Protein AF-A0A7X0H6Y0-F1 (afdb_monomer)

Foldseek 3Di:
DLLLVLLLLLLLLLLLLLLLPQLLLLLVLLCCLQCVVVDPPCSVPPCLCVSNVQPVPLQACVSNDPVNNVVSVVVRVLRLVQLQFLLSVVVVLVVSLQSSLVSSLVSSCSRNGSDDPPLVVQLVVCCVVPVRPNLVSLVPSDPDVSSVSSSSSSVSNNVLNVLVSLLVVLVCLLVVGCLLVPSVVSSVVSVCCNNVSSVCCSVPSPVSSVVSVVVSVVSNVVSVVVVVQQQVQWDQDPPPGDTAGLQAQAALAPRHGRPFHAAQDSSRGGDPPHTDDLVCSLLRLLLSCAHSHGSHHPDALAQFDADPRNRDRQLPDVVSVVVSLVVLVVCLVVLLQQQLVLQLVQPRSLSVSSSSLCSRQQSSLRSNHDPVVVVVVVVVLVVVLVVLVVVSPDRSSRSVSSSVSSVVNNVVSSVRSVCRSVVPPCVVPDDDDPDDDDDDD

Solvent-accessible surface area (backbone atoms only — not comparable to full-atom values): 23340 Å² total; per-residue (Å²): 111,71,64,61,52,34,43,43,53,50,20,59,48,44,18,57,38,22,37,68,34,41,35,52,43,43,34,52,50,33,47,45,71,62,47,34,81,75,46,89,84,44,51,72,75,68,50,47,46,58,63,66,54,37,56,90,91,44,73,28,63,68,56,54,27,72,67,44,47,51,51,29,46,50,49,22,51,49,52,57,57,28,52,76,35,59,71,49,29,53,57,44,54,66,50,42,65,44,47,15,18,52,36,36,20,51,41,44,34,50,53,69,36,67,74,61,73,68,58,58,51,48,36,55,52,36,43,68,73,55,80,56,58,74,72,51,33,62,66,70,73,45,94,46,85,65,42,53,40,16,49,51,14,17,53,47,9,36,54,50,29,55,53,47,50,51,49,49,48,51,49,34,69,62,39,70,73,39,64,82,40,62,57,55,52,50,44,51,53,41,51,49,42,28,61,51,42,55,57,43,36,72,77,36,47,69,61,41,45,51,50,43,49,53,54,51,50,51,53,51,50,51,49,52,51,52,53,51,51,56,60,66,42,40,43,62,38,94,83,80,56,51,78,30,48,35,43,10,50,20,35,38,83,80,58,51,69,48,94,66,40,21,26,70,36,96,76,52,42,64,28,85,88,45,76,39,56,83,86,53,43,42,50,51,29,43,48,50,46,18,36,44,48,34,46,50,73,55,86,65,44,42,53,67,46,65,34,91,69,58,57,56,45,73,37,73,45,65,65,56,44,50,52,45,53,51,61,48,53,70,48,46,67,62,48,34,52,51,15,20,62,29,7,40,45,55,78,74,20,41,57,61,28,51,32,49,38,39,64,67,54,36,43,45,44,51,64,30,51,45,67,75,67,49,51,61,52,52,52,53,51,48,53,54,47,50,57,51,54,65,62,42,79,45,82,52,44,25,30,52,45,41,25,50,52,44,50,53,48,34,53,55,44,48,53,53,42,50,43,54,50,70,70,48,80,66,61,85,74,59,81,87,77,95,76,84,77,83,80,87,130

Structure (mmCIF, N/CA/C/O backbone):
data_AF-A0A7X0H6Y0-F1
#
_entry.id   AF-A0A7X0H6Y0-F1
#
loop_
_atom_site.group_PDB
_atom_site.id
_atom_site.type_symbol
_atom_site.label_atom_id
_atom_site.label_alt_id
_atom_site.label_comp_id
_atom_site.label_asym_id
_atom_site.label_entity_id
_atom_site.label_seq_id
_atom_site.pdbx_PDB_ins_code
_atom_site.Cartn_x
_atom_site.Cartn_y
_atom_site.Cartn_z
_atom_site.occupancy
_atom_site.B_iso_or_equiv
_atom_site.auth_seq_id
_atom_site.auth_comp_id
_atom_site.auth_asym_id
_atom_site.auth_atom_id
_atom_site.pdbx_PDB_model_num
ATOM 1 N N . MET A 1 1 ? 38.854 14.008 -13.181 1.00 50.56 1 MET A N 1
ATOM 2 C CA . MET A 1 1 ? 37.871 14.712 -12.324 1.00 50.56 1 MET A CA 1
ATOM 3 C C . MET A 1 1 ? 36.499 14.836 -12.995 1.00 50.56 1 MET A C 1
ATOM 5 O O . MET A 1 1 ? 35.521 14.459 -12.370 1.00 50.56 1 MET A O 1
ATOM 9 N N . SER A 1 2 ? 36.406 15.253 -14.266 1.00 63.09 2 SER A N 1
ATOM 10 C CA . SER A 1 2 ? 35.135 15.352 -15.019 1.0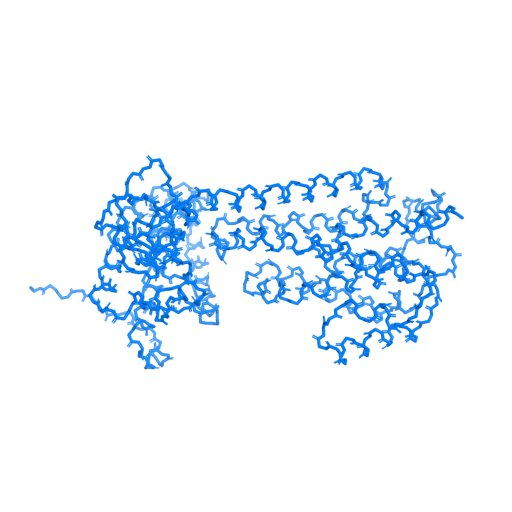0 63.09 2 SER A CA 1
ATOM 11 C C . SER A 1 2 ? 34.351 14.035 -15.143 1.00 63.09 2 SER A C 1
ATOM 13 O O . SER A 1 2 ? 33.137 14.033 -14.976 1.00 63.09 2 SER A O 1
ATOM 15 N N . LEU A 1 3 ? 35.036 12.907 -15.365 1.00 65.50 3 LEU A N 1
ATOM 16 C CA . LEU A 1 3 ? 34.397 11.593 -15.540 1.00 65.50 3 LEU A CA 1
ATOM 17 C C . LEU A 1 3 ? 33.760 11.065 -14.239 1.00 65.50 3 LEU A C 1
ATOM 19 O O . LEU A 1 3 ? 32.649 10.551 -14.254 1.00 65.50 3 LEU A O 1
ATOM 23 N N . LEU A 1 4 ? 34.418 11.284 -13.096 1.00 66.44 4 LEU A N 1
ATOM 24 C CA . LEU A 1 4 ? 33.894 10.921 -11.775 1.00 66.44 4 LEU A CA 1
ATOM 25 C C . LEU A 1 4 ? 32.669 11.766 -11.397 1.00 66.44 4 LEU A C 1
ATOM 27 O O . LEU A 1 4 ? 31.699 11.230 -10.873 1.00 66.44 4 LEU A O 1
ATOM 31 N N . VAL A 1 5 ? 32.675 13.063 -11.717 1.00 68.75 5 VAL A N 1
ATOM 32 C CA . VAL A 1 5 ? 31.504 13.932 -11.518 1.00 68.75 5 VAL A CA 1
ATOM 33 C C . VAL A 1 5 ? 30.328 13.465 -12.382 1.00 68.75 5 VAL A C 1
ATOM 35 O O . VAL A 1 5 ? 29.217 13.365 -11.870 1.00 68.75 5 VAL A O 1
ATOM 38 N N . GLY A 1 6 ? 30.568 13.104 -13.648 1.00 69.00 6 GLY A N 1
ATOM 39 C CA . GLY A 1 6 ? 29.538 12.544 -14.532 1.00 69.00 6 GLY A CA 1
ATOM 40 C C . GLY A 1 6 ? 28.923 11.250 -13.987 1.00 69.00 6 GLY A C 1
ATOM 41 O O . GLY A 1 6 ? 27.702 11.145 -13.894 1.00 69.00 6 GLY A O 1
ATOM 42 N N . LEU A 1 7 ? 29.757 10.312 -13.526 1.00 70.38 7 LEU A N 1
ATOM 43 C CA . LEU A 1 7 ? 29.299 9.056 -12.919 1.00 70.38 7 LEU A CA 1
ATOM 44 C C . LEU A 1 7 ? 28.523 9.270 -11.612 1.00 70.38 7 LEU A C 1
ATOM 46 O O . LEU A 1 7 ? 27.553 8.562 -11.356 1.00 70.38 7 LEU A O 1
ATOM 50 N N . ILE A 1 8 ? 28.907 10.252 -10.791 1.00 70.94 8 ILE A N 1
ATOM 51 C CA . ILE A 1 8 ? 28.172 10.595 -9.563 1.00 70.94 8 ILE A CA 1
ATOM 52 C C . ILE A 1 8 ? 26.817 11.224 -9.893 1.00 70.94 8 ILE A C 1
ATOM 54 O O . ILE A 1 8 ? 25.816 10.862 -9.278 1.00 70.94 8 ILE A O 1
ATOM 58 N N . VAL A 1 9 ? 26.758 12.133 -10.870 1.00 73.31 9 VAL A N 1
ATOM 59 C CA . VAL A 1 9 ? 25.496 12.731 -11.337 1.00 73.31 9 VAL A CA 1
ATOM 60 C C . VAL A 1 9 ? 24.570 11.649 -11.887 1.00 73.31 9 VAL A C 1
ATOM 62 O O . VAL A 1 9 ? 23.384 11.624 -11.555 1.00 73.31 9 VAL A O 1
ATOM 65 N N . GLN A 1 10 ? 25.117 10.711 -12.659 1.00 74.56 10 GLN A N 1
ATOM 66 C CA . GLN A 1 10 ? 24.383 9.557 -13.161 1.00 74.56 10 GLN A CA 1
ATOM 67 C C . GLN A 1 10 ? 23.879 8.649 -12.034 1.00 74.56 10 GLN A C 1
ATOM 69 O O . GLN A 1 10 ? 22.703 8.281 -12.020 1.00 74.56 10 GLN A O 1
ATOM 74 N N . ALA A 1 11 ? 24.740 8.324 -11.067 1.00 77.00 11 ALA A N 1
ATOM 75 C CA . ALA A 1 11 ? 24.366 7.545 -9.896 1.00 77.00 11 ALA A CA 1
ATOM 76 C C . ALA A 1 11 ? 23.216 8.228 -9.140 1.00 77.00 11 ALA A C 1
ATOM 78 O O . ALA A 1 11 ? 22.197 7.587 -8.895 1.00 77.00 11 ALA A O 1
ATOM 79 N N . LEU A 1 12 ? 23.320 9.532 -8.866 1.00 77.31 12 LEU A N 1
ATOM 80 C CA . LEU A 1 12 ? 22.286 10.327 -8.194 1.00 77.31 12 LEU A CA 1
ATOM 81 C C . LEU A 1 12 ? 20.946 10.326 -8.940 1.00 77.31 12 LEU A C 1
ATOM 83 O O . LEU A 1 12 ? 19.901 10.122 -8.325 1.00 77.31 12 LEU A O 1
ATOM 87 N N . GLY A 1 13 ? 20.964 10.513 -10.259 1.00 74.44 13 GLY A N 1
ATOM 88 C CA . GLY A 1 13 ? 19.744 10.485 -11.065 1.00 74.44 13 GLY A CA 1
ATOM 89 C C . GLY A 1 13 ? 19.083 9.116 -11.122 1.00 74.44 13 GLY A C 1
ATOM 90 O O . GLY A 1 13 ? 17.858 9.004 -11.062 1.00 74.44 13 GLY A O 1
ATOM 91 N N . SER A 1 14 ? 19.897 8.060 -11.177 1.00 78.81 14 SER A N 1
ATOM 92 C CA . SER A 1 14 ? 19.404 6.685 -11.218 1.00 78.81 14 SER A CA 1
ATOM 93 C C . SER A 1 14 ? 18.664 6.294 -9.931 1.00 78.81 14 SER A C 1
ATOM 95 O O . SER A 1 14 ? 17.654 5.596 -10.011 1.00 78.81 14 SER A O 1
ATOM 97 N N . MET A 1 15 ? 19.066 6.819 -8.764 1.00 83.88 15 MET A N 1
ATOM 98 C CA . MET A 1 15 ? 18.451 6.473 -7.472 1.00 83.88 15 MET A CA 1
ATOM 99 C C . MET A 1 15 ? 16.937 6.700 -7.451 1.00 83.88 15 MET A C 1
ATOM 101 O O . MET A 1 15 ? 16.185 5.853 -6.971 1.00 83.88 15 MET A O 1
ATOM 105 N N . GLY A 1 16 ? 16.476 7.836 -7.985 1.00 78.56 16 GLY A N 1
ATOM 106 C CA . GLY A 1 16 ? 15.053 8.182 -8.003 1.00 78.56 16 GLY A CA 1
ATOM 107 C C . GLY A 1 16 ? 14.232 7.337 -8.979 1.00 78.56 16 GLY A C 1
ATOM 108 O O . GLY A 1 16 ? 13.070 7.035 -8.707 1.00 78.56 16 GLY A O 1
ATOM 109 N N . LEU A 1 17 ? 14.827 6.920 -10.100 1.00 81.69 17 LEU A N 1
ATOM 110 C CA . LEU A 1 17 ? 14.174 6.043 -11.078 1.00 81.69 17 LEU A CA 1
ATOM 111 C C . LEU A 1 17 ? 14.050 4.624 -10.517 1.00 81.69 17 LEU A C 1
ATOM 113 O O . LEU A 1 17 ? 12.945 4.077 -10.459 1.00 81.69 17 LEU A O 1
ATOM 117 N N . PHE A 1 18 ? 15.156 4.079 -10.004 1.00 83.06 18 PHE A N 1
ATOM 118 C CA . PHE A 1 18 ? 15.207 2.724 -9.456 1.00 83.06 18 PHE A CA 1
ATOM 119 C C . PHE A 1 18 ? 14.421 2.561 -8.153 1.00 83.06 18 PHE A C 1
ATOM 121 O O . PHE A 1 18 ? 13.883 1.488 -7.882 1.00 83.06 18 PHE A O 1
ATOM 128 N N . ALA A 1 19 ? 14.262 3.627 -7.364 1.00 80.88 19 ALA A N 1
ATOM 129 C CA . ALA A 1 19 ? 13.412 3.584 -6.176 1.00 80.88 19 ALA A CA 1
ATOM 130 C C . ALA A 1 19 ? 11.924 3.358 -6.512 1.00 80.88 19 ALA A C 1
ATOM 132 O O . ALA A 1 19 ? 11.178 2.806 -5.693 1.00 80.88 19 ALA A O 1
ATOM 133 N N . SER A 1 20 ? 11.490 3.751 -7.716 1.00 83.31 20 SER A N 1
ATOM 134 C CA . SER A 1 20 ? 10.125 3.519 -8.198 1.00 83.31 20 SER A CA 1
ATOM 135 C C . SER A 1 20 ? 9.958 2.118 -8.797 1.00 83.31 20 SER A C 1
ATOM 137 O O . SER A 1 20 ? 9.067 1.379 -8.364 1.00 83.31 20 SER A O 1
ATOM 139 N N . ARG A 1 21 ? 10.857 1.721 -9.708 1.00 87.75 21 ARG A N 1
ATOM 140 C CA . ARG A 1 21 ? 10.827 0.464 -10.471 1.00 87.75 21 ARG A CA 1
ATOM 141 C C . ARG A 1 21 ? 12.233 -0.104 -10.629 1.00 87.75 21 ARG A C 1
ATOM 143 O O . ARG A 1 21 ? 13.146 0.642 -10.957 1.00 87.75 21 ARG A O 1
ATOM 150 N N . ALA A 1 22 ? 12.410 -1.402 -10.425 1.00 88.38 22 ALA A N 1
ATOM 151 C CA . ALA A 1 22 ? 13.707 -2.061 -10.536 1.00 88.38 22 ALA A CA 1
ATOM 152 C C . ALA A 1 22 ? 14.064 -2.399 -11.989 1.00 88.38 22 ALA A C 1
ATOM 154 O O . ALA A 1 22 ? 15.182 -2.140 -12.429 1.00 88.38 22 ALA A O 1
ATOM 155 N N . PHE A 1 23 ? 13.132 -2.988 -12.740 1.00 90.62 23 PHE A N 1
ATOM 156 C CA . PHE A 1 23 ? 13.444 -3.654 -14.006 1.00 90.62 23 PHE A CA 1
ATOM 157 C C . PHE A 1 23 ? 13.101 -2.797 -15.218 1.00 90.62 23 PHE A C 1
ATOM 159 O O . PHE A 1 23 ? 13.853 -2.805 -16.190 1.00 90.62 23 PHE A O 1
ATOM 166 N N . VAL A 1 24 ? 12.030 -2.000 -15.152 1.00 90.12 24 VAL A N 1
ATOM 167 C CA . VAL A 1 24 ? 11.654 -1.067 -16.233 1.00 90.12 24 VAL A CA 1
ATOM 168 C C . VAL A 1 24 ? 12.799 -0.108 -16.619 1.00 90.12 24 VAL A C 1
ATOM 170 O O . VAL A 1 24 ? 13.175 -0.094 -17.795 1.00 90.12 24 VAL A O 1
ATOM 173 N N . PRO A 1 25 ? 13.408 0.663 -15.693 1.00 87.88 25 PRO A N 1
ATOM 174 C CA . PRO A 1 25 ? 14.503 1.566 -16.050 1.00 87.88 25 PRO A CA 1
ATOM 175 C C . PRO A 1 25 ? 15.784 0.827 -16.465 1.00 87.88 25 PRO A C 1
ATOM 177 O O . PRO A 1 25 ? 16.485 1.313 -17.350 1.00 87.88 25 PRO A O 1
ATOM 180 N N . ALA A 1 26 ? 16.076 -0.355 -15.903 1.00 87.69 26 ALA A N 1
ATOM 181 C CA . ALA A 1 26 ? 17.213 -1.180 -16.333 1.00 87.69 26 ALA A CA 1
ATOM 182 C C . ALA A 1 26 ? 17.046 -1.676 -17.777 1.00 87.69 26 ALA A C 1
ATOM 184 O O . ALA A 1 26 ? 17.966 -1.558 -18.586 1.00 87.69 26 ALA A O 1
ATOM 185 N N . PHE A 1 27 ? 15.860 -2.186 -18.119 1.00 91.12 27 PHE A N 1
ATOM 186 C CA . PHE A 1 27 ? 15.530 -2.628 -19.471 1.00 91.12 27 PHE A CA 1
ATOM 187 C C . PHE A 1 27 ? 15.608 -1.473 -20.473 1.00 91.12 27 PHE A C 1
ATOM 189 O O . PHE A 1 27 ? 16.223 -1.607 -21.532 1.00 91.12 27 PHE A O 1
ATOM 196 N N . ALA A 1 28 ? 15.048 -0.313 -20.119 1.00 87.38 28 ALA A N 1
ATOM 197 C CA . ALA A 1 28 ? 15.117 0.880 -20.952 1.00 87.38 28 ALA A CA 1
ATOM 198 C C . ALA A 1 28 ? 16.569 1.352 -21.158 1.00 87.38 28 ALA A C 1
ATOM 200 O O . ALA A 1 28 ? 16.955 1.653 -22.287 1.00 87.38 28 ALA A O 1
ATOM 201 N N . ALA A 1 29 ? 17.401 1.346 -20.110 1.00 84.12 29 ALA A N 1
ATOM 202 C CA . ALA A 1 29 ? 18.822 1.671 -20.220 1.00 84.12 29 ALA A CA 1
ATOM 203 C C . ALA A 1 29 ? 19.566 0.695 -21.150 1.00 84.12 29 ALA A C 1
ATOM 205 O O . ALA A 1 29 ? 20.301 1.135 -22.034 1.00 84.12 29 ALA A O 1
ATOM 206 N N . ALA A 1 30 ? 19.332 -0.614 -21.016 1.00 86.88 30 ALA A N 1
ATOM 207 C CA . ALA A 1 30 ? 19.938 -1.631 -21.876 1.00 86.88 30 ALA A CA 1
ATOM 208 C C . ALA A 1 30 ? 19.517 -1.479 -23.353 1.00 86.88 30 ALA A C 1
ATOM 210 O O . ALA A 1 30 ? 20.355 -1.590 -24.255 1.00 86.88 30 ALA A O 1
ATOM 211 N N . LEU A 1 31 ? 18.242 -1.165 -23.616 1.00 87.44 31 LEU A N 1
ATOM 212 C CA . LEU A 1 31 ? 17.750 -0.876 -24.967 1.00 87.44 31 LEU A CA 1
ATOM 213 C C . LEU A 1 31 ? 18.380 0.386 -25.556 1.00 87.44 31 LEU A C 1
ATOM 215 O O . LEU A 1 31 ? 18.779 0.366 -26.719 1.00 87.44 31 LEU A O 1
ATOM 219 N N . ILE A 1 32 ? 18.501 1.462 -24.776 1.00 81.19 32 ILE A N 1
ATOM 220 C CA . ILE A 1 32 ? 19.138 2.707 -25.229 1.00 81.19 32 ILE A CA 1
ATOM 221 C C . ILE A 1 32 ? 20.616 2.470 -25.543 1.00 81.19 32 ILE A C 1
ATOM 223 O O . ILE A 1 32 ? 21.094 2.948 -26.565 1.00 81.19 32 ILE A O 1
ATOM 227 N N . LEU A 1 33 ? 21.337 1.692 -24.732 1.00 79.00 33 LEU A N 1
ATOM 228 C CA . LEU A 1 33 ? 22.738 1.362 -25.014 1.00 79.00 33 LEU A CA 1
ATOM 229 C C . LEU A 1 33 ? 22.900 0.553 -26.307 1.00 79.00 33 LEU A C 1
ATOM 231 O O . LEU A 1 33 ? 23.868 0.753 -27.038 1.00 79.00 33 LEU A O 1
ATOM 235 N N . ARG A 1 34 ? 21.956 -0.346 -26.604 1.00 84.62 34 ARG A N 1
ATOM 236 C CA . ARG A 1 34 ? 22.013 -1.203 -27.794 1.00 84.62 34 ARG A CA 1
ATOM 237 C C . ARG A 1 34 ? 21.524 -0.520 -29.070 1.00 84.62 34 ARG A C 1
ATOM 239 O O . ARG A 1 34 ? 22.140 -0.672 -30.119 1.00 84.62 34 ARG A O 1
ATOM 246 N N . LEU A 1 35 ? 20.383 0.160 -29.003 1.00 83.31 35 LEU A N 1
ATOM 247 C CA . LEU A 1 35 ? 19.689 0.736 -30.160 1.00 83.31 35 LEU A CA 1
ATOM 248 C C . LEU A 1 35 ? 19.964 2.232 -30.329 1.00 83.31 35 LEU A C 1
ATOM 250 O O . LEU A 1 35 ? 19.711 2.772 -31.402 1.00 83.31 35 LEU A O 1
ATOM 254 N N . GLY A 1 36 ? 20.506 2.894 -29.304 1.00 74.56 36 GLY A N 1
ATOM 255 C CA . GLY A 1 36 ? 20.859 4.316 -29.302 1.00 74.56 36 GLY A CA 1
ATOM 256 C C . GLY A 1 36 ? 21.633 4.783 -30.534 1.00 74.56 36 GLY A C 1
ATOM 257 O O . GLY A 1 36 ? 21.242 5.801 -31.104 1.00 74.56 36 GLY A O 1
ATOM 258 N N . PRO A 1 37 ? 22.651 4.038 -31.014 1.00 73.75 37 PRO A N 1
ATOM 259 C CA . PRO A 1 37 ? 23.388 4.410 -32.222 1.00 73.75 37 PRO A CA 1
ATOM 260 C C . PRO A 1 37 ? 22.540 4.448 -33.504 1.00 73.75 37 PRO A C 1
ATOM 262 O O . PRO A 1 37 ? 22.910 5.130 -34.457 1.00 73.75 37 PRO A O 1
ATOM 265 N N . HIS A 1 38 ? 21.417 3.725 -33.541 1.00 74.88 38 HIS A N 1
ATOM 266 C CA . HIS A 1 38 ? 20.530 3.609 -34.703 1.00 74.88 38 HIS A CA 1
ATOM 267 C C . HIS A 1 38 ? 19.306 4.535 -34.636 1.00 74.88 38 HIS A C 1
ATOM 269 O O . HIS A 1 38 ? 18.515 4.571 -35.578 1.00 74.88 38 HIS A O 1
ATOM 275 N N . LEU A 1 39 ? 19.112 5.268 -33.534 1.00 70.75 39 LEU A N 1
ATOM 276 C CA . LEU A 1 39 ? 17.954 6.144 -33.375 1.00 70.75 39 LEU A CA 1
ATOM 277 C C . LEU A 1 39 ? 18.161 7.476 -34.126 1.00 70.75 39 LEU A C 1
ATOM 279 O O . LEU A 1 39 ? 19.170 8.149 -33.910 1.00 70.75 39 LEU A O 1
ATOM 283 N N . PRO A 1 40 ? 17.188 7.913 -34.951 1.00 60.97 40 PRO A N 1
ATOM 284 C CA . PRO A 1 40 ? 17.324 9.079 -35.834 1.00 60.97 40 PRO A CA 1
ATOM 285 C C . PRO A 1 40 ? 17.319 10.435 -35.104 1.00 60.97 40 PRO A C 1
ATOM 287 O O . PRO A 1 40 ? 17.573 11.464 -35.716 1.00 60.97 40 PRO A O 1
ATOM 290 N N . PHE A 1 41 ? 17.049 10.463 -33.795 1.00 60.62 41 PHE A N 1
ATOM 291 C CA . PHE A 1 41 ? 16.859 11.688 -33.003 1.00 60.62 41 PHE A CA 1
ATOM 292 C C . PHE A 1 41 ? 18.163 12.340 -32.497 1.00 60.62 41 PHE A C 1
ATOM 294 O O . PHE A 1 41 ? 18.162 12.992 -31.457 1.00 60.62 41 PHE A O 1
ATOM 301 N N . GLY A 1 42 ? 19.294 12.157 -33.186 1.00 51.81 42 GLY A N 1
ATOM 302 C CA . GLY A 1 42 ? 20.537 12.874 -32.857 1.00 51.81 42 GLY A CA 1
ATOM 303 C C . GLY A 1 42 ? 21.239 12.439 -31.561 1.00 51.81 42 GLY A C 1
ATOM 304 O O . GLY A 1 42 ? 22.150 13.129 -31.111 1.00 51.81 42 GLY A O 1
ATOM 305 N N . LEU A 1 43 ? 20.890 11.282 -30.977 1.00 55.75 43 LEU A N 1
ATOM 306 C CA . LEU A 1 43 ? 21.575 10.729 -29.789 1.00 55.75 43 LEU A CA 1
ATOM 307 C C . LEU A 1 43 ? 23.082 10.502 -30.027 1.00 55.75 43 LEU A C 1
ATOM 309 O O . LEU A 1 43 ? 23.877 10.580 -29.090 1.00 55.75 43 LEU A O 1
ATOM 313 N N . ASN A 1 44 ? 23.456 10.244 -31.284 1.00 52.66 44 ASN A N 1
ATOM 314 C CA . ASN A 1 44 ? 24.833 10.031 -31.727 1.00 52.66 44 ASN A CA 1
ATOM 315 C C . ASN A 1 44 ? 25.603 11.348 -31.970 1.00 52.66 44 ASN A C 1
ATOM 317 O O . ASN A 1 44 ? 26.800 11.405 -31.709 1.00 52.66 44 ASN A O 1
ATOM 321 N N . GLU A 1 45 ? 24.935 12.417 -32.426 1.00 49.53 45 GLU A N 1
ATOM 322 C CA . GLU A 1 45 ? 25.582 13.698 -32.775 1.00 49.53 45 GLU A CA 1
ATOM 323 C C . GLU A 1 45 ? 25.590 14.716 -31.624 1.00 49.53 45 GLU A C 1
ATOM 325 O O . GLU A 1 45 ? 26.525 15.505 -31.502 1.00 49.53 45 GLU A O 1
ATOM 330 N N . ALA A 1 46 ? 24.608 14.675 -30.718 1.00 50.62 46 ALA A N 1
ATOM 331 C CA . ALA A 1 46 ? 24.436 15.671 -29.655 1.00 50.62 46 ALA A CA 1
ATOM 332 C C . ALA A 1 46 ? 25.470 15.588 -28.507 1.00 50.62 46 ALA A C 1
ATOM 334 O O . ALA A 1 46 ? 25.287 16.211 -27.463 1.00 50.62 46 ALA A O 1
ATOM 335 N N . GLY A 1 47 ? 26.535 14.783 -28.626 1.00 54.12 47 GLY A N 1
ATOM 336 C CA . GLY A 1 47 ? 27.510 14.580 -27.544 1.00 54.12 47 GLY A CA 1
ATOM 337 C C . GLY A 1 47 ? 26.909 13.964 -26.271 1.00 54.12 47 GLY A C 1
ATOM 338 O O . GLY A 1 47 ? 27.569 13.912 -25.238 1.00 54.12 47 GLY A O 1
ATOM 339 N N . MET A 1 48 ? 25.669 13.478 -26.336 1.00 54.88 48 MET A N 1
ATOM 340 C CA . MET A 1 48 ? 24.852 13.135 -25.174 1.00 54.88 48 MET A CA 1
ATOM 341 C C . MET A 1 48 ? 25.203 11.759 -24.589 1.00 54.88 48 MET A C 1
ATOM 343 O O . MET A 1 48 ? 25.284 11.611 -23.373 1.00 54.88 48 MET A O 1
ATOM 347 N N . LEU A 1 49 ? 25.539 10.780 -25.439 1.00 56.34 49 LEU A N 1
ATOM 348 C CA . LEU A 1 49 ? 26.173 9.524 -25.008 1.00 56.34 49 LEU A CA 1
ATOM 349 C C . LEU A 1 49 ? 27.512 9.802 -24.297 1.00 56.34 49 LEU A C 1
ATOM 351 O O . LEU A 1 49 ? 27.796 9.239 -23.244 1.00 56.34 49 LEU A O 1
ATOM 355 N N . LYS A 1 50 ? 28.287 10.768 -24.806 1.00 55.66 50 LYS A N 1
ATOM 356 C CA . LYS A 1 50 ? 29.556 11.207 -24.207 1.00 55.66 50 LYS A CA 1
ATOM 357 C C . LYS A 1 50 ? 29.346 11.954 -22.877 1.00 55.66 50 LYS A C 1
ATOM 359 O O . LYS A 1 50 ? 30.146 11.791 -21.960 1.00 55.66 50 LYS A O 1
ATOM 364 N N . ALA A 1 51 ? 28.268 12.735 -22.755 1.00 49.41 51 ALA A N 1
ATOM 365 C CA . ALA A 1 51 ? 27.878 13.461 -21.541 1.00 49.41 51 ALA A CA 1
ATOM 366 C C . ALA A 1 51 ? 27.397 12.532 -20.412 1.00 49.41 51 ALA A C 1
ATOM 368 O O . ALA A 1 51 ? 27.626 12.824 -19.241 1.00 49.41 51 ALA A O 1
ATOM 369 N N . LEU A 1 52 ? 26.808 11.384 -20.759 1.00 51.03 52 LEU A N 1
ATOM 370 C CA . LEU A 1 52 ? 26.472 10.305 -19.822 1.00 51.03 52 LEU A CA 1
ATOM 371 C C . LEU A 1 52 ? 27.694 9.477 -19.388 1.00 51.03 52 LEU A C 1
ATOM 373 O O . LEU A 1 52 ? 27.538 8.493 -18.676 1.00 51.03 52 LEU A O 1
ATOM 377 N N . GLY A 1 53 ? 28.907 9.830 -19.830 1.00 51.38 53 GLY A N 1
ATOM 378 C CA . GLY A 1 53 ? 30.112 9.048 -19.550 1.00 51.38 53 GLY A CA 1
ATOM 379 C C . GLY A 1 53 ? 30.151 7.695 -20.268 1.00 51.38 53 GLY A C 1
ATOM 380 O O . GLY A 1 53 ? 31.074 6.920 -20.025 1.00 51.38 53 GLY A O 1
ATOM 381 N N . ILE A 1 54 ? 29.199 7.425 -21.174 1.00 55.50 54 ILE A N 1
ATOM 382 C CA . ILE A 1 54 ? 29.186 6.233 -22.023 1.00 55.50 54 ILE A CA 1
ATOM 383 C C . ILE A 1 54 ? 30.286 6.433 -23.060 1.00 55.50 54 ILE A C 1
ATOM 385 O O . ILE A 1 54 ? 30.125 7.140 -24.059 1.00 55.50 54 ILE A O 1
ATOM 389 N N . VAL A 1 55 ? 31.452 5.855 -22.787 1.00 51.50 55 VAL A N 1
ATOM 390 C CA . VAL A 1 55 ? 32.571 5.868 -23.726 1.00 51.50 55 VAL A CA 1
ATOM 391 C C . VAL A 1 55 ? 32.139 5.065 -24.952 1.00 51.50 55 VAL A C 1
ATOM 393 O O . VAL A 1 55 ? 31.905 3.860 -24.868 1.00 51.50 55 VAL A O 1
ATOM 396 N N . ALA A 1 56 ? 31.993 5.742 -26.092 1.00 42.47 56 ALA A N 1
ATOM 397 C CA . ALA A 1 56 ? 31.719 5.099 -27.371 1.00 42.47 56 ALA A CA 1
ATOM 398 C C . ALA A 1 56 ? 32.762 3.986 -27.610 1.00 42.47 56 ALA A C 1
ATOM 400 O O . ALA A 1 56 ? 33.953 4.273 -27.706 1.00 42.47 56 ALA A O 1
ATOM 401 N N . GLY A 1 57 ? 32.311 2.725 -27.640 1.00 50.03 57 GLY A N 1
ATOM 402 C CA . GLY A 1 57 ? 33.158 1.530 -27.790 1.00 50.03 57 GLY A CA 1
ATOM 403 C C . GLY A 1 57 ? 33.298 0.643 -26.543 1.00 50.03 57 GLY A C 1
ATOM 404 O O . GLY A 1 57 ? 33.875 -0.434 -26.644 1.00 50.03 57 GLY A O 1
ATOM 405 N N . ALA A 1 58 ? 32.754 1.051 -25.394 1.00 56.44 58 ALA A N 1
ATOM 406 C CA . ALA A 1 58 ? 32.878 0.351 -24.113 1.00 56.44 58 ALA A CA 1
ATOM 407 C C . ALA A 1 58 ? 31.514 -0.124 -23.568 1.00 56.44 58 ALA A C 1
ATOM 409 O O . ALA A 1 58 ? 31.264 -0.061 -22.367 1.00 56.44 58 ALA A O 1
ATOM 410 N N . THR A 1 59 ? 30.590 -0.545 -24.440 1.00 62.53 59 THR A N 1
ATOM 411 C CA . THR A 1 59 ? 29.305 -1.098 -23.995 1.00 62.53 59 THR A CA 1
ATOM 412 C C . THR A 1 59 ? 29.513 -2.524 -23.476 1.00 62.53 59 THR A C 1
ATOM 414 O O . THR A 1 59 ? 30.003 -3.377 -24.220 1.00 62.53 59 THR A O 1
ATOM 417 N N . PRO A 1 60 ? 29.151 -2.835 -22.219 1.00 69.06 60 PRO A N 1
ATOM 418 C CA . PRO A 1 60 ? 29.283 -4.192 -21.717 1.00 69.06 60 PRO A CA 1
ATOM 419 C C . PRO A 1 60 ? 28.402 -5.141 -22.531 1.00 69.06 60 PRO A C 1
ATOM 421 O O . PRO A 1 60 ? 27.174 -5.001 -22.620 1.00 69.06 60 PRO A O 1
ATOM 424 N N . THR A 1 61 ? 29.053 -6.133 -23.131 1.00 74.88 61 THR A N 1
ATOM 425 C CA . THR A 1 61 ? 28.418 -7.132 -23.998 1.00 74.88 61 THR A CA 1
ATOM 426 C C . THR A 1 61 ? 27.414 -7.988 -23.234 1.00 74.88 61 THR A C 1
ATOM 428 O O . THR A 1 61 ? 26.411 -8.408 -23.806 1.00 74.88 61 THR A O 1
ATOM 431 N N . TRP A 1 62 ? 27.624 -8.193 -21.930 1.00 80.31 62 TRP A N 1
ATOM 432 C CA . TRP A 1 62 ? 26.702 -8.941 -21.077 1.00 80.31 62 TRP A CA 1
ATOM 433 C C . TRP A 1 62 ? 25.359 -8.211 -20.901 1.00 80.31 62 TRP A C 1
ATOM 435 O O . TRP A 1 62 ? 24.311 -8.823 -21.113 1.00 80.31 62 TRP A O 1
ATOM 445 N N . PHE A 1 63 ? 25.376 -6.904 -20.605 1.00 82.88 63 PHE A N 1
ATOM 446 C CA . PHE A 1 63 ? 24.176 -6.104 -20.310 1.00 82.88 63 PHE A CA 1
ATOM 447 C C . PHE A 1 63 ? 23.334 -5.812 -21.562 1.00 82.88 63 PHE A C 1
ATOM 449 O O . PHE A 1 63 ? 22.116 -5.686 -21.496 1.00 82.88 63 PHE A O 1
ATOM 456 N N . THR A 1 64 ? 23.979 -5.754 -22.729 1.00 85.88 64 THR A N 1
ATOM 457 C CA . THR A 1 64 ? 23.322 -5.511 -24.028 1.00 85.88 64 THR A CA 1
ATOM 458 C C . THR A 1 64 ? 23.026 -6.795 -24.820 1.00 85.88 64 THR A C 1
ATOM 460 O O . THR A 1 64 ? 22.449 -6.742 -25.916 1.00 85.88 64 THR A O 1
ATOM 463 N N . SER A 1 65 ? 23.378 -7.964 -24.268 1.00 88.44 65 SER A N 1
ATOM 464 C CA . SER A 1 65 ? 23.151 -9.270 -24.896 1.00 88.44 65 SER A CA 1
ATOM 465 C C . SER A 1 65 ? 21.662 -9.559 -25.137 1.00 88.44 65 SER A C 1
ATOM 467 O O . SER A 1 65 ? 20.786 -9.090 -24.410 1.00 88.44 65 SER A O 1
ATOM 469 N N . ASN A 1 66 ? 21.360 -10.384 -26.151 1.00 92.69 66 ASN A N 1
ATOM 470 C CA . ASN A 1 66 ? 19.988 -10.843 -26.424 1.00 92.69 66 ASN A CA 1
ATOM 471 C C . ASN A 1 66 ? 19.352 -11.500 -25.193 1.00 92.69 66 ASN A C 1
ATOM 473 O O . ASN A 1 66 ? 18.206 -11.209 -24.870 1.00 92.69 66 ASN A O 1
ATOM 477 N N . GLY A 1 67 ? 20.111 -12.356 -24.500 1.00 91.31 67 GLY A N 1
ATOM 478 C CA . GLY A 1 67 ? 19.638 -13.047 -23.303 1.00 91.31 67 GLY A CA 1
ATOM 479 C C . GLY A 1 67 ? 19.277 -12.071 -22.187 1.00 91.31 67 GLY A C 1
ATOM 480 O O . GLY A 1 67 ? 18.165 -12.132 -21.669 1.00 91.31 67 GLY A O 1
ATOM 481 N N . CYS A 1 68 ? 20.168 -11.124 -21.871 1.00 88.19 68 CYS A N 1
ATOM 482 C CA . CYS A 1 68 ? 19.910 -10.125 -20.834 1.00 88.19 68 CYS A CA 1
ATOM 483 C C . CYS A 1 68 ? 18.685 -9.260 -21.165 1.00 88.19 68 CYS A C 1
ATOM 485 O O . CYS A 1 68 ? 17.829 -9.074 -20.305 1.00 88.19 68 CYS A O 1
ATOM 487 N N . LEU A 1 69 ? 18.535 -8.808 -22.415 1.00 91.62 69 LEU A N 1
ATOM 488 C CA . LEU A 1 69 ? 17.368 -8.021 -22.831 1.00 91.62 69 LEU A CA 1
ATOM 489 C C . LEU A 1 69 ? 16.055 -8.799 -22.750 1.00 91.62 69 LEU A C 1
ATOM 491 O O . LEU A 1 69 ? 15.054 -8.233 -22.321 1.00 91.62 69 LEU A O 1
ATOM 495 N N . ILE A 1 70 ? 16.040 -10.078 -23.136 1.00 93.19 70 ILE A N 1
ATOM 496 C CA . ILE A 1 70 ? 14.841 -10.918 -23.008 1.00 93.19 70 ILE A CA 1
ATOM 497 C C . ILE A 1 70 ? 14.474 -11.071 -21.530 1.00 93.19 70 ILE A C 1
ATOM 499 O O . ILE A 1 70 ? 13.319 -10.861 -21.164 1.00 93.19 70 ILE A O 1
ATOM 503 N N . VAL A 1 71 ? 15.454 -11.374 -20.672 1.00 91.38 71 VAL A N 1
ATOM 504 C CA . VAL A 1 71 ? 15.234 -11.527 -19.227 1.00 91.38 71 VAL A CA 1
ATOM 505 C C . VAL A 1 71 ? 14.737 -10.221 -18.607 1.00 91.38 71 VAL A C 1
ATOM 507 O O . VAL A 1 71 ? 13.701 -10.223 -17.947 1.00 91.38 71 VAL A O 1
ATOM 510 N N . LEU A 1 72 ? 15.410 -9.095 -18.858 1.00 90.81 72 LEU A N 1
ATOM 511 C CA . LEU A 1 72 ? 14.991 -7.781 -18.362 1.00 90.81 72 LEU A CA 1
ATOM 512 C C . LEU A 1 72 ? 13.620 -7.370 -18.908 1.00 90.81 72 LEU A C 1
ATOM 514 O O . LEU A 1 72 ? 12.831 -6.798 -18.165 1.00 90.81 72 LEU A O 1
ATOM 518 N N . GLY A 1 73 ? 13.308 -7.688 -20.166 1.00 94.06 73 GLY A N 1
ATOM 519 C CA . GLY A 1 73 ? 12.005 -7.413 -20.771 1.00 94.06 73 GLY A CA 1
ATOM 520 C C . GLY A 1 73 ? 10.877 -8.211 -20.115 1.00 94.06 73 GLY A C 1
ATOM 521 O O . GLY A 1 73 ? 9.834 -7.644 -19.785 1.00 94.06 73 GLY A O 1
ATOM 522 N N . ILE A 1 74 ? 11.098 -9.505 -19.856 1.00 92.25 74 ILE A N 1
ATOM 523 C CA . ILE A 1 74 ? 10.149 -10.349 -19.115 1.00 92.25 74 ILE A CA 1
ATOM 524 C C . ILE A 1 74 ? 9.976 -9.816 -17.690 1.00 92.25 74 ILE A C 1
ATOM 526 O O . ILE A 1 74 ? 8.844 -9.623 -17.251 1.00 92.25 74 ILE A O 1
ATOM 530 N N . LEU A 1 75 ? 11.072 -9.530 -16.981 1.00 91.69 75 LEU A N 1
ATOM 531 C CA . LEU A 1 75 ? 11.027 -9.014 -15.610 1.00 91.69 75 LEU A CA 1
ATOM 532 C C . LEU A 1 75 ? 10.346 -7.642 -15.529 1.00 91.69 75 LEU A C 1
ATOM 534 O O . LEU A 1 75 ? 9.544 -7.426 -14.627 1.00 91.69 75 LEU A O 1
ATOM 538 N N . ALA A 1 76 ? 10.585 -6.744 -16.487 1.00 92.25 76 ALA A N 1
ATOM 539 C CA . ALA A 1 76 ? 9.894 -5.459 -16.581 1.00 92.25 76 ALA A CA 1
ATOM 540 C C . ALA A 1 76 ? 8.388 -5.640 -16.844 1.00 92.25 76 ALA A C 1
ATOM 542 O O . ALA A 1 76 ? 7.566 -4.984 -16.205 1.00 92.25 76 ALA A O 1
ATOM 543 N N . GLY A 1 77 ? 8.005 -6.562 -17.734 1.00 90.50 77 GLY A N 1
ATOM 544 C CA . GLY A 1 77 ? 6.601 -6.897 -17.984 1.00 90.50 77 GLY A CA 1
ATOM 545 C C . GLY A 1 77 ? 5.905 -7.484 -16.751 1.00 90.50 77 GLY A C 1
ATOM 546 O O . GLY A 1 77 ? 4.796 -7.067 -16.408 1.00 90.50 77 GLY A O 1
ATOM 547 N N . LEU A 1 78 ? 6.575 -8.401 -16.047 1.00 88.56 78 LEU A N 1
ATOM 548 C CA . LEU A 1 78 ? 6.092 -8.977 -14.791 1.00 88.56 78 LEU A CA 1
ATOM 549 C C . LEU A 1 78 ? 5.997 -7.926 -13.682 1.00 88.56 78 LEU A C 1
ATOM 551 O O . LEU A 1 78 ? 5.006 -7.913 -12.961 1.00 88.56 78 LEU A O 1
ATOM 555 N N . GLU A 1 79 ? 6.966 -7.017 -13.573 1.00 90.56 79 GLU A N 1
ATOM 556 C CA . GLU A 1 79 ? 6.941 -5.901 -12.623 1.00 90.56 79 GLU A CA 1
ATOM 557 C C . GLU A 1 79 ? 5.735 -4.981 -12.875 1.00 90.56 79 GLU A C 1
ATOM 559 O O . GLU A 1 79 ? 5.019 -4.620 -11.936 1.00 90.56 79 GLU A O 1
ATOM 564 N N . ILE A 1 80 ? 5.462 -4.627 -14.136 1.00 89.12 80 ILE A N 1
ATOM 565 C CA . ILE A 1 80 ? 4.288 -3.822 -14.508 1.00 89.12 80 ILE A CA 1
ATOM 566 C C . ILE A 1 80 ? 2.997 -4.578 -14.181 1.00 89.12 80 ILE A C 1
ATOM 568 O O . ILE A 1 80 ? 2.097 -4.010 -13.565 1.00 89.12 80 ILE A O 1
ATOM 572 N N . ALA A 1 81 ? 2.893 -5.856 -14.548 1.00 85.94 81 ALA A N 1
ATOM 573 C CA . ALA A 1 81 ? 1.701 -6.658 -14.278 1.00 85.94 81 ALA A CA 1
ATOM 574 C C . ALA A 1 81 ? 1.455 -6.838 -12.768 1.00 85.94 81 ALA A C 1
ATOM 576 O O . ALA A 1 81 ? 0.321 -6.697 -12.298 1.00 85.94 81 ALA A O 1
ATOM 577 N N . ALA A 1 82 ? 2.516 -7.097 -12.000 1.00 85.81 82 ALA A N 1
ATOM 578 C CA . ALA A 1 82 ? 2.454 -7.312 -10.562 1.00 85.81 82 ALA A CA 1
ATOM 579 C C . ALA A 1 82 ? 1.988 -6.059 -9.815 1.00 85.81 82 ALA A C 1
ATOM 581 O O . ALA A 1 82 ? 1.168 -6.175 -8.909 1.00 85.81 82 ALA A O 1
ATOM 582 N N . THR A 1 83 ? 2.407 -4.851 -10.206 1.00 84.38 83 THR A N 1
ATOM 583 C CA . THR A 1 83 ? 1.951 -3.636 -9.504 1.00 84.38 83 THR A CA 1
ATOM 584 C C . THR A 1 83 ? 0.500 -3.258 -9.774 1.00 84.38 83 THR A C 1
ATOM 586 O O . THR A 1 83 ? -0.075 -2.500 -8.988 1.00 84.38 83 THR A O 1
ATOM 589 N N . LYS A 1 84 ? -0.123 -3.791 -10.835 1.00 82.31 84 LYS A N 1
ATOM 590 C CA . LYS A 1 84 ? -1.566 -3.623 -11.088 1.00 82.31 84 LYS A CA 1
ATOM 591 C C . LYS A 1 84 ? -2.434 -4.550 -10.237 1.00 82.31 84 LYS A C 1
ATOM 593 O O . LYS A 1 84 ? -3.645 -4.338 -10.162 1.00 82.31 84 LYS A O 1
ATOM 598 N N . ASN A 1 85 ? -1.847 -5.559 -9.596 1.00 78.12 85 ASN A N 1
ATOM 599 C CA . ASN A 1 85 ? -2.545 -6.442 -8.672 1.00 78.12 85 ASN A CA 1
ATOM 600 C C . ASN A 1 85 ? -2.047 -6.192 -7.234 1.00 78.12 85 ASN A C 1
ATOM 602 O O . ASN A 1 85 ? -0.881 -6.451 -6.961 1.00 78.12 85 ASN A O 1
ATOM 606 N N . PRO A 1 86 ? -2.892 -5.735 -6.290 1.00 74.25 86 PRO A N 1
ATOM 607 C CA . PRO A 1 86 ? -2.445 -5.398 -4.934 1.00 74.25 86 PRO A CA 1
ATOM 608 C C . PRO A 1 86 ? -1.817 -6.585 -4.184 1.00 74.25 86 PRO A C 1
ATOM 610 O O . PRO A 1 86 ? -0.878 -6.385 -3.416 1.00 74.25 86 PRO A O 1
ATOM 613 N N . ASP A 1 87 ? -2.264 -7.818 -4.448 1.00 72.31 87 ASP A N 1
ATOM 614 C CA . ASP A 1 87 ? -1.697 -9.015 -3.816 1.00 72.31 87 ASP A CA 1
ATOM 615 C C . ASP A 1 87 ? -0.279 -9.297 -4.334 1.00 72.31 87 ASP A C 1
ATOM 617 O O . ASP A 1 87 ? 0.651 -9.484 -3.550 1.00 72.31 87 ASP A O 1
ATOM 621 N N . ALA A 1 88 ? -0.093 -9.251 -5.657 1.00 78.50 88 ALA A N 1
ATOM 622 C CA . ALA A 1 88 ? 1.221 -9.413 -6.277 1.00 78.50 88 ALA A CA 1
ATOM 623 C C . ALA A 1 88 ? 2.158 -8.253 -5.913 1.00 78.50 88 ALA A C 1
ATOM 625 O O . ALA A 1 88 ? 3.336 -8.473 -5.655 1.00 78.50 88 ALA A O 1
ATOM 626 N N . ARG A 1 89 ? 1.628 -7.029 -5.809 1.00 80.56 89 ARG A N 1
ATOM 627 C CA . ARG A 1 89 ? 2.366 -5.845 -5.359 1.00 80.56 89 ARG A CA 1
ATOM 628 C C . ARG A 1 89 ? 2.871 -5.987 -3.927 1.00 80.56 89 ARG A C 1
ATOM 630 O O . ARG A 1 89 ? 3.962 -5.514 -3.639 1.00 80.56 89 ARG A O 1
ATOM 637 N N . ALA A 1 90 ? 2.109 -6.607 -3.027 1.00 73.44 90 ALA A N 1
ATOM 638 C CA . ALA A 1 90 ? 2.552 -6.825 -1.652 1.00 73.44 90 ALA A CA 1
ATOM 639 C C . ALA A 1 90 ? 3.760 -7.773 -1.590 1.00 73.44 90 ALA A C 1
ATOM 641 O O . ALA A 1 90 ? 4.746 -7.438 -0.940 1.00 73.44 90 ALA A O 1
ATOM 642 N N . ILE A 1 91 ? 3.709 -8.890 -2.325 1.00 77.06 91 ILE A N 1
ATOM 643 C CA . ILE A 1 91 ? 4.837 -9.830 -2.468 1.00 77.06 91 ILE A CA 1
ATOM 644 C C . ILE A 1 91 ? 6.029 -9.117 -3.116 1.00 77.06 91 ILE A C 1
ATOM 646 O O . ILE A 1 91 ? 7.156 -9.189 -2.631 1.00 77.06 91 ILE A O 1
ATOM 650 N N . LEU A 1 92 ? 5.769 -8.369 -4.190 1.00 82.19 92 LE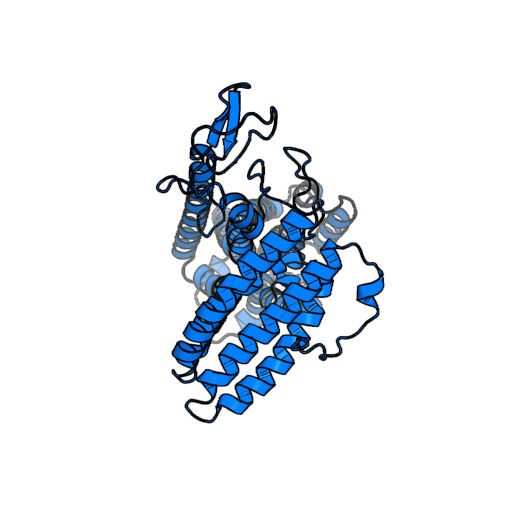U A N 1
ATOM 651 C CA . LEU A 1 92 ? 6.797 -7.613 -4.887 1.00 82.19 92 LEU A CA 1
ATOM 652 C C . LEU A 1 92 ? 7.438 -6.566 -3.971 1.00 82.19 92 LEU A C 1
ATOM 654 O O . LEU A 1 92 ? 8.645 -6.424 -4.017 1.00 82.19 92 LEU A O 1
ATOM 658 N N . ASN A 1 93 ? 6.691 -5.883 -3.098 1.00 79.00 93 ASN A N 1
ATOM 659 C CA . ASN A 1 93 ? 7.244 -4.893 -2.165 1.00 79.00 93 ASN A CA 1
ATOM 660 C C . ASN A 1 93 ? 8.260 -5.496 -1.173 1.00 79.00 93 ASN A C 1
ATOM 662 O O . ASN A 1 93 ? 9.190 -4.794 -0.770 1.00 79.00 93 ASN A O 1
ATOM 666 N N . GLU A 1 94 ? 8.094 -6.762 -0.772 1.00 76.31 94 GLU A N 1
ATOM 667 C CA . GLU A 1 94 ? 9.060 -7.466 0.086 1.00 76.31 94 GLU A CA 1
ATOM 668 C C . GLU A 1 94 ? 10.370 -7.733 -0.668 1.00 76.31 94 GLU A C 1
ATOM 670 O O . GLU A 1 94 ? 11.456 -7.473 -0.145 1.00 76.31 94 GLU A O 1
ATOM 675 N N . ILE A 1 95 ? 10.264 -8.163 -1.928 1.00 79.75 95 ILE A N 1
ATOM 676 C CA . ILE A 1 95 ? 11.405 -8.450 -2.810 1.00 79.75 95 ILE A CA 1
ATOM 677 C C . ILE A 1 95 ? 12.093 -7.152 -3.275 1.00 79.75 95 ILE A C 1
ATOM 679 O O . ILE A 1 95 ? 13.321 -7.041 -3.268 1.00 79.75 95 ILE A O 1
ATOM 683 N N . ASP A 1 96 ? 11.308 -6.133 -3.624 1.00 81.31 96 ASP A N 1
ATOM 684 C CA . ASP A 1 96 ? 11.726 -4.837 -4.170 1.00 81.31 96 ASP A CA 1
ATOM 685 C C . ASP A 1 96 ? 12.678 -4.092 -3.244 1.00 81.31 96 ASP A C 1
ATOM 687 O O . ASP A 1 96 ? 13.539 -3.348 -3.721 1.00 81.31 96 ASP A O 1
ATOM 691 N N . LYS A 1 97 ? 12.545 -4.293 -1.927 1.00 76.81 97 LYS A N 1
ATOM 692 C CA . LYS A 1 97 ? 13.444 -3.701 -0.929 1.00 76.81 97 LYS A CA 1
ATOM 693 C C . LYS A 1 97 ? 14.911 -4.038 -1.218 1.00 76.81 97 LYS A C 1
ATOM 695 O O . LYS A 1 97 ? 15.786 -3.219 -0.941 1.00 76.81 97 LYS A O 1
ATOM 700 N N . TYR A 1 98 ? 15.158 -5.210 -1.798 1.00 80.88 98 TYR A N 1
ATOM 701 C CA . TYR A 1 98 ? 16.488 -5.714 -2.130 1.00 80.88 98 TYR A CA 1
ATOM 702 C C . TYR A 1 98 ? 16.763 -5.666 -3.634 1.00 80.88 98 TYR A C 1
ATOM 704 O O . TYR A 1 98 ? 17.854 -5.268 -4.042 1.00 80.88 98 TYR A O 1
ATOM 712 N N . ALA A 1 99 ? 15.769 -5.993 -4.463 1.00 83.81 99 ALA A N 1
ATOM 713 C CA . ALA A 1 99 ? 15.928 -6.002 -5.913 1.00 83.81 99 ALA A CA 1
ATOM 714 C C . ALA A 1 99 ? 16.255 -4.608 -6.475 1.00 83.81 99 ALA A C 1
ATOM 716 O O . ALA A 1 99 ? 17.130 -4.487 -7.329 1.00 83.81 99 ALA A O 1
ATOM 717 N N . LYS A 1 100 ? 15.626 -3.536 -5.969 1.00 88.75 100 LYS A N 1
ATOM 718 C CA . LYS A 1 100 ? 15.834 -2.167 -6.481 1.00 88.75 100 LYS A CA 1
ATOM 719 C C . LYS A 1 100 ? 17.268 -1.656 -6.295 1.00 88.75 100 LYS A C 1
ATOM 721 O O . LYS A 1 100 ? 17.859 -1.240 -7.290 1.00 88.75 100 LYS A O 1
ATOM 726 N N . PRO A 1 101 ? 17.867 -1.700 -5.086 1.00 86.75 101 PRO A N 1
ATOM 727 C CA . PRO A 1 101 ? 19.269 -1.326 -4.895 1.00 86.75 101 PRO A CA 1
ATOM 728 C C . PRO A 1 101 ? 20.240 -2.129 -5.762 1.00 86.75 101 PRO A C 1
ATOM 730 O O . PRO A 1 101 ? 21.157 -1.550 -6.343 1.00 86.75 101 PRO A O 1
ATOM 733 N N . VAL A 1 102 ? 20.023 -3.446 -5.874 1.00 82.75 102 VAL A N 1
ATOM 734 C CA . VAL A 1 102 ? 20.868 -4.328 -6.692 1.00 82.75 102 VAL A CA 1
ATOM 735 C C . VAL A 1 102 ? 20.770 -3.938 -8.164 1.00 82.75 102 VAL A C 1
ATOM 737 O O . VAL A 1 102 ? 21.795 -3.740 -8.811 1.00 82.75 102 VAL A O 1
ATOM 740 N N . MET A 1 103 ? 19.557 -3.736 -8.681 1.00 86.69 103 MET A N 1
ATOM 741 C CA . MET A 1 103 ? 19.348 -3.314 -10.068 1.00 86.69 103 MET A CA 1
ATOM 742 C C . MET A 1 103 ? 19.911 -1.921 -10.358 1.00 86.69 103 MET A C 1
ATOM 744 O O . MET A 1 103 ? 20.456 -1.703 -11.442 1.00 86.69 103 MET A O 1
ATOM 748 N N . ALA A 1 104 ? 19.848 -0.999 -9.397 1.00 86.75 104 ALA A N 1
ATOM 749 C CA . ALA A 1 104 ? 20.464 0.318 -9.519 1.00 86.75 104 ALA A CA 1
ATOM 750 C C . ALA A 1 104 ? 21.993 0.214 -9.636 1.00 86.75 104 ALA A C 1
ATOM 752 O O . ALA A 1 104 ? 22.576 0.780 -10.562 1.00 86.75 104 ALA A O 1
ATOM 753 N N . ALA A 1 105 ? 22.638 -0.566 -8.760 1.00 83.25 105 ALA A N 1
ATOM 754 C CA . ALA A 1 105 ? 24.078 -0.820 -8.836 1.00 83.25 105 ALA A CA 1
ATOM 755 C C . ALA A 1 105 ? 24.469 -1.506 -10.149 1.00 83.25 105 ALA A C 1
ATOM 757 O O . ALA A 1 105 ? 25.376 -1.031 -10.831 1.00 83.25 105 ALA A O 1
ATOM 758 N N . LEU A 1 106 ? 23.770 -2.582 -10.528 1.00 80.62 106 LEU A N 1
ATOM 759 C CA . LEU A 1 106 ? 24.026 -3.311 -11.772 1.00 80.62 106 LEU A CA 1
ATOM 760 C C . LEU A 1 106 ? 23.870 -2.415 -12.999 1.00 80.62 106 LEU A C 1
ATOM 762 O O . LEU A 1 106 ? 24.672 -2.519 -13.918 1.00 80.62 106 LEU A O 1
ATOM 766 N N . THR A 1 107 ? 22.889 -1.511 -13.007 1.00 82.12 107 THR A N 1
ATOM 767 C CA . THR A 1 107 ? 22.702 -0.580 -14.126 1.00 82.12 107 THR A CA 1
ATOM 768 C C . THR A 1 107 ? 23.792 0.483 -14.154 1.00 82.12 107 THR A C 1
ATOM 770 O O . THR A 1 107 ? 24.341 0.751 -15.216 1.00 82.12 107 THR A O 1
ATOM 773 N N . VAL A 1 108 ? 24.159 1.073 -13.010 1.00 79.25 108 VAL A N 1
ATOM 774 C CA . VAL A 1 108 ? 25.270 2.039 -12.961 1.00 79.25 108 VAL A CA 1
ATOM 775 C C . VAL A 1 108 ? 26.569 1.381 -13.417 1.00 79.25 108 VAL A C 1
ATOM 777 O O . VAL A 1 108 ? 27.296 1.991 -14.187 1.00 79.25 108 VAL A O 1
ATOM 780 N N . MET A 1 109 ? 26.833 0.128 -13.042 1.00 73.19 109 MET A N 1
ATOM 781 C CA . MET A 1 109 ? 27.999 -0.614 -13.535 1.00 73.19 109 MET A CA 1
ATOM 782 C C . MET A 1 109 ? 27.881 -0.980 -15.012 1.00 73.19 109 MET A C 1
ATOM 784 O O . MET A 1 109 ? 28.816 -0.744 -15.761 1.00 73.19 109 MET A O 1
ATOM 788 N N . GLY A 1 110 ? 26.723 -1.464 -15.461 1.00 72.19 110 GLY A N 1
ATOM 789 C CA . GLY A 1 110 ? 26.457 -1.743 -16.873 1.00 72.19 110 GLY A CA 1
ATOM 790 C C . GLY A 1 110 ? 26.566 -0.503 -17.767 1.00 72.19 110 GLY A C 1
ATOM 791 O O . GLY A 1 110 ? 26.735 -0.625 -18.975 1.00 72.19 110 GLY A O 1
ATOM 792 N N . VAL A 1 111 ? 26.496 0.699 -17.195 1.00 70.19 111 VAL A N 1
ATOM 793 C CA . VAL A 1 111 ? 26.771 1.941 -17.920 1.00 70.19 111 VAL A CA 1
ATOM 794 C C . VAL A 1 111 ? 28.214 2.431 -17.715 1.00 70.19 111 VAL A C 1
ATOM 796 O O . VAL A 1 111 ? 28.790 3.005 -18.634 1.00 70.19 111 VAL A O 1
ATOM 799 N N . ALA A 1 112 ? 28.809 2.206 -16.539 1.00 62.47 112 ALA A N 1
ATOM 800 C CA . ALA A 1 112 ? 30.111 2.752 -16.150 1.00 62.47 112 ALA A CA 1
ATOM 801 C C . ALA A 1 112 ? 31.320 1.850 -16.457 1.00 62.47 112 ALA A C 1
ATOM 803 O O . ALA A 1 112 ? 32.433 2.370 -16.557 1.00 62.47 112 ALA A O 1
ATOM 804 N N . SER A 1 113 ? 31.156 0.527 -16.563 1.00 56.41 113 SER A N 1
ATOM 805 C CA . SER A 1 113 ? 32.262 -0.419 -16.742 1.00 56.41 113 SER A CA 1
ATOM 806 C C . SER A 1 113 ? 32.109 -1.276 -18.002 1.00 56.41 113 SER A C 1
ATOM 808 O O . SER A 1 113 ? 31.117 -1.964 -18.219 1.00 56.41 113 SER A O 1
ATOM 810 N N . ALA A 1 114 ? 33.173 -1.306 -18.808 1.00 50.50 114 ALA A N 1
ATOM 811 C CA . ALA A 1 114 ? 33.425 -2.368 -19.783 1.00 50.50 114 ALA A CA 1
ATOM 812 C C . ALA A 1 114 ? 34.146 -3.586 -19.163 1.00 50.50 114 ALA A C 1
ATOM 814 O O . ALA A 1 114 ? 34.626 -4.445 -19.893 1.00 50.50 114 ALA A O 1
ATOM 815 N N . GLY A 1 115 ? 34.246 -3.662 -17.830 1.00 48.50 115 GLY A N 1
ATOM 816 C CA . GLY A 1 115 ? 35.029 -4.671 -17.110 1.00 48.50 115 GLY A CA 1
ATOM 817 C C . GLY A 1 115 ? 34.173 -5.709 -16.381 1.00 48.50 115 GLY A C 1
ATOM 818 O O . GLY A 1 115 ? 33.448 -5.359 -15.452 1.00 48.50 115 GLY A O 1
ATOM 819 N N . ASP A 1 116 ? 34.337 -6.951 -16.843 1.00 52.91 116 ASP A N 1
ATOM 820 C CA . ASP A 1 116 ? 34.240 -8.269 -16.199 1.00 52.91 116 ASP A CA 1
ATOM 821 C C . ASP A 1 116 ? 32.895 -8.836 -15.705 1.00 52.91 116 ASP A C 1
ATOM 823 O O . ASP A 1 116 ? 32.347 -8.498 -14.656 1.00 52.91 116 ASP A O 1
ATOM 827 N N . ALA A 1 117 ? 32.447 -9.869 -16.434 1.00 55.38 117 ALA A N 1
ATOM 828 C CA . ALA A 1 117 ? 31.406 -10.818 -16.036 1.00 55.38 117 ALA A CA 1
ATOM 829 C C . ALA A 1 117 ? 31.710 -11.533 -14.698 1.00 55.38 117 ALA A C 1
ATOM 831 O O . ALA A 1 117 ? 30.792 -12.003 -14.029 1.00 55.38 117 ALA A O 1
ATOM 832 N N . GLU A 1 118 ? 32.978 -11.578 -14.280 1.00 55.00 118 GLU A N 1
ATOM 833 C CA . GLU A 1 118 ? 33.425 -12.144 -13.000 1.00 55.00 118 GLU A CA 1
ATOM 834 C C . GLU A 1 118 ? 32.831 -11.421 -11.782 1.00 55.00 118 GLU A C 1
ATOM 836 O O . GLU A 1 118 ? 32.438 -12.069 -10.814 1.00 55.00 118 GLU A O 1
ATOM 841 N N . PHE A 1 119 ? 32.679 -10.096 -11.839 1.00 56.00 119 PHE A N 1
ATOM 842 C CA . PHE A 1 119 ? 32.098 -9.323 -10.737 1.00 56.00 119 PHE A CA 1
ATOM 843 C C . PHE A 1 119 ? 30.565 -9.442 -10.685 1.00 56.00 119 PHE A C 1
ATOM 845 O O . PHE A 1 119 ? 29.965 -9.481 -9.612 1.00 56.00 119 PHE A O 1
ATOM 852 N N . ALA A 1 120 ? 29.901 -9.556 -11.842 1.00 58.41 120 ALA A N 1
ATOM 853 C CA . ALA A 1 120 ? 28.470 -9.871 -11.876 1.00 58.41 120 ALA A CA 1
ATOM 854 C C . ALA A 1 120 ? 28.202 -11.236 -11.216 1.00 58.41 120 ALA A C 1
ATOM 856 O O . ALA A 1 120 ? 27.292 -11.361 -10.395 1.00 58.41 120 ALA A O 1
ATOM 857 N N . ASN A 1 121 ? 29.054 -12.224 -11.502 1.00 61.84 121 ASN A N 1
ATOM 858 C CA . ASN A 1 121 ? 28.996 -13.540 -10.871 1.00 61.84 121 ASN A CA 1
ATOM 859 C C . ASN A 1 121 ? 29.320 -13.489 -9.365 1.00 61.84 121 ASN A C 1
ATOM 861 O O . ASN A 1 121 ? 28.694 -14.216 -8.595 1.00 61.84 121 ASN A O 1
ATOM 865 N N . SER A 1 122 ? 30.226 -12.611 -8.915 1.00 59.34 122 SER A N 1
ATOM 866 C CA . SER A 1 122 ? 30.546 -12.466 -7.486 1.00 59.34 122 SER A CA 1
ATOM 867 C C . SER A 1 122 ? 29.421 -11.808 -6.678 1.00 59.34 122 SER A C 1
ATOM 869 O O . SER A 1 122 ? 29.166 -12.225 -5.549 1.00 59.34 122 SER A O 1
ATOM 871 N N . ILE A 1 123 ? 28.683 -10.849 -7.253 1.00 58.25 123 ILE A N 1
ATOM 872 C CA . ILE A 1 123 ? 27.482 -10.289 -6.614 1.00 58.25 123 ILE A CA 1
ATOM 873 C C . ILE A 1 123 ? 26.369 -11.330 -6.530 1.00 58.25 123 ILE A C 1
ATOM 875 O O . ILE A 1 123 ? 25.746 -11.447 -5.476 1.00 58.25 123 ILE A O 1
ATOM 879 N N . ILE A 1 124 ? 26.118 -12.083 -7.607 1.00 61.53 124 ILE A N 1
ATOM 880 C CA . ILE A 1 124 ? 25.096 -13.141 -7.610 1.00 61.53 124 ILE A CA 1
ATOM 881 C C . ILE A 1 124 ? 25.428 -14.185 -6.534 1.00 61.53 124 ILE A C 1
ATOM 883 O O . ILE A 1 124 ? 24.580 -14.471 -5.689 1.00 61.53 124 ILE A O 1
ATOM 887 N N . GLY A 1 125 ? 26.682 -14.648 -6.476 1.00 58.78 125 GLY A N 1
ATOM 888 C CA . GLY A 1 125 ? 27.138 -15.576 -5.438 1.00 58.78 125 GLY A CA 1
ATOM 889 C C . GLY A 1 125 ? 27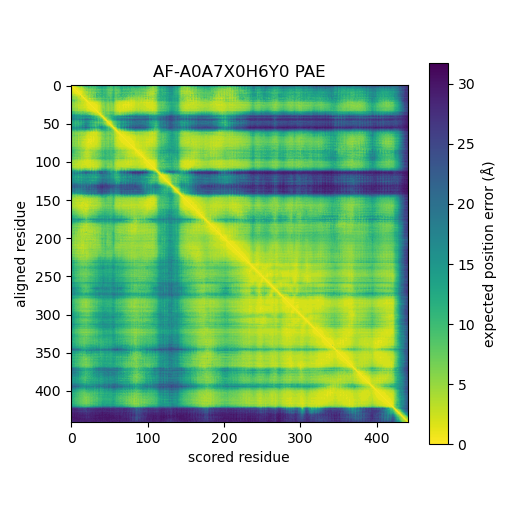.053 -15.002 -4.016 1.00 58.78 125 GLY A C 1
ATOM 890 O O . GLY A 1 125 ? 26.668 -15.706 -3.086 1.00 58.78 125 GLY A O 1
ATOM 891 N N . ALA A 1 126 ? 27.337 -13.709 -3.828 1.00 57.28 126 ALA A N 1
ATOM 892 C CA . ALA A 1 126 ? 27.225 -13.056 -2.521 1.00 57.28 126 ALA A CA 1
ATOM 893 C C . ALA A 1 126 ? 25.764 -12.854 -2.071 1.00 57.28 126 ALA A C 1
ATOM 895 O O . ALA A 1 126 ? 25.459 -12.908 -0.876 1.00 57.28 126 ALA A O 1
ATOM 896 N N . VAL A 1 127 ? 24.831 -12.630 -3.000 1.00 57.12 127 VAL A N 1
ATOM 897 C CA . VAL A 1 127 ? 23.394 -12.566 -2.681 1.00 57.12 127 VAL A CA 1
ATOM 898 C C . VAL A 1 127 ? 22.894 -13.927 -2.191 1.00 57.12 127 VAL A C 1
ATOM 900 O O . VAL A 1 127 ? 22.159 -13.969 -1.201 1.00 57.12 127 VAL A O 1
ATOM 903 N N . GLU A 1 128 ? 23.348 -15.016 -2.817 1.00 58.91 128 GLU A N 1
ATOM 904 C CA . GLU A 1 128 ? 23.044 -16.389 -2.395 1.00 58.91 128 GLU A CA 1
ATOM 905 C C . GLU A 1 128 ? 23.641 -16.720 -1.019 1.00 58.91 128 GLU A C 1
ATOM 907 O O . GLU A 1 128 ? 22.956 -17.297 -0.173 1.00 58.91 128 GLU A O 1
ATOM 912 N N . SER A 1 129 ? 24.883 -16.308 -0.744 1.00 53.53 129 SER A N 1
ATOM 913 C CA . SER A 1 129 ? 25.580 -16.674 0.497 1.00 53.53 129 SER A CA 1
ATOM 914 C C . SER A 1 129 ? 25.168 -15.863 1.731 1.00 53.53 129 SER A C 1
ATOM 916 O O . SER A 1 129 ? 25.335 -16.341 2.851 1.00 53.53 129 SER A O 1
ATOM 918 N N . THR A 1 130 ? 24.661 -14.634 1.565 1.00 52.03 130 THR A N 1
ATOM 919 C CA . THR A 1 130 ? 24.399 -13.707 2.694 1.00 52.03 130 THR A CA 1
ATOM 920 C C . THR A 1 130 ? 22.914 -13.479 2.993 1.00 52.03 130 THR A C 1
ATOM 922 O O . THR A 1 130 ? 22.565 -12.556 3.733 1.00 52.03 130 THR A O 1
ATOM 925 N N . GLY A 1 131 ? 22.020 -14.289 2.415 1.00 48.34 131 GLY A N 1
ATOM 926 C CA . GLY A 1 131 ? 20.579 -14.217 2.684 1.00 48.34 131 GLY A CA 1
ATOM 927 C C . GLY A 1 131 ? 19.941 -12.867 2.325 1.00 48.34 131 GLY A C 1
ATOM 928 O O . GLY A 1 131 ? 18.995 -12.439 2.981 1.00 48.34 131 GLY A O 1
ATOM 929 N N . GLY A 1 132 ? 20.469 -12.165 1.313 1.00 49.28 132 GLY A N 1
ATOM 930 C CA . GLY A 1 132 ? 19.878 -10.921 0.801 1.00 49.28 132 GLY A CA 1
ATOM 931 C C . GLY A 1 132 ? 20.311 -9.608 1.476 1.00 49.28 132 GLY A C 1
ATOM 932 O O . GLY A 1 132 ? 19.733 -8.561 1.177 1.00 49.28 132 GLY A O 1
ATOM 933 N N . LEU A 1 133 ? 21.331 -9.584 2.344 1.00 44.88 133 LEU A N 1
ATOM 934 C CA . LEU A 1 133 ? 21.884 -8.319 2.867 1.00 44.88 133 LEU A CA 1
ATOM 935 C C . LEU A 1 133 ? 22.687 -7.555 1.789 1.00 44.88 133 LEU A C 1
ATOM 937 O O . LEU A 1 133 ? 23.904 -7.672 1.682 1.00 44.88 133 LEU A O 1
ATOM 941 N N . ALA A 1 134 ? 21.984 -6.727 1.008 1.00 47.59 134 ALA A N 1
ATOM 942 C CA . ALA A 1 134 ? 22.461 -6.031 -0.199 1.00 47.59 134 ALA A CA 1
ATOM 943 C C . ALA A 1 134 ? 23.664 -5.071 -0.032 1.00 47.59 134 ALA A C 1
ATOM 945 O O . ALA A 1 134 ? 24.251 -4.661 -1.031 1.00 47.59 134 ALA A O 1
ATOM 946 N N . LEU A 1 135 ? 24.055 -4.709 1.195 1.00 46.12 135 LEU A N 1
ATOM 947 C CA . LEU A 1 135 ? 25.228 -3.855 1.446 1.00 46.12 135 LEU A CA 1
ATOM 948 C C . LEU A 1 135 ? 26.557 -4.627 1.414 1.00 46.12 135 LEU A C 1
ATOM 950 O O . LEU A 1 135 ? 27.597 -4.037 1.132 1.00 46.12 135 LEU A O 1
ATOM 954 N N . VAL A 1 136 ? 26.533 -5.936 1.676 1.00 48.31 136 VAL A N 1
ATOM 955 C CA . VAL A 1 136 ? 27.742 -6.768 1.786 1.00 48.31 136 VAL A CA 1
ATOM 956 C C . VAL A 1 136 ? 28.343 -7.153 0.419 1.00 48.31 136 VAL A C 1
ATOM 958 O O . VAL A 1 136 ? 29.561 -7.043 0.286 1.00 48.31 136 VAL A O 1
ATOM 961 N N . PRO A 1 137 ? 27.565 -7.502 -0.630 1.00 49.75 137 PRO A N 1
ATOM 962 C CA . PRO A 1 137 ? 28.110 -7.891 -1.938 1.00 49.75 137 PRO A CA 1
ATOM 963 C C . PRO A 1 137 ? 28.979 -6.815 -2.600 1.00 49.75 137 PRO A C 1
ATOM 965 O O . PRO A 1 137 ? 30.021 -7.120 -3.171 1.00 49.75 137 PRO A O 1
ATOM 968 N N . VAL A 1 138 ? 28.580 -5.544 -2.489 1.00 48.41 138 VAL A N 1
ATOM 969 C CA . VAL A 1 138 ? 29.289 -4.417 -3.120 1.00 48.41 138 VAL A CA 1
ATOM 970 C C . VAL A 1 138 ? 30.587 -4.075 -2.381 1.00 48.41 138 VAL A C 1
ATOM 972 O O . VAL A 1 138 ? 31.558 -3.662 -3.007 1.00 48.41 138 VAL A O 1
ATOM 975 N N . LEU A 1 139 ? 30.628 -4.282 -1.060 1.00 48.41 139 LEU A N 1
ATOM 976 C CA . LEU A 1 139 ? 31.850 -4.136 -0.263 1.00 48.41 139 LEU A CA 1
ATOM 977 C C . LEU A 1 139 ? 32.809 -5.321 -0.463 1.00 48.41 139 LEU A C 1
ATOM 979 O O . LEU A 1 139 ? 34.023 -5.127 -0.455 1.00 48.41 139 LEU A O 1
ATOM 983 N N . ALA A 1 140 ? 32.277 -6.532 -0.660 1.00 46.78 140 ALA A N 1
ATOM 984 C CA . ALA A 1 140 ? 33.061 -7.759 -0.798 1.00 46.78 140 ALA A CA 1
ATOM 985 C C . ALA A 1 140 ? 33.734 -7.912 -2.171 1.00 46.78 140 ALA A C 1
ATOM 987 O O . ALA A 1 140 ? 34.808 -8.499 -2.265 1.00 46.78 140 ALA A O 1
ATOM 988 N N . ALA A 1 141 ? 33.136 -7.374 -3.233 1.00 50.31 141 ALA A N 1
ATOM 989 C CA . ALA A 1 141 ? 33.600 -7.600 -4.599 1.00 50.31 141 ALA A CA 1
ATOM 990 C C . ALA A 1 141 ? 34.794 -6.703 -5.031 1.00 50.31 141 ALA A C 1
ATOM 992 O O . ALA A 1 141 ? 35.273 -6.793 -6.160 1.00 50.31 141 ALA A O 1
ATOM 993 N N . GLY A 1 142 ? 35.338 -5.897 -4.110 1.00 51.00 142 GLY A N 1
ATOM 994 C CA . GLY A 1 142 ? 36.576 -5.130 -4.281 1.00 51.00 142 GLY A CA 1
ATOM 995 C C . GLY A 1 142 ? 36.362 -3.635 -4.548 1.00 51.00 142 GLY A C 1
ATOM 996 O O . GLY A 1 142 ? 35.430 -3.222 -5.236 1.00 51.00 142 GLY A O 1
ATOM 997 N N . LEU A 1 143 ? 37.263 -2.804 -4.007 1.00 53.94 143 LEU A N 1
ATOM 998 C CA . LEU A 1 143 ? 37.311 -1.342 -4.170 1.00 53.94 143 LEU A CA 1
ATOM 999 C C . LEU A 1 143 ? 37.809 -0.944 -5.573 1.00 53.94 143 LEU A C 1
ATOM 1001 O O . LEU A 1 143 ? 38.856 -0.315 -5.729 1.00 53.94 143 LEU A O 1
ATOM 1005 N N . THR A 1 144 ? 37.076 -1.313 -6.621 1.00 62.88 144 THR A N 1
ATOM 1006 C CA . THR A 1 144 ? 37.307 -0.725 -7.948 1.00 62.88 144 THR A CA 1
ATOM 1007 C C . THR A 1 144 ? 36.730 0.692 -7.990 1.00 62.88 144 THR A C 1
ATOM 1009 O O . THR A 1 144 ? 35.728 0.996 -7.340 1.00 62.88 144 THR A O 1
ATOM 1012 N N . TRP A 1 145 ? 37.331 1.597 -8.768 1.00 67.06 145 TRP A N 1
ATOM 1013 C CA . TRP A 1 145 ? 36.836 2.979 -8.879 1.00 67.06 145 TRP A CA 1
ATOM 1014 C C . TRP A 1 145 ? 35.388 3.072 -9.406 1.00 67.06 145 TRP A C 1
ATOM 1016 O O . TRP A 1 145 ? 34.681 4.024 -9.078 1.00 67.06 145 TRP A O 1
ATOM 1026 N N . SER A 1 146 ? 34.920 2.071 -10.161 1.00 66.50 146 SER A N 1
ATOM 1027 C CA . SER A 1 146 ? 33.532 1.924 -10.625 1.00 66.50 146 SER A CA 1
ATOM 1028 C C . SER A 1 146 ? 32.568 1.401 -9.551 1.00 66.50 146 SER A C 1
ATOM 1030 O O . SER A 1 146 ? 31.362 1.627 -9.661 1.00 66.50 146 SER A O 1
ATOM 1032 N N . ALA A 1 147 ? 33.066 0.748 -8.494 1.00 70.50 147 ALA A N 1
ATOM 1033 C CA . ALA A 1 147 ? 32.231 0.256 -7.399 1.00 70.50 147 ALA A CA 1
ATOM 1034 C C . ALA A 1 147 ? 31.689 1.395 -6.521 1.00 70.50 147 ALA A C 1
ATOM 1036 O O . ALA A 1 147 ? 30.603 1.269 -5.963 1.00 70.50 147 ALA A O 1
ATOM 1037 N N . ILE A 1 148 ? 32.390 2.534 -6.433 1.00 75.38 148 ILE A N 1
ATOM 1038 C CA . ILE A 1 148 ? 31.977 3.663 -5.582 1.00 75.38 148 ILE A CA 1
ATOM 1039 C C . ILE A 1 148 ? 30.655 4.300 -6.066 1.00 75.38 148 ILE A C 1
ATOM 1041 O O . ILE A 1 148 ? 29.724 4.384 -5.260 1.00 75.38 148 ILE A O 1
ATOM 1045 N N . PRO A 1 149 ? 30.490 4.706 -7.346 1.00 77.31 149 PRO A N 1
ATOM 1046 C CA . PRO A 1 149 ? 29.206 5.216 -7.837 1.00 77.31 149 PRO A CA 1
ATOM 1047 C C . PRO A 1 149 ? 28.072 4.185 -7.762 1.00 77.31 149 PRO A C 1
ATOM 1049 O O . PRO A 1 149 ? 26.930 4.550 -7.478 1.00 77.31 149 PRO A O 1
ATOM 1052 N N . ALA A 1 150 ? 28.375 2.900 -7.976 1.00 78.88 150 ALA A N 1
ATOM 1053 C CA . ALA A 1 150 ? 27.396 1.818 -7.887 1.00 78.88 150 ALA A CA 1
ATOM 1054 C C . ALA A 1 150 ? 26.910 1.599 -6.445 1.00 78.88 150 ALA A C 1
ATOM 1056 O O . ALA A 1 150 ? 25.703 1.535 -6.208 1.00 78.88 150 ALA A O 1
ATOM 1057 N N . ALA A 1 151 ? 27.829 1.572 -5.473 1.00 80.44 151 ALA A N 1
ATOM 1058 C CA . ALA A 1 151 ? 27.514 1.504 -4.047 1.00 80.44 151 ALA A CA 1
ATOM 1059 C C . ALA A 1 151 ? 26.666 2.699 -3.609 1.00 80.44 151 ALA A C 1
ATOM 1061 O O . ALA A 1 151 ? 25.669 2.540 -2.904 1.00 80.44 151 ALA A O 1
ATOM 1062 N N . PHE A 1 152 ? 27.036 3.896 -4.070 1.00 83.62 152 PHE A N 1
ATOM 1063 C CA . PHE A 1 152 ? 26.300 5.114 -3.770 1.00 83.62 152 PHE A CA 1
ATOM 1064 C C . PHE A 1 152 ? 24.878 5.065 -4.346 1.00 83.62 152 PHE A C 1
ATOM 1066 O O . PHE A 1 152 ? 23.919 5.341 -3.625 1.00 83.62 152 PHE A O 1
ATOM 1073 N N . SER A 1 153 ? 24.719 4.634 -5.604 1.00 85.88 153 SER A N 1
ATOM 1074 C CA . SER A 1 153 ? 23.404 4.443 -6.228 1.00 85.88 153 SER A CA 1
ATOM 1075 C C . SER A 1 153 ? 22.552 3.399 -5.502 1.00 85.88 153 SER A C 1
ATOM 1077 O O . SER A 1 153 ? 21.383 3.663 -5.213 1.00 85.88 153 SER A O 1
ATOM 1079 N N . ALA A 1 154 ? 23.123 2.254 -5.117 1.00 85.50 154 ALA A N 1
ATOM 1080 C CA . ALA A 1 154 ? 22.411 1.241 -4.339 1.00 85.50 154 ALA A CA 1
ATOM 1081 C C . ALA A 1 154 ? 21.953 1.777 -2.976 1.00 85.50 154 ALA A C 1
ATOM 1083 O O . ALA A 1 154 ? 20.779 1.644 -2.626 1.00 85.50 154 ALA A O 1
ATOM 1084 N N . ALA A 1 155 ? 22.849 2.425 -2.225 1.00 85.81 155 ALA A N 1
ATOM 1085 C CA . ALA A 1 155 ? 22.533 2.985 -0.914 1.00 85.81 155 ALA A CA 1
ATOM 1086 C C . ALA A 1 155 ? 21.449 4.071 -1.007 1.00 85.81 155 ALA A C 1
ATOM 1088 O O . ALA A 1 155 ? 20.470 4.038 -0.258 1.00 85.81 155 ALA A O 1
ATOM 1089 N N . GLY A 1 156 ? 21.574 4.992 -1.966 1.00 86.75 156 GLY A N 1
ATOM 1090 C CA . GLY A 1 156 ? 20.568 6.024 -2.209 1.00 86.75 156 GLY A CA 1
ATOM 1091 C C . GLY A 1 156 ? 19.217 5.433 -2.611 1.00 86.75 156 GLY A C 1
ATOM 1092 O O . GLY A 1 156 ? 18.190 5.777 -2.023 1.00 86.75 156 GLY A O 1
ATOM 1093 N N . THR A 1 157 ? 19.215 4.466 -3.533 1.00 88.50 157 THR A N 1
ATOM 1094 C CA . THR A 1 157 ? 18.002 3.741 -3.944 1.00 88.50 157 THR A CA 1
ATOM 1095 C C . THR A 1 157 ? 17.343 3.049 -2.755 1.00 88.50 157 THR A C 1
ATOM 1097 O O . THR A 1 157 ? 16.129 3.142 -2.598 1.00 88.50 157 THR A O 1
ATOM 1100 N N . PHE A 1 158 ? 18.121 2.407 -1.877 1.00 87.56 158 PHE A N 1
ATOM 1101 C CA . PHE A 1 158 ? 17.604 1.744 -0.679 1.00 87.56 158 PHE A CA 1
ATOM 1102 C C . PHE A 1 158 ? 16.921 2.727 0.277 1.00 87.56 158 PHE A C 1
ATOM 1104 O O . PHE A 1 158 ? 15.823 2.447 0.767 1.00 87.56 158 PHE A O 1
ATOM 1111 N N . VAL A 1 159 ? 17.532 3.889 0.526 1.00 86.88 159 VAL A N 1
ATOM 1112 C CA . VAL A 1 159 ? 16.967 4.922 1.410 1.00 86.88 159 VAL A CA 1
ATOM 1113 C C . VAL A 1 159 ? 15.667 5.489 0.834 1.00 86.88 159 VAL A C 1
ATOM 1115 O O . VAL A 1 159 ? 14.664 5.581 1.554 1.00 86.88 159 VAL A O 1
ATOM 1118 N N . ILE A 1 160 ? 15.648 5.823 -0.461 1.00 87.25 160 ILE A N 1
ATOM 1119 C CA . ILE A 1 160 ? 14.451 6.364 -1.123 1.00 87.25 160 ILE A CA 1
ATOM 1120 C C . ILE A 1 160 ? 13.351 5.295 -1.177 1.00 87.25 160 ILE A C 1
ATOM 1122 O O . ILE A 1 160 ? 12.214 5.569 -0.789 1.00 87.25 160 ILE A O 1
ATOM 1126 N N . ALA A 1 161 ? 13.682 4.061 -1.570 1.00 87.06 161 ALA A N 1
ATOM 1127 C CA . ALA A 1 161 ? 12.733 2.950 -1.628 1.00 87.06 161 ALA A CA 1
ATOM 1128 C C . ALA A 1 161 ? 12.148 2.622 -0.246 1.00 87.06 161 ALA A C 1
ATOM 1130 O O . ALA A 1 161 ? 10.940 2.418 -0.139 1.00 87.06 161 ALA A O 1
ATOM 1131 N N . SER A 1 162 ? 12.962 2.646 0.815 1.00 84.62 162 SER A N 1
ATOM 1132 C CA . SER A 1 162 ? 12.515 2.419 2.200 1.00 84.62 162 SER A CA 1
ATOM 1133 C C . SER A 1 162 ? 11.633 3.552 2.732 1.00 84.62 162 SER A C 1
ATOM 1135 O O . SER A 1 162 ? 10.673 3.325 3.468 1.00 84.62 162 SER A O 1
ATOM 1137 N N . THR A 1 163 ? 11.933 4.797 2.361 1.00 83.19 163 THR A N 1
ATOM 1138 C CA . THR A 1 163 ? 11.103 5.949 2.744 1.00 83.19 163 THR A CA 1
ATOM 1139 C C . THR A 1 163 ? 9.759 5.906 2.023 1.00 83.19 163 THR A C 1
ATOM 1141 O O . THR A 1 163 ? 8.711 6.086 2.648 1.00 83.19 163 THR A O 1
ATOM 1144 N N . ARG A 1 164 ? 9.777 5.585 0.725 1.00 85.25 164 ARG A N 1
ATOM 1145 C CA . ARG A 1 164 ? 8.573 5.387 -0.085 1.00 85.25 164 ARG A CA 1
ATOM 1146 C C . ARG A 1 164 ? 7.733 4.221 0.427 1.00 85.25 164 ARG A C 1
ATOM 1148 O O . ARG A 1 164 ? 6.526 4.388 0.563 1.00 85.25 164 ARG A O 1
ATOM 1155 N N . SER A 1 165 ? 8.331 3.063 0.710 1.00 83.62 165 SER A N 1
ATOM 1156 C CA . SER A 1 165 ? 7.590 1.871 1.146 1.00 83.62 165 SER A CA 1
ATOM 1157 C C . SER A 1 165 ? 6.832 2.110 2.450 1.00 83.62 165 SER A C 1
ATOM 1159 O O . SER A 1 165 ? 5.728 1.601 2.599 1.00 83.62 165 SER A O 1
ATOM 1161 N N . PHE A 1 166 ? 7.352 2.956 3.343 1.00 81.69 166 PHE A N 1
ATOM 1162 C CA . PHE A 1 166 ? 6.626 3.395 4.534 1.00 81.69 166 PHE A CA 1
ATOM 1163 C C . PHE A 1 166 ? 5.363 4.197 4.185 1.00 81.69 166 PHE A C 1
ATOM 1165 O O . PHE A 1 166 ? 4.276 3.868 4.652 1.00 81.69 166 PHE A O 1
ATOM 1172 N N . VAL A 1 167 ? 5.484 5.235 3.348 1.00 81.38 167 VAL A N 1
ATOM 1173 C CA . VAL A 1 167 ? 4.338 6.087 2.973 1.00 81.38 167 VAL A CA 1
ATOM 1174 C C . VAL A 1 167 ? 3.310 5.301 2.167 1.00 81.38 167 VAL A C 1
ATOM 1176 O O . VAL A 1 167 ? 2.115 5.370 2.446 1.00 81.38 167 VAL A O 1
ATOM 1179 N N . VAL A 1 168 ? 3.770 4.488 1.217 1.00 81.00 168 VAL A N 1
ATOM 1180 C CA . VAL A 1 168 ? 2.909 3.564 0.476 1.00 81.00 168 VAL A CA 1
ATOM 1181 C C . VAL A 1 168 ? 2.281 2.546 1.427 1.00 81.00 168 VAL A C 1
ATOM 1183 O O . VAL A 1 168 ? 1.107 2.252 1.278 1.00 81.00 168 VAL A O 1
ATOM 1186 N N . GLY A 1 169 ? 2.992 2.065 2.447 1.00 78.06 169 GLY A N 1
ATOM 1187 C CA . GLY A 1 169 ? 2.454 1.178 3.480 1.00 78.06 169 GLY A CA 1
ATOM 1188 C C . GLY A 1 169 ? 1.338 1.815 4.312 1.00 78.06 169 GLY A C 1
ATOM 1189 O O . GLY A 1 169 ? 0.378 1.131 4.658 1.00 78.06 169 GLY A O 1
ATOM 1190 N N . LEU A 1 170 ? 1.406 3.121 4.584 1.00 75.38 170 LEU A N 1
ATOM 1191 C CA . LEU A 1 170 ? 0.305 3.862 5.212 1.00 75.38 170 LEU A CA 1
ATOM 1192 C C . LEU A 1 170 ? -0.910 3.963 4.285 1.00 75.38 170 LEU A C 1
ATOM 1194 O O . LEU A 1 170 ? -2.033 3.738 4.731 1.00 75.38 170 LEU A O 1
ATOM 1198 N N . LEU A 1 171 ? -0.686 4.250 2.999 1.00 76.50 171 LEU A N 1
ATOM 1199 C CA . LEU A 1 171 ? -1.753 4.310 1.995 1.00 76.50 171 LEU A CA 1
ATOM 1200 C C . LEU A 1 171 ? -2.381 2.938 1.739 1.00 76.50 171 LEU A C 1
ATOM 1202 O O . LEU A 1 171 ? -3.596 2.843 1.651 1.00 76.50 171 LEU A O 1
ATOM 1206 N N . ILE A 1 172 ? -1.579 1.873 1.696 1.00 73.69 172 ILE A N 1
ATOM 1207 C CA . ILE A 1 172 ? -2.060 0.490 1.676 1.00 73.69 172 ILE A CA 1
ATOM 1208 C C . ILE A 1 172 ? -2.796 0.200 2.991 1.00 73.69 172 ILE A C 1
ATOM 1210 O O . ILE A 1 172 ? -3.851 -0.399 2.977 1.00 73.69 172 ILE A O 1
ATOM 1214 N N . GLY A 1 173 ? -2.328 0.651 4.153 1.00 69.44 173 GLY A N 1
ATOM 1215 C CA . GLY A 1 173 ? -3.084 0.471 5.398 1.00 69.44 173 GLY A CA 1
ATOM 1216 C C . GLY A 1 173 ? -4.475 1.121 5.357 1.00 69.44 173 GLY A C 1
ATOM 1217 O O . GLY A 1 173 ? -5.432 0.565 5.895 1.00 69.44 173 GLY A O 1
ATOM 1218 N N . ALA A 1 174 ? -4.583 2.279 4.707 1.00 70.25 174 ALA A N 1
ATOM 1219 C CA . ALA A 1 174 ? -5.830 3.015 4.538 1.00 70.25 174 ALA A CA 1
ATOM 1220 C C . ALA A 1 174 ? -6.758 2.396 3.478 1.00 70.25 174 ALA A C 1
ATOM 1222 O O . ALA A 1 174 ? -7.958 2.257 3.716 1.00 70.25 174 ALA A O 1
ATOM 1223 N N . ASP A 1 175 ? -6.187 2.002 2.340 1.00 73.44 175 ASP A N 1
ATOM 1224 C CA . ASP A 1 175 ? -6.864 1.478 1.154 1.00 73.44 175 ASP A CA 1
ATOM 1225 C C . ASP A 1 175 ? -6.195 0.171 0.698 1.00 73.44 175 ASP A C 1
ATOM 1227 O O . ASP A 1 175 ? -5.549 0.114 -0.343 1.00 73.44 175 ASP A O 1
ATOM 1231 N N . GLU A 1 176 ? -6.298 -0.884 1.512 1.00 68.56 176 GLU A N 1
ATOM 1232 C CA . GLU A 1 176 ? -5.492 -2.123 1.434 1.00 68.56 176 GLU A CA 1
ATOM 1233 C C . GLU A 1 176 ? -5.581 -2.883 0.118 1.00 68.56 176 GLU A C 1
ATOM 1235 O O . GLU A 1 176 ? -4.684 -3.652 -0.230 1.00 68.56 176 GLU A O 1
ATOM 1240 N N . ASP A 1 177 ? -6.618 -2.615 -0.653 1.00 63.66 177 ASP A N 1
ATOM 1241 C CA . ASP A 1 177 ? -6.944 -3.358 -1.852 1.00 63.66 177 ASP A CA 1
ATOM 1242 C C . ASP A 1 177 ? -7.345 -2.469 -3.036 1.00 63.66 177 ASP A C 1
ATOM 1244 O O . ASP A 1 177 ? -7.872 -2.975 -4.036 1.00 63.66 177 ASP A O 1
ATOM 1248 N N . ASP A 1 178 ? -7.024 -1.177 -2.933 1.00 72.94 178 ASP A N 1
ATOM 1249 C CA . ASP A 1 178 ? -7.224 -0.172 -3.974 1.00 72.94 178 ASP A CA 1
ATOM 1250 C C . ASP A 1 178 ? -8.702 0.053 -4.335 1.00 72.94 178 ASP A C 1
ATOM 1252 O O . ASP A 1 178 ? -9.077 0.158 -5.505 1.00 72.94 178 ASP A O 1
ATOM 1256 N N . ASP A 1 179 ? -9.567 0.093 -3.323 1.00 71.62 179 ASP A N 1
ATOM 1257 C CA . ASP A 1 179 ? -10.999 0.323 -3.496 1.00 71.62 179 ASP A CA 1
ATOM 1258 C C . ASP A 1 179 ? -11.291 1.777 -3.893 1.00 71.62 179 ASP A C 1
ATOM 1260 O O . ASP A 1 179 ? -12.254 2.015 -4.623 1.00 71.62 179 ASP A O 1
ATOM 1264 N N . VAL A 1 180 ? -10.437 2.726 -3.487 1.00 74.94 180 VAL A N 1
ATOM 1265 C CA . VAL A 1 180 ? -10.505 4.140 -3.907 1.00 74.94 180 VAL A CA 1
ATOM 1266 C C . VAL A 1 180 ? -9.749 4.372 -5.226 1.00 74.94 180 VAL A C 1
ATOM 1268 O O . VAL A 1 180 ? -9.970 5.372 -5.907 1.00 74.94 180 VAL A O 1
ATOM 1271 N N . GLY A 1 181 ? -8.872 3.445 -5.627 1.00 78.62 181 GLY A N 1
ATOM 1272 C CA . GLY A 1 181 ? -8.048 3.560 -6.836 1.00 78.62 181 GLY A CA 1
ATOM 1273 C C . GLY A 1 181 ? -6.747 4.352 -6.639 1.00 78.62 181 GLY A C 1
ATOM 1274 O O . GLY A 1 181 ? -6.036 4.626 -7.613 1.00 78.62 181 GLY A O 1
ATOM 1275 N N . ILE A 1 182 ? -6.419 4.731 -5.398 1.00 79.56 182 ILE A N 1
ATOM 1276 C CA . ILE A 1 182 ? -5.225 5.520 -5.062 1.00 79.56 182 ILE A CA 1
ATOM 1277 C C . ILE A 1 182 ? -3.946 4.752 -5.415 1.00 79.56 182 ILE A C 1
ATOM 1279 O O . ILE A 1 182 ? -3.026 5.312 -6.018 1.00 79.56 182 ILE A O 1
ATOM 1283 N N . GLN A 1 183 ? -3.872 3.462 -5.089 1.00 82.50 183 GLN A N 1
ATOM 1284 C CA . GLN A 1 183 ? -2.714 2.633 -5.407 1.00 82.50 183 GLN A CA 1
ATOM 1285 C C . GLN A 1 183 ? -2.527 2.467 -6.916 1.00 82.50 183 GLN A C 1
ATOM 1287 O O . GLN A 1 183 ? -1.376 2.474 -7.376 1.00 82.50 183 GLN A O 1
ATOM 1292 N N . LYS A 1 184 ? -3.612 2.321 -7.691 1.00 83.50 184 LYS A N 1
ATOM 1293 C CA . LYS A 1 184 ? -3.536 2.234 -9.157 1.00 83.50 184 LYS A CA 1
ATOM 1294 C C . LYS A 1 184 ? -3.092 3.554 -9.768 1.00 83.50 184 LYS A C 1
ATOM 1296 O O . LYS A 1 184 ? -2.222 3.514 -10.638 1.00 83.50 184 LYS A O 1
ATOM 1301 N N . LEU A 1 185 ? -3.590 4.696 -9.293 1.00 84.19 185 LEU A N 1
ATOM 1302 C CA . LEU A 1 185 ? -3.107 6.015 -9.724 1.00 84.19 185 LEU A CA 1
ATOM 1303 C C . LEU A 1 185 ? -1.608 6.179 -9.456 1.00 84.19 185 LEU A C 1
ATOM 1305 O O . LEU A 1 185 ? -0.858 6.521 -10.370 1.00 84.19 185 LEU A O 1
ATOM 1309 N N . ILE A 1 186 ? -1.153 5.831 -8.249 1.00 85.62 186 ILE A N 1
ATOM 1310 C CA . ILE A 1 186 ? 0.275 5.840 -7.906 1.00 85.62 186 ILE A CA 1
ATOM 1311 C C . ILE A 1 186 ? 1.058 4.897 -8.827 1.00 85.62 186 ILE A C 1
ATOM 1313 O O . ILE A 1 186 ? 2.108 5.279 -9.331 1.00 85.62 186 ILE A O 1
ATOM 1317 N N . SER A 1 187 ? 0.543 3.692 -9.108 1.00 85.19 187 SER A N 1
ATOM 1318 C CA . SER A 1 187 ? 1.225 2.733 -9.992 1.00 85.19 187 SER A CA 1
ATOM 1319 C C . SER A 1 187 ? 1.429 3.285 -11.406 1.00 85.19 187 SER A C 1
ATOM 1321 O O . SER A 1 187 ? 2.485 3.067 -11.989 1.00 85.19 187 SER A O 1
ATOM 1323 N N . TRP A 1 188 ? 0.437 4.006 -11.942 1.00 86.56 188 TRP A N 1
ATOM 1324 C CA . TRP A 1 188 ? 0.509 4.647 -13.255 1.00 86.56 188 TRP A CA 1
ATOM 1325 C C . TRP A 1 188 ? 1.470 5.832 -13.252 1.00 86.56 188 TRP A C 1
ATOM 1327 O O . TRP A 1 188 ? 2.257 5.968 -14.184 1.00 86.56 188 TRP A O 1
ATOM 1337 N N . GLY A 1 189 ? 1.450 6.649 -12.195 1.00 86.75 189 GLY A N 1
ATOM 1338 C CA . GLY A 1 189 ? 2.439 7.709 -12.006 1.00 86.75 189 GLY A CA 1
ATOM 1339 C C . GLY A 1 189 ? 3.865 7.158 -11.949 1.00 86.75 189 GLY A C 1
ATOM 1340 O O . GLY A 1 189 ? 4.765 7.727 -12.554 1.0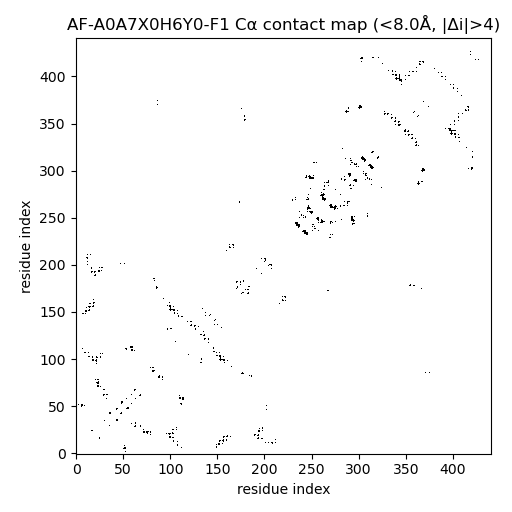0 86.75 189 GLY A O 1
ATOM 1341 N N . GLU A 1 190 ? 4.066 6.013 -11.295 1.00 87.06 190 GLU A N 1
ATOM 1342 C CA . GLU A 1 190 ? 5.359 5.324 -11.230 1.00 87.06 190 GLU A CA 1
ATOM 1343 C C . GLU A 1 190 ? 5.785 4.724 -12.569 1.00 87.06 190 GLU A C 1
ATOM 1345 O O . GLU A 1 190 ? 6.964 4.790 -12.899 1.00 87.06 190 GLU A O 1
ATOM 1350 N N . ASP A 1 191 ? 4.854 4.165 -13.347 1.00 85.25 191 ASP A N 1
ATOM 1351 C CA . ASP A 1 191 ? 5.144 3.692 -14.708 1.00 85.25 191 ASP A CA 1
ATOM 1352 C C . ASP A 1 191 ? 5.593 4.858 -15.598 1.00 85.25 191 ASP A C 1
ATOM 1354 O O . ASP A 1 191 ? 6.608 4.768 -16.290 1.00 85.25 191 ASP A O 1
ATOM 1358 N N . LEU A 1 192 ? 4.865 5.979 -15.531 1.00 85.75 192 LEU A N 1
ATOM 1359 C CA . LEU A 1 192 ? 5.184 7.194 -16.273 1.00 85.75 192 LEU A CA 1
ATOM 1360 C C . LEU A 1 192 ? 6.548 7.754 -15.849 1.00 85.75 192 LEU A C 1
ATOM 1362 O O . LEU A 1 192 ? 7.375 8.076 -16.698 1.00 85.75 192 LEU A O 1
ATOM 1366 N N . TRP A 1 193 ? 6.802 7.824 -14.541 1.00 87.50 193 TRP A N 1
ATOM 1367 C CA . TRP A 1 193 ? 8.066 8.295 -13.982 1.00 87.50 193 TRP A CA 1
ATOM 1368 C C . TRP A 1 193 ? 9.244 7.401 -14.377 1.00 87.50 193 TRP A C 1
ATOM 1370 O O . TRP A 1 193 ? 10.283 7.912 -14.780 1.00 87.50 193 TRP A O 1
ATOM 1380 N N . ALA A 1 194 ? 9.094 6.078 -14.314 1.00 84.75 194 ALA A N 1
ATOM 1381 C CA . ALA A 1 194 ? 10.157 5.147 -14.682 1.00 84.75 194 ALA A CA 1
ATOM 1382 C C . ALA A 1 194 ? 10.482 5.195 -16.183 1.00 84.75 194 ALA A C 1
ATOM 1384 O O . ALA A 1 194 ? 11.653 5.149 -16.558 1.00 84.75 194 ALA A O 1
ATOM 1385 N N . LEU A 1 195 ? 9.457 5.316 -17.034 1.00 80.56 195 LEU A N 1
ATOM 1386 C CA . LEU A 1 195 ? 9.623 5.356 -18.486 1.00 80.56 195 LEU A CA 1
ATOM 1387 C C . LEU A 1 195 ? 10.176 6.705 -18.966 1.00 80.56 195 LEU A C 1
ATOM 1389 O O . LEU A 1 195 ? 11.213 6.759 -19.627 1.00 80.56 195 LEU A O 1
ATOM 1393 N N . PHE A 1 196 ? 9.496 7.803 -18.634 1.00 83.38 196 PHE A N 1
ATOM 1394 C CA . PHE A 1 196 ? 9.866 9.136 -19.115 1.00 83.38 196 PHE A CA 1
ATOM 1395 C C . PHE A 1 196 ? 10.992 9.759 -18.305 1.00 83.38 196 PHE A C 1
ATOM 1397 O O . PHE A 1 196 ? 11.765 10.547 -18.847 1.00 83.38 196 PHE A O 1
ATOM 1404 N N . GLY A 1 197 ? 11.129 9.395 -17.031 1.00 83.69 197 GLY A N 1
ATOM 1405 C CA . GLY A 1 197 ? 12.181 9.924 -16.177 1.00 83.69 197 GLY A CA 1
ATOM 1406 C C . GLY A 1 197 ? 13.574 9.562 -16.681 1.00 83.69 197 GLY A C 1
ATOM 1407 O O . GLY A 1 197 ? 14.473 10.387 -16.583 1.00 83.69 197 GLY A O 1
ATOM 1408 N N . LEU A 1 198 ? 13.764 8.400 -17.313 1.00 78.75 198 LEU A N 1
ATOM 1409 C CA . LEU A 1 198 ? 15.049 8.079 -17.939 1.00 78.75 198 LEU A CA 1
ATOM 1410 C C . LEU A 1 198 ? 15.377 9.051 -19.081 1.00 78.75 198 LEU A C 1
ATOM 1412 O O . LEU A 1 198 ? 16.475 9.598 -19.134 1.00 78.75 198 LEU A O 1
ATOM 1416 N N . PHE A 1 199 ? 14.412 9.318 -19.960 1.00 78.25 199 PHE A N 1
ATOM 1417 C CA . PHE A 1 199 ? 14.586 10.256 -21.070 1.00 78.25 199 PHE A CA 1
ATOM 1418 C C . PHE A 1 199 ? 14.815 11.692 -20.577 1.00 78.25 199 PHE A C 1
ATOM 1420 O O . PHE A 1 199 ? 15.747 12.365 -21.016 1.00 78.25 199 PHE A O 1
ATOM 1427 N N . PHE A 1 200 ? 14.022 12.142 -19.602 1.00 81.44 200 PHE A N 1
ATOM 1428 C CA . PHE A 1 200 ? 14.202 13.445 -18.965 1.00 81.44 200 PHE A CA 1
ATOM 1429 C C . PHE A 1 200 ? 15.537 13.558 -18.234 1.00 81.44 200 PHE A C 1
ATOM 1431 O O . PHE A 1 200 ? 16.129 14.632 -18.233 1.00 81.44 200 PHE A O 1
ATOM 1438 N N . PHE A 1 201 ? 16.026 12.481 -17.619 1.00 80.56 201 PHE A N 1
ATOM 1439 C CA . PHE A 1 201 ? 17.307 12.492 -16.916 1.00 80.56 201 PHE A CA 1
ATOM 1440 C C . PHE A 1 201 ? 18.468 12.672 -17.888 1.00 80.56 201 PHE A C 1
ATOM 1442 O O . PHE A 1 201 ? 19.402 13.420 -17.610 1.00 80.56 201 PHE A O 1
ATOM 1449 N N . ILE A 1 202 ? 18.363 12.036 -19.050 1.00 73.50 202 ILE A N 1
ATOM 1450 C CA . ILE A 1 202 ? 19.327 12.165 -20.134 1.00 73.50 202 ILE A CA 1
ATOM 1451 C C . ILE A 1 202 ? 19.330 13.595 -20.707 1.00 73.50 202 ILE A C 1
ATOM 1453 O O . ILE A 1 202 ? 20.401 14.167 -20.897 1.00 73.50 202 ILE A O 1
ATOM 1457 N N . LEU A 1 203 ? 18.155 14.185 -20.953 1.00 78.69 203 LEU A N 1
ATOM 1458 C CA . LEU A 1 203 ? 18.048 15.526 -21.546 1.00 78.69 203 LEU A CA 1
ATOM 1459 C C . LEU A 1 203 ? 18.309 16.668 -20.551 1.00 78.69 203 LEU A C 1
ATOM 1461 O O . LEU A 1 203 ? 18.910 17.681 -20.900 1.00 78.69 203 LEU A O 1
ATOM 1465 N N . PHE A 1 204 ? 17.833 16.523 -19.316 1.00 83.31 204 PHE A N 1
ATOM 1466 C CA . PHE A 1 204 ? 17.784 17.579 -18.306 1.00 83.31 204 PHE A CA 1
ATOM 1467 C C . PHE A 1 204 ? 18.208 17.041 -16.923 1.00 83.31 204 PHE A C 1
ATOM 1469 O O . PHE A 1 204 ? 17.406 17.036 -15.981 1.00 83.31 204 PHE A O 1
ATOM 1476 N N . PRO A 1 205 ? 19.473 16.611 -16.746 1.00 78.31 205 PRO A N 1
ATOM 1477 C CA . PRO A 1 205 ? 19.923 15.917 -15.535 1.00 78.31 205 PRO A CA 1
ATOM 1478 C C . PRO A 1 205 ? 19.760 16.761 -14.267 1.00 78.31 205 PRO A C 1
ATOM 1480 O O . PRO A 1 205 ? 19.281 16.262 -13.254 1.00 78.31 205 PRO A O 1
ATOM 1483 N N . ILE A 1 206 ? 20.083 18.059 -14.322 1.00 82.69 206 ILE A N 1
ATOM 1484 C CA . ILE A 1 206 ? 19.939 18.971 -13.172 1.00 82.69 206 ILE A CA 1
ATOM 1485 C C . ILE A 1 206 ? 18.465 19.119 -12.778 1.00 82.69 206 ILE A C 1
ATOM 1487 O O . ILE A 1 206 ? 18.133 19.035 -11.597 1.00 82.69 206 ILE A O 1
ATOM 1491 N N . VAL A 1 207 ? 17.574 19.292 -13.760 1.00 86.06 207 VAL A N 1
ATOM 1492 C CA . VAL A 1 207 ? 16.128 19.402 -13.514 1.00 86.06 207 VAL A CA 1
ATOM 1493 C C . VAL A 1 207 ? 15.611 18.123 -12.862 1.00 86.06 207 VAL A C 1
ATOM 1495 O O . VAL A 1 207 ? 14.890 18.191 -11.871 1.00 86.06 207 VAL A O 1
ATOM 1498 N N . MET A 1 208 ? 16.031 16.956 -13.351 1.00 85.50 208 MET A N 1
ATOM 1499 C CA . MET A 1 208 ? 15.633 15.679 -12.761 1.00 85.50 208 MET A CA 1
ATOM 1500 C C . MET A 1 208 ? 16.169 15.474 -11.347 1.00 85.50 208 MET A C 1
ATOM 1502 O O . MET A 1 208 ? 15.423 14.993 -10.498 1.00 85.50 208 MET A O 1
ATOM 1506 N N . LEU A 1 209 ? 17.406 15.882 -11.049 1.00 84.69 209 LEU A N 1
ATOM 1507 C CA . LEU A 1 209 ? 17.926 15.846 -9.678 1.00 84.69 209 LEU A CA 1
ATOM 1508 C C . LEU A 1 209 ? 17.094 16.722 -8.731 1.00 84.69 209 LEU A C 1
ATOM 1510 O O . LEU A 1 209 ? 16.778 16.292 -7.621 1.00 84.69 209 LEU A O 1
ATOM 1514 N N . ILE A 1 210 ? 16.681 17.911 -9.183 1.00 88.50 210 ILE A N 1
ATOM 1515 C CA . ILE A 1 210 ? 15.783 18.789 -8.420 1.00 88.50 210 ILE A CA 1
ATOM 1516 C C . ILE A 1 210 ? 14.425 18.106 -8.208 1.00 88.50 210 ILE A C 1
ATOM 1518 O O . ILE A 1 210 ? 13.940 18.064 -7.078 1.00 88.50 210 ILE A O 1
ATOM 1522 N N . LEU A 1 211 ? 13.827 17.522 -9.252 1.00 88.62 211 LEU A N 1
ATOM 1523 C CA . LEU A 1 211 ? 12.537 16.830 -9.150 1.00 88.62 211 LEU A CA 1
ATOM 1524 C C . LEU A 1 211 ? 12.596 15.620 -8.206 1.00 88.62 211 LEU A C 1
ATOM 1526 O O . LEU A 1 211 ? 11.703 15.459 -7.373 1.00 88.62 211 LEU A O 1
ATOM 1530 N N . ILE A 1 212 ? 13.655 14.806 -8.277 1.00 86.56 212 ILE A N 1
ATOM 1531 C CA . ILE A 1 212 ? 13.884 13.677 -7.358 1.00 86.56 212 ILE A CA 1
ATOM 1532 C C . ILE A 1 212 ? 14.012 14.181 -5.917 1.00 86.56 212 ILE A C 1
ATOM 1534 O O . ILE A 1 212 ? 13.395 13.612 -5.011 1.00 86.56 212 ILE A O 1
ATOM 1538 N N . GLY A 1 213 ? 14.781 15.253 -5.702 1.00 88.31 213 GLY A N 1
ATOM 1539 C CA . GLY A 1 213 ? 14.954 15.875 -4.390 1.00 88.31 213 GLY A CA 1
ATOM 1540 C C . GLY A 1 213 ? 13.635 16.388 -3.809 1.00 88.31 213 GLY A C 1
ATOM 1541 O O . GLY A 1 213 ? 13.313 16.080 -2.661 1.00 88.31 213 GLY A O 1
ATOM 1542 N N . LEU A 1 214 ? 12.833 17.094 -4.613 1.00 91.56 214 LEU A N 1
ATOM 1543 C CA . LEU A 1 214 ? 11.517 17.600 -4.211 1.00 91.56 214 LEU A CA 1
ATOM 1544 C C . LEU A 1 214 ? 10.534 16.466 -3.905 1.00 91.56 214 LEU A C 1
ATOM 1546 O O . LEU A 1 214 ? 9.893 16.487 -2.855 1.00 91.56 214 LEU A O 1
ATOM 1550 N N . ALA A 1 215 ? 10.443 15.455 -4.772 1.00 87.44 215 ALA A N 1
ATOM 1551 C CA . ALA A 1 215 ? 9.549 14.316 -4.571 1.00 87.44 215 ALA A CA 1
ATOM 1552 C C . ALA A 1 215 ? 9.923 13.521 -3.309 1.00 87.44 215 ALA A C 1
ATOM 1554 O O . ALA A 1 215 ? 9.063 13.213 -2.482 1.00 87.44 215 ALA A O 1
ATOM 1555 N N . THR A 1 216 ? 11.214 13.239 -3.116 1.00 86.31 216 THR A N 1
ATOM 1556 C CA . THR A 1 216 ? 11.706 12.517 -1.933 1.00 86.31 216 THR A CA 1
ATOM 1557 C C . THR A 1 216 ? 11.509 13.339 -0.661 1.00 86.31 216 THR A C 1
ATOM 1559 O O . THR A 1 216 ? 11.028 12.810 0.342 1.00 86.31 216 THR A O 1
ATOM 1562 N N . GLY A 1 217 ? 11.818 14.639 -0.708 1.00 90.56 217 GLY A N 1
ATOM 1563 C CA . GLY A 1 217 ? 11.585 15.569 0.396 1.00 90.56 217 GLY A CA 1
ATOM 1564 C C . GLY A 1 217 ? 10.109 15.635 0.784 1.00 90.56 217 GLY A C 1
ATOM 1565 O O . GLY A 1 217 ? 9.783 15.553 1.966 1.00 90.56 217 GLY A O 1
ATOM 1566 N N . PHE A 1 218 ? 9.204 15.681 -0.194 1.00 90.56 218 PHE A N 1
ATOM 1567 C CA . PHE A 1 218 ? 7.761 15.674 0.039 1.00 90.56 218 PHE A CA 1
ATOM 1568 C C . PHE A 1 218 ? 7.277 14.376 0.705 1.00 90.56 218 PHE A C 1
ATOM 1570 O O . PHE A 1 218 ? 6.568 14.425 1.711 1.00 90.56 218 PHE A O 1
ATOM 1577 N N . ILE A 1 219 ? 7.712 13.209 0.215 1.00 87.12 219 ILE A N 1
ATOM 1578 C CA . ILE A 1 219 ? 7.385 11.907 0.826 1.00 87.12 219 ILE A CA 1
ATOM 1579 C C . ILE A 1 219 ? 7.923 11.837 2.265 1.00 87.12 219 ILE A C 1
ATOM 1581 O O . ILE A 1 219 ? 7.217 11.392 3.174 1.00 87.12 219 ILE A O 1
ATOM 1585 N N . TYR A 1 220 ? 9.152 12.305 2.493 1.00 89.06 220 TYR A N 1
ATOM 1586 C CA . TYR A 1 220 ? 9.750 12.362 3.826 1.00 89.06 220 TYR A CA 1
ATOM 1587 C C . TYR A 1 220 ? 8.962 13.280 4.771 1.00 89.06 220 TYR A C 1
ATOM 1589 O O . TYR A 1 220 ? 8.694 12.898 5.912 1.00 89.06 220 TYR A O 1
ATOM 1597 N N . LEU A 1 221 ? 8.527 14.451 4.294 1.00 91.31 221 LEU A N 1
ATOM 1598 C CA . LEU A 1 221 ? 7.686 15.374 5.058 1.00 91.31 221 LEU A CA 1
ATOM 1599 C C . LEU A 1 221 ? 6.341 14.745 5.433 1.00 91.31 221 LEU A C 1
ATOM 1601 O O . LEU A 1 221 ? 5.930 14.880 6.583 1.00 91.31 221 LEU A O 1
ATOM 1605 N N . ILE A 1 222 ? 5.688 14.013 4.522 1.00 88.00 222 ILE A N 1
ATOM 1606 C CA . ILE A 1 222 ? 4.448 13.278 4.827 1.00 88.00 222 ILE A CA 1
ATOM 1607 C C . ILE A 1 222 ? 4.701 12.230 5.911 1.00 88.00 222 ILE A C 1
ATOM 1609 O O . ILE A 1 222 ? 3.977 12.195 6.907 1.00 88.00 222 ILE A O 1
ATOM 1613 N N . LYS A 1 223 ? 5.739 11.398 5.751 1.00 87.56 223 LYS A N 1
ATOM 1614 C CA . LYS A 1 223 ? 6.119 10.384 6.748 1.00 87.56 223 LYS A CA 1
ATOM 1615 C C . LYS A 1 223 ? 6.324 11.017 8.122 1.00 87.56 223 LYS A C 1
ATOM 1617 O O . LYS A 1 223 ? 5.773 10.542 9.115 1.00 87.56 223 LYS A O 1
ATOM 1622 N N . TRP A 1 224 ? 7.108 12.089 8.166 1.00 89.44 224 TRP A N 1
ATOM 1623 C CA . TRP A 1 224 ? 7.401 12.812 9.393 1.00 89.44 224 TRP A CA 1
ATOM 1624 C C . TRP A 1 224 ? 6.143 13.435 10.005 1.00 89.44 224 TRP A C 1
ATOM 1626 O O . TRP A 1 224 ? 5.928 13.318 11.210 1.00 89.44 224 TRP A O 1
ATOM 1636 N N . TRP A 1 225 ? 5.283 14.043 9.188 1.00 89.38 225 TRP A N 1
ATOM 1637 C CA . TRP A 1 225 ? 4.038 14.659 9.639 1.00 89.38 225 TRP A CA 1
ATO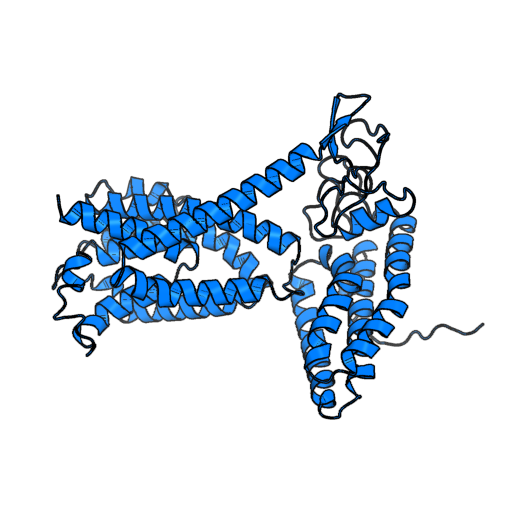M 1638 C C . TRP A 1 225 ? 3.063 13.631 10.222 1.00 89.38 225 TRP A C 1
ATOM 1640 O O . TRP A 1 225 ? 2.562 13.845 11.327 1.00 89.38 225 TRP A O 1
ATOM 1650 N N . VAL A 1 226 ? 2.850 12.495 9.547 1.00 85.12 226 VAL A N 1
ATOM 1651 C CA . VAL A 1 226 ? 1.964 11.422 10.033 1.00 85.12 226 VAL A CA 1
ATOM 1652 C C . VAL A 1 226 ? 2.486 10.835 11.342 1.00 85.12 226 VAL A C 1
ATOM 1654 O O . VAL A 1 226 ? 1.737 10.767 12.313 1.00 85.12 226 VAL A O 1
ATOM 1657 N N . HIS A 1 227 ? 3.774 10.482 11.406 1.00 85.06 227 HIS A N 1
ATOM 1658 C CA . HIS A 1 227 ? 4.368 9.923 12.623 1.00 85.06 227 HIS A CA 1
ATOM 1659 C C . HIS A 1 227 ? 4.300 10.919 13.784 1.00 85.06 227 HIS A C 1
ATOM 1661 O O . HIS A 1 227 ? 3.983 10.560 14.916 1.00 85.06 227 HIS A O 1
ATOM 1667 N N . ARG A 1 228 ? 4.562 12.203 13.516 1.00 88.50 228 ARG A N 1
ATOM 1668 C CA . ARG A 1 228 ? 4.473 13.245 14.538 1.00 88.50 228 ARG A CA 1
ATOM 1669 C C . ARG A 1 228 ? 3.035 13.462 15.002 1.00 88.50 228 ARG A C 1
ATOM 1671 O O . ARG A 1 228 ? 2.835 13.735 16.183 1.00 88.50 228 ARG A O 1
ATOM 1678 N N . LYS A 1 229 ? 2.046 13.358 14.110 1.00 86.56 229 LYS A N 1
ATOM 1679 C CA . LYS A 1 229 ? 0.623 13.447 14.462 1.00 86.56 229 LYS A CA 1
ATOM 1680 C C . LYS A 1 229 ? 0.195 12.258 15.327 1.00 86.56 229 LYS A C 1
ATOM 1682 O O . LYS A 1 229 ? -0.456 12.470 16.345 1.00 86.56 229 LYS A O 1
ATOM 1687 N N . GLU A 1 230 ? 0.612 11.043 14.975 1.00 84.88 230 GLU A N 1
ATOM 1688 C CA . GLU A 1 230 ? 0.295 9.836 15.746 1.00 84.88 230 GLU A CA 1
ATOM 1689 C C . GLU A 1 230 ? 0.930 9.866 17.145 1.00 84.88 230 GLU A C 1
ATOM 1691 O O . GLU A 1 230 ? 0.221 9.664 18.130 1.00 84.88 230 GLU A O 1
ATOM 1696 N N . GLU A 1 231 ? 2.209 10.239 17.270 1.00 87.44 231 GLU A N 1
ATOM 1697 C CA . GLU A 1 231 ? 2.868 10.382 18.580 1.00 87.44 231 GLU A CA 1
ATOM 1698 C C . GLU A 1 231 ? 2.241 11.487 19.441 1.00 87.44 231 GLU A C 1
ATOM 1700 O O . GLU A 1 231 ? 2.007 11.290 20.631 1.00 87.44 231 GLU A O 1
ATOM 1705 N N . LYS A 1 232 ? 1.886 12.634 18.845 1.00 88.50 232 LYS A N 1
ATOM 1706 C CA . LYS A 1 232 ? 1.179 13.715 19.559 1.00 88.50 232 LYS A CA 1
ATOM 1707 C C . LYS A 1 232 ? -0.218 13.314 20.035 1.00 88.50 232 LYS A C 1
ATOM 1709 O O . LYS A 1 232 ? -0.744 13.937 20.956 1.00 88.50 232 LYS A O 1
ATOM 1714 N N . SER A 1 233 ? -0.829 12.314 19.401 1.00 86.88 233 SER A N 1
ATOM 1715 C CA . SER A 1 233 ? -2.150 11.816 19.786 1.00 86.88 233 SER A CA 1
ATOM 1716 C C . SER A 1 233 ? -2.116 10.902 21.013 1.00 86.88 233 SER A C 1
ATOM 1718 O O . SER A 1 233 ? -3.178 10.549 21.522 1.00 86.88 233 SER A O 1
ATOM 1720 N N . LYS A 1 234 ? -0.932 10.517 21.505 1.00 91.19 234 LYS A N 1
ATOM 1721 C CA . LYS A 1 234 ? -0.800 9.706 22.717 1.00 91.19 234 LYS A CA 1
ATOM 1722 C C . LYS A 1 234 ? -0.903 10.575 23.971 1.00 91.19 234 LYS A C 1
ATOM 1724 O O . LYS A 1 234 ? -0.523 11.746 23.978 1.00 91.19 234 LYS A O 1
ATOM 1729 N N . VAL A 1 235 ? -1.445 9.999 25.035 1.00 92.56 235 VAL A N 1
ATOM 1730 C CA . VAL A 1 235 ? -1.561 10.605 26.367 1.00 92.56 235 VAL A CA 1
ATOM 1731 C C . VAL A 1 235 ? -0.986 9.651 27.409 1.00 92.56 235 VAL A C 1
ATOM 1733 O O . VAL A 1 235 ? -1.102 8.438 27.236 1.00 92.56 235 VAL A O 1
ATOM 1736 N N . PRO A 1 236 ? -0.352 10.159 28.477 1.00 95.00 236 PRO A N 1
ATOM 1737 C CA . PRO A 1 236 ? 0.117 9.307 29.559 1.00 95.00 236 PRO A CA 1
ATOM 1738 C C . PRO A 1 236 ? -1.076 8.740 30.334 1.00 95.00 236 PRO A C 1
ATOM 1740 O O . PRO A 1 236 ? -2.042 9.450 30.627 1.00 95.00 236 PRO A O 1
ATOM 1743 N N . CYS A 1 237 ? -1.007 7.460 30.683 1.00 94.38 237 CYS A N 1
ATOM 1744 C CA . CYS A 1 237 ? -1.990 6.830 31.552 1.00 94.38 237 CYS A CA 1
ATOM 1745 C C . CYS A 1 237 ? -1.969 7.473 32.948 1.00 94.38 237 CYS A C 1
ATOM 1747 O O . CYS A 1 237 ? -0.904 7.668 33.532 1.00 94.38 237 CYS A O 1
ATOM 1749 N N . THR A 1 238 ? -3.148 7.729 33.519 1.00 94.19 238 THR A N 1
ATOM 1750 C CA . THR A 1 238 ? -3.307 8.328 34.856 1.00 94.19 238 THR A CA 1
ATOM 1751 C C . THR A 1 238 ? -2.776 7.460 35.997 1.00 94.19 238 THR A C 1
ATOM 1753 O O . THR A 1 238 ? -2.515 7.988 37.072 1.00 94.19 238 THR A O 1
ATOM 1756 N N . ASN A 1 239 ? -2.619 6.150 35.779 1.00 95.88 239 ASN A N 1
ATOM 1757 C CA . ASN A 1 239 ? -2.157 5.204 36.795 1.00 95.88 239 ASN A CA 1
ATOM 1758 C C . ASN A 1 239 ? -0.680 4.814 36.613 1.00 95.88 239 ASN A C 1
ATOM 1760 O O . ASN A 1 239 ? 0.119 4.987 37.524 1.00 95.88 239 ASN A O 1
ATOM 1764 N N . CYS A 1 240 ? -0.294 4.308 35.433 1.00 94.25 240 CYS A N 1
ATOM 1765 C CA . CYS A 1 240 ? 1.060 3.778 35.206 1.00 94.25 240 CYS A CA 1
ATOM 1766 C C . CYS A 1 240 ? 1.994 4.706 34.411 1.00 94.25 240 CYS A C 1
ATOM 1768 O O . CYS A 1 240 ? 3.144 4.343 34.189 1.00 94.25 240 CYS A O 1
ATOM 1770 N N . GLY A 1 241 ? 1.518 5.857 33.922 1.00 93.06 241 GLY A N 1
ATOM 1771 C CA . GLY A 1 241 ? 2.321 6.810 33.140 1.00 93.06 241 GLY A CA 1
ATOM 1772 C C . GLY A 1 241 ? 2.649 6.397 31.697 1.00 93.06 241 GLY A C 1
ATOM 1773 O O . GLY A 1 241 ? 3.134 7.226 30.933 1.00 93.06 241 GLY A O 1
ATOM 1774 N N . GLU A 1 242 ? 2.346 5.159 31.298 1.00 93.25 242 GLU A N 1
ATOM 1775 C CA . GLU A 1 242 ? 2.599 4.644 29.943 1.00 93.25 242 GLU A CA 1
ATOM 1776 C C . GLU A 1 242 ? 1.822 5.433 28.878 1.00 93.25 242 GLU A C 1
ATOM 1778 O O . GLU A 1 242 ? 0.663 5.805 29.096 1.00 93.25 242 GLU A O 1
ATOM 1783 N N . LEU A 1 243 ? 2.434 5.662 27.711 1.00 93.19 243 LEU A N 1
ATOM 1784 C CA . LEU A 1 243 ? 1.792 6.387 26.614 1.00 93.19 243 LEU A CA 1
ATOM 1785 C C . LEU A 1 243 ? 0.737 5.509 25.929 1.00 93.19 243 LEU A C 1
ATOM 1787 O O . LEU A 1 243 ? 1.048 4.498 25.304 1.00 93.19 243 LEU A O 1
ATOM 1791 N N . MET A 1 244 ? -0.522 5.935 25.990 1.00 93.12 244 MET A N 1
ATOM 1792 C CA . MET A 1 244 ? -1.659 5.269 25.352 1.00 93.12 244 MET A CA 1
ATOM 1793 C C . MET A 1 244 ? -2.311 6.163 24.296 1.00 93.12 244 MET A C 1
ATOM 1795 O O . MET A 1 244 ? -2.282 7.388 24.396 1.00 93.12 244 MET A O 1
ATOM 1799 N N . TYR A 1 245 ? -2.917 5.564 23.270 1.00 92.56 245 TYR A N 1
ATOM 1800 C CA . TYR A 1 245 ? -3.680 6.315 22.269 1.00 92.56 245 TYR A CA 1
ATOM 1801 C C . TYR A 1 245 ? -4.902 6.983 22.911 1.00 92.56 245 TYR A C 1
ATOM 1803 O O . TYR A 1 245 ? -5.596 6.360 23.713 1.00 92.56 245 TYR A O 1
ATOM 1811 N N . ARG A 1 246 ? -5.219 8.225 22.525 1.00 92.38 246 ARG A N 1
ATOM 1812 C CA . ARG A 1 246 ? -6.420 8.929 23.020 1.00 92.38 246 ARG A CA 1
ATOM 1813 C C . ARG A 1 246 ? -7.735 8.229 22.678 1.00 92.38 246 ARG A C 1
ATOM 1815 O O . ARG A 1 246 ? -8.685 8.352 23.439 1.00 92.38 246 ARG A O 1
ATOM 1822 N N . CYS A 1 247 ? -7.792 7.485 21.576 1.00 93.31 247 CYS A N 1
ATOM 1823 C CA . CYS A 1 247 ? -8.969 6.698 21.207 1.00 93.31 247 CYS A CA 1
ATOM 1824 C C . CYS A 1 247 ? -9.066 5.341 21.930 1.00 93.31 247 CYS A C 1
ATOM 1826 O O . CYS A 1 247 ? -10.048 4.624 21.743 1.00 93.31 247 CYS A O 1
ATOM 1828 N N . ALA A 1 248 ? -8.075 4.973 22.756 1.00 93.81 248 ALA A N 1
ATOM 1829 C CA . ALA A 1 248 ? -8.106 3.741 23.538 1.00 93.81 248 ALA A CA 1
ATOM 1830 C C . ALA A 1 248 ? -9.130 3.829 24.672 1.00 93.81 248 ALA A C 1
ATOM 1832 O O . ALA A 1 248 ? -9.188 4.832 25.385 1.00 93.81 248 ALA A O 1
ATOM 1833 N N . MET A 1 249 ? -9.874 2.745 24.889 1.00 94.62 249 MET A N 1
ATOM 1834 C CA . MET A 1 249 ? -10.830 2.629 25.994 1.00 94.62 249 MET A CA 1
ATOM 1835 C C . MET A 1 249 ? -10.116 2.386 27.328 1.00 94.62 249 MET A C 1
ATOM 1837 O O . MET A 1 249 ? -10.529 2.896 28.371 1.00 94.62 249 MET A O 1
ATOM 1841 N N . LYS A 1 250 ? -9.025 1.611 27.305 1.00 94.94 250 LYS A N 1
ATOM 1842 C CA . LYS A 1 250 ? -8.202 1.278 28.474 1.00 94.94 250 LYS A CA 1
ATOM 1843 C C . LYS A 1 250 ? -6.719 1.305 28.116 1.00 94.94 250 LYS A C 1
ATOM 1845 O O . LYS A 1 250 ? -6.336 1.111 26.963 1.00 94.94 250 LYS A O 1
ATOM 1850 N N . CYS A 1 251 ? -5.869 1.517 29.114 1.00 94.50 251 CYS A N 1
ATOM 1851 C CA . CYS A 1 251 ? -4.424 1.402 28.948 1.00 94.50 251 CYS A CA 1
ATOM 1852 C C . CYS A 1 251 ? -4.034 -0.034 28.556 1.00 94.50 251 CYS A C 1
ATOM 1854 O O . CYS A 1 251 ? -4.527 -0.992 29.148 1.00 94.50 251 CYS A O 1
ATOM 1856 N N . GLY A 1 252 ? -3.116 -0.187 27.597 1.00 91.88 252 GLY A N 1
ATOM 1857 C CA . GLY A 1 252 ? -2.629 -1.505 27.182 1.00 91.88 252 GLY A CA 1
ATOM 1858 C C . GLY A 1 252 ? -1.834 -2.243 28.265 1.00 91.88 252 GLY A C 1
ATOM 1859 O O . GLY A 1 252 ? -1.889 -3.463 28.309 1.00 91.88 252 GLY A O 1
ATOM 1860 N N . ASN A 1 253 ? -1.160 -1.509 29.159 1.00 93.94 253 ASN A N 1
ATOM 1861 C CA . ASN A 1 253 ? -0.306 -2.077 30.205 1.00 93.94 253 ASN A CA 1
ATOM 1862 C C . ASN A 1 253 ? -1.089 -2.378 31.500 1.00 93.94 253 ASN A C 1
ATOM 1864 O O . ASN A 1 253 ? -1.208 -3.523 31.920 1.00 93.94 253 ASN A O 1
ATOM 1868 N N . CYS A 1 254 ? -1.689 -1.356 32.123 1.00 93.19 254 CYS A N 1
ATOM 1869 C CA . CYS A 1 254 ? -2.353 -1.496 33.428 1.00 93.19 254 CYS A CA 1
ATOM 1870 C C . CYS A 1 254 ? -3.883 -1.642 33.360 1.00 93.19 254 CYS A C 1
ATOM 1872 O O . CYS A 1 254 ? -4.535 -1.732 34.400 1.00 93.19 254 CYS A O 1
ATOM 1874 N N . ARG A 1 255 ? -4.479 -1.614 32.157 1.00 93.19 255 ARG A N 1
ATOM 1875 C CA . ARG A 1 255 ? -5.936 -1.694 31.914 1.00 93.19 255 ARG A CA 1
ATOM 1876 C C . ARG A 1 255 ? -6.789 -0.613 32.597 1.00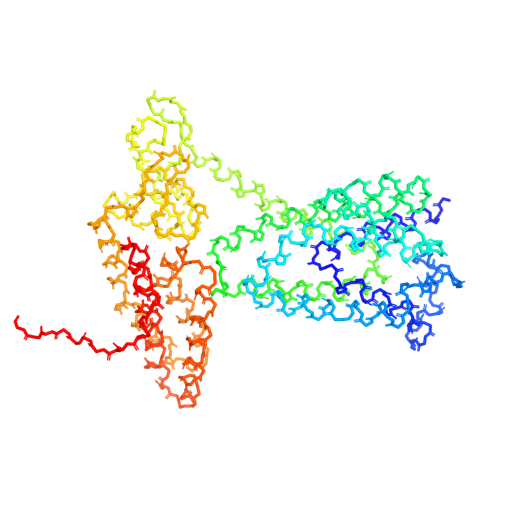 93.19 255 ARG A C 1
ATOM 1878 O O . ARG A 1 255 ? -8.017 -0.699 32.561 1.00 93.19 255 ARG A O 1
ATOM 1885 N N . THR A 1 256 ? -6.180 0.435 33.155 1.00 94.81 256 THR A N 1
ATOM 1886 C CA . THR A 1 256 ? -6.902 1.596 33.694 1.00 94.81 256 THR A CA 1
ATOM 1887 C C . THR A 1 256 ? -7.730 2.266 32.587 1.00 94.81 256 THR A C 1
ATOM 1889 O O . THR A 1 256 ? -7.207 2.452 31.482 1.00 94.81 256 THR A O 1
ATOM 1892 N N . PRO A 1 257 ? -9.007 2.612 32.845 1.00 93.69 257 PRO A N 1
ATOM 1893 C CA . PRO A 1 257 ? -9.868 3.247 31.854 1.00 93.69 257 PRO A CA 1
ATOM 1894 C C . PRO A 1 257 ? -9.344 4.630 31.464 1.00 93.69 257 PRO A C 1
ATOM 1896 O O . PRO A 1 257 ? -8.834 5.379 32.299 1.00 93.69 257 PRO A O 1
ATOM 1899 N N . ASN A 1 258 ? -9.485 4.968 30.185 1.00 93.06 258 ASN A N 1
ATOM 1900 C CA . ASN A 1 258 ? -9.139 6.290 29.685 1.00 93.06 258 ASN A CA 1
ATOM 1901 C C . ASN A 1 258 ? -10.202 7.314 30.127 1.00 93.06 258 ASN A C 1
ATOM 1903 O O . ASN A 1 258 ? -11.378 7.126 29.813 1.00 93.06 258 ASN A O 1
ATOM 1907 N N . PRO A 1 259 ? -9.827 8.408 30.814 1.00 87.75 259 PRO A N 1
ATOM 1908 C CA . PRO A 1 259 ? -10.791 9.409 31.267 1.00 87.75 259 PRO A CA 1
ATOM 1909 C C . PRO A 1 259 ? -11.423 10.224 30.129 1.00 87.75 259 PRO A C 1
ATOM 1911 O O . PRO A 1 259 ? -12.503 10.779 30.317 1.00 87.75 259 PRO A O 1
ATOM 1914 N N . LYS A 1 260 ? -10.754 10.350 28.974 1.00 89.81 260 LYS A N 1
ATOM 1915 C CA . LYS A 1 260 ? -11.236 11.135 27.826 1.00 89.81 260 LYS A CA 1
ATOM 1916 C C . LYS A 1 260 ? -10.945 10.385 26.530 1.00 89.81 260 LYS A C 1
ATOM 1918 O O . LYS A 1 260 ? -9.883 10.559 25.934 1.00 89.81 260 LYS A O 1
ATOM 1923 N N . VAL A 1 261 ? -11.889 9.539 26.127 1.00 92.38 261 VAL A N 1
ATOM 1924 C CA . VAL A 1 261 ? -11.812 8.794 24.867 1.00 92.38 261 VAL A CA 1
ATOM 1925 C C . VAL A 1 261 ? -12.245 9.697 23.716 1.00 92.38 261 VAL A C 1
ATOM 1927 O O . VAL A 1 261 ? -13.312 10.309 23.771 1.00 92.38 261 VAL A O 1
ATOM 1930 N N . CYS A 1 262 ? -11.417 9.779 22.680 1.00 92.31 262 CYS A N 1
ATOM 1931 C CA . CYS A 1 262 ? -11.752 10.486 21.443 1.00 92.31 262 CYS A CA 1
ATOM 1932 C C . CYS A 1 262 ? -12.071 9.501 20.307 1.00 92.31 262 CYS A C 1
ATOM 1934 O O . CYS A 1 262 ? -11.661 8.335 20.371 1.00 92.31 262 CYS A O 1
ATOM 1936 N N . ASP A 1 263 ? -12.809 9.948 19.291 1.00 91.31 263 ASP A N 1
ATOM 1937 C CA . ASP A 1 263 ? -13.242 9.079 18.187 1.00 91.31 263 ASP A CA 1
ATOM 1938 C C . ASP A 1 263 ? -12.047 8.598 17.328 1.00 91.31 263 ASP A C 1
ATOM 1940 O O . ASP A 1 263 ? -10.891 9.020 17.474 1.00 91.31 263 ASP A O 1
ATOM 1944 N N . VAL A 1 264 ? -12.306 7.642 16.445 1.00 89.62 264 VAL A N 1
ATOM 1945 C CA . VAL A 1 264 ? -11.364 7.115 15.466 1.00 89.62 264 VAL A CA 1
ATOM 1946 C C . VAL A 1 264 ? -11.670 7.733 14.107 1.00 89.62 264 VAL A C 1
ATOM 1948 O O . VAL A 1 264 ? -12.686 7.441 13.479 1.00 89.62 264 VAL A O 1
ATOM 1951 N N . GLY A 1 265 ? -10.735 8.530 13.598 1.00 85.00 265 GLY A N 1
ATOM 1952 C CA . GLY A 1 265 ? -10.831 9.099 12.262 1.00 85.00 265 GLY A CA 1
ATOM 1953 C C . GLY A 1 265 ? -10.809 8.026 11.168 1.00 85.00 265 GLY A C 1
ATOM 1954 O O . GLY A 1 265 ? -10.388 6.886 11.372 1.00 85.00 265 GLY A O 1
ATOM 1955 N N . TRP A 1 266 ? -11.185 8.413 9.949 1.00 74.31 266 TRP A N 1
ATOM 1956 C CA . TRP A 1 266 ? -11.321 7.505 8.798 1.00 74.31 266 TRP A CA 1
ATOM 1957 C C . TRP A 1 266 ? -10.074 6.635 8.518 1.00 74.31 266 TRP A C 1
ATOM 1959 O O . TRP A 1 266 ? -10.190 5.458 8.173 1.00 74.31 266 TRP A O 1
ATOM 1969 N N . LEU A 1 267 ? -8.870 7.169 8.734 1.00 70.00 267 LEU A N 1
ATOM 1970 C CA . LEU A 1 267 ? -7.606 6.440 8.541 1.00 70.00 267 LEU A CA 1
ATOM 1971 C C . LEU A 1 267 ? -7.206 5.558 9.738 1.00 70.00 267 LEU A C 1
ATOM 1973 O O . LEU A 1 267 ? -6.076 5.072 9.800 1.00 70.00 267 LEU A O 1
ATOM 1977 N N . GLY A 1 268 ? -8.094 5.384 10.716 1.00 78.38 268 GLY A N 1
ATOM 1978 C CA . GLY A 1 268 ? -7.778 4.698 11.959 1.00 78.38 268 GLY A CA 1
ATOM 1979 C C . GLY A 1 268 ? -6.816 5.495 12.840 1.00 78.38 268 GLY A C 1
ATOM 1980 O O . GLY A 1 268 ? -6.013 4.894 13.538 1.00 78.38 268 GLY A O 1
ATOM 1981 N N . GLN A 1 269 ? -6.805 6.825 12.776 1.00 85.06 269 GLN A N 1
ATOM 1982 C CA . GLN A 1 269 ? -6.031 7.673 13.697 1.00 85.06 269 GLN A CA 1
ATOM 1983 C C . GLN A 1 269 ? -6.949 8.171 14.816 1.00 85.06 269 GLN A C 1
ATOM 1985 O O . GLN A 1 269 ? -8.157 8.214 14.617 1.00 85.06 269 GLN A O 1
ATOM 1990 N N . SER A 1 270 ? -6.402 8.564 15.968 1.00 87.19 270 SER A N 1
ATOM 1991 C CA . SER A 1 270 ? -7.207 9.253 16.986 1.00 87.19 270 SER A CA 1
ATOM 1992 C C . SER A 1 270 ? -7.689 10.587 16.414 1.00 87.19 270 SER A C 1
ATOM 1994 O O . SER A 1 270 ? -6.857 11.425 16.048 1.00 87.19 270 SER A O 1
ATOM 1996 N N . ASP A 1 271 ? -8.999 10.771 16.325 1.00 87.12 271 ASP A N 1
ATOM 1997 C CA . ASP A 1 271 ? -9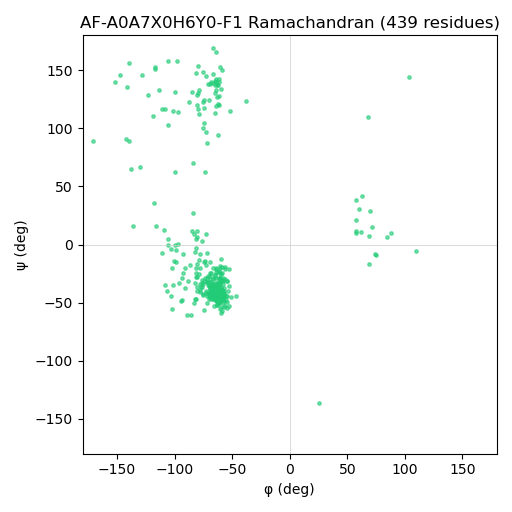.598 12.073 16.076 1.00 87.12 271 ASP A CA 1
ATOM 1998 C C . ASP A 1 271 ? -9.622 12.825 17.403 1.00 87.12 271 ASP A C 1
ATOM 2000 O O . ASP A 1 271 ? -10.137 12.302 18.378 1.00 87.12 271 ASP A O 1
ATOM 2004 N N . THR A 1 272 ? -8.968 13.981 17.505 1.00 83.56 272 THR A N 1
ATOM 2005 C CA . THR A 1 272 ? -8.890 14.720 18.778 1.00 83.56 272 THR A CA 1
ATOM 2006 C C . THR A 1 272 ? -9.991 15.749 18.945 1.00 83.56 272 THR A C 1
ATOM 2008 O O . THR A 1 272 ? -10.082 16.335 20.026 1.00 83.56 272 THR A O 1
ATOM 2011 N N . ASP A 1 273 ? -10.766 15.986 17.891 1.00 84.25 273 ASP A N 1
ATOM 2012 C CA . ASP A 1 273 ? -11.724 17.082 17.841 1.00 84.25 273 ASP A CA 1
ATOM 2013 C C . ASP A 1 273 ? -13.078 16.637 18.413 1.00 84.25 273 ASP A C 1
ATOM 2015 O O . ASP A 1 273 ? -13.734 17.417 19.105 1.00 84.25 273 ASP A O 1
ATOM 2019 N N . ASP A 1 274 ? -13.417 15.352 18.253 1.00 85.94 274 ASP A N 1
ATOM 2020 C CA . ASP A 1 274 ? -14.694 14.783 18.675 1.00 85.94 274 ASP A CA 1
ATOM 2021 C C . ASP A 1 274 ? -14.557 13.750 19.820 1.00 85.94 274 ASP A C 1
ATOM 2023 O O . ASP A 1 274 ? -13.712 12.841 19.771 1.00 85.94 274 ASP A O 1
ATOM 2027 N N . PRO A 1 275 ? -15.385 13.850 20.882 1.00 89.12 275 PRO A N 1
ATOM 2028 C CA . PRO A 1 275 ? -15.467 12.818 21.910 1.00 89.12 275 PRO A CA 1
ATOM 2029 C C . PRO A 1 275 ? -16.100 11.540 21.344 1.00 89.12 275 PRO A C 1
ATOM 2031 O O . PRO A 1 275 ? -17.081 11.595 20.605 1.00 89.12 275 PRO A O 1
ATOM 2034 N N . ALA A 1 276 ? -15.566 10.381 21.732 1.00 88.50 276 ALA A N 1
ATOM 2035 C CA . ALA A 1 276 ? -16.100 9.096 21.293 1.00 88.50 276 ALA A CA 1
ATOM 2036 C C . ALA A 1 276 ? -17.435 8.766 21.969 1.00 88.50 276 ALA A C 1
ATOM 2038 O O . ALA A 1 276 ? -17.621 8.994 23.169 1.00 88.50 276 ALA A O 1
ATOM 2039 N N . ASP A 1 277 ? -18.323 8.106 21.229 1.00 91.75 277 ASP A N 1
ATOM 2040 C CA . ASP A 1 277 ? -19.441 7.380 21.822 1.00 91.75 277 ASP A CA 1
ATOM 2041 C C . ASP A 1 277 ? -18.946 6.035 22.372 1.00 91.75 277 ASP A C 1
ATOM 2043 O O . ASP A 1 277 ? -18.581 5.121 21.632 1.00 91.75 277 ASP A O 1
ATOM 2047 N N . MET A 1 278 ? -18.969 5.901 23.698 1.00 89.38 278 MET A N 1
ATOM 2048 C CA . MET A 1 278 ? -18.447 4.737 24.420 1.00 89.38 278 MET A CA 1
ATOM 2049 C C . MET A 1 278 ? -19.117 3.417 24.021 1.00 89.38 278 MET A C 1
ATOM 2051 O O . MET A 1 278 ? -18.505 2.359 24.174 1.00 89.38 278 MET A O 1
ATOM 2055 N N . VAL A 1 279 ? -20.353 3.463 23.512 1.00 90.06 279 VAL A N 1
ATOM 2056 C CA . VAL A 1 279 ? -21.077 2.266 23.061 1.00 90.06 279 VAL A CA 1
ATOM 2057 C C . VAL A 1 279 ? -20.570 1.805 21.697 1.00 90.06 279 VAL A C 1
ATOM 2059 O O . VAL A 1 279 ? -20.497 0.604 21.435 1.00 90.06 279 VAL A O 1
ATOM 2062 N N . THR A 1 280 ? -20.217 2.738 20.811 1.00 91.00 280 THR A N 1
ATOM 2063 C CA . THR A 1 280 ? -19.902 2.427 19.410 1.00 91.00 280 THR A CA 1
ATOM 2064 C C . THR A 1 280 ? -18.408 2.401 19.099 1.00 91.00 280 THR A C 1
ATOM 2066 O O . THR A 1 280 ? -18.001 1.703 18.161 1.00 91.00 280 THR A O 1
ATOM 2069 N N . GLN A 1 281 ? -17.597 3.035 19.945 1.00 93.69 281 GLN A N 1
ATOM 2070 C CA . GLN A 1 281 ? -16.140 3.085 19.860 1.00 93.69 281 GLN A CA 1
ATOM 2071 C C . GLN A 1 281 ? -15.470 1.709 19.701 1.00 93.69 281 GLN A C 1
ATOM 2073 O O . GLN A 1 281 ? -14.605 1.578 18.828 1.00 93.69 281 GLN A O 1
ATOM 2078 N N . PRO A 1 282 ? -15.847 0.648 20.450 1.00 94.00 282 PRO A N 1
ATOM 2079 C CA . PRO A 1 282 ? -15.223 -0.668 20.288 1.00 94.00 282 PRO A CA 1
ATOM 2080 C C . PRO A 1 282 ? -15.366 -1.219 18.860 1.00 94.00 282 PRO A C 1
ATOM 2082 O O . PRO A 1 282 ? -14.420 -1.773 18.298 1.00 94.00 282 PRO A O 1
ATOM 2085 N N . TYR A 1 283 ? -16.529 -1.003 18.237 1.00 93.94 283 TYR A N 1
ATOM 2086 C CA . TYR A 1 283 ? -16.807 -1.449 16.871 1.00 93.94 283 TYR A CA 1
ATOM 2087 C C . TYR A 1 283 ? -16.117 -0.570 15.822 1.00 93.94 283 TYR A C 1
ATOM 2089 O O . TYR A 1 283 ? -15.711 -1.080 14.778 1.00 93.94 283 TYR A O 1
ATOM 2097 N N . GLN A 1 284 ? -15.959 0.736 16.077 1.00 92.31 284 GLN A N 1
ATOM 2098 C CA . GLN A 1 284 ? -15.187 1.636 15.207 1.00 92.31 284 GLN A CA 1
ATOM 2099 C C . GLN A 1 284 ? -13.694 1.282 15.222 1.00 92.31 284 GLN A C 1
ATOM 2101 O O . GLN A 1 284 ? -13.081 1.189 14.156 1.00 92.31 284 GLN A O 1
ATOM 2106 N N . LEU A 1 285 ? -13.130 0.995 16.401 1.00 93.81 285 LEU A N 1
ATOM 2107 C CA . LEU A 1 285 ? -11.755 0.510 16.553 1.00 93.81 285 LEU A CA 1
ATOM 2108 C C . LEU A 1 285 ? -11.542 -0.814 15.809 1.00 93.81 285 LEU A C 1
ATOM 2110 O O . LEU A 1 285 ? -10.606 -0.917 15.012 1.00 93.81 285 LEU A O 1
ATOM 2114 N N . ALA A 1 286 ? -12.446 -1.784 15.987 1.00 93.38 286 ALA A N 1
ATOM 2115 C CA . ALA A 1 286 ? -12.404 -3.047 15.252 1.00 93.38 286 ALA A CA 1
ATOM 2116 C C . ALA A 1 286 ? -12.521 -2.820 13.733 1.00 93.38 286 ALA A C 1
ATOM 2118 O O . ALA A 1 286 ? -11.706 -3.306 12.954 1.00 93.38 286 ALA A O 1
ATOM 2119 N N . ALA A 1 287 ? -13.463 -1.988 13.275 1.00 91.56 287 ALA A N 1
ATOM 2120 C CA . ALA A 1 287 ? -13.570 -1.642 11.857 1.00 91.56 287 ALA A CA 1
ATOM 2121 C C . ALA A 1 287 ? -12.277 -1.009 11.314 1.00 91.56 287 ALA A C 1
ATOM 2123 O O . ALA A 1 287 ? -11.919 -1.271 10.167 1.00 91.56 287 ALA A O 1
ATOM 2124 N N . ALA A 1 288 ? -11.547 -0.241 12.132 1.00 89.31 288 ALA A N 1
ATOM 2125 C CA . ALA A 1 288 ? -10.246 0.362 11.832 1.00 89.31 288 ALA A CA 1
ATOM 2126 C C . ALA A 1 288 ? -9.034 -0.589 11.971 1.00 89.31 288 ALA A C 1
ATOM 2128 O O . ALA A 1 288 ? -7.894 -0.136 11.839 1.00 89.31 288 ALA A O 1
ATOM 2129 N N . LYS A 1 289 ? -9.249 -1.892 12.213 1.00 91.62 289 LYS A N 1
ATOM 2130 C CA . LYS A 1 289 ? -8.196 -2.891 12.479 1.00 91.62 289 LYS A CA 1
ATOM 2131 C C . LYS A 1 289 ? -7.321 -2.526 13.694 1.00 91.62 289 LYS A C 1
ATOM 2133 O O . LYS A 1 289 ? -6.101 -2.721 13.700 1.00 91.62 289 LYS A O 1
ATOM 2138 N N . ARG A 1 290 ? -7.945 -1.975 14.735 1.00 92.19 290 ARG A N 1
ATOM 2139 C CA . ARG A 1 290 ? -7.336 -1.679 16.038 1.00 92.19 290 ARG A CA 1
ATOM 2140 C C . ARG A 1 290 ? -8.010 -2.493 17.136 1.00 92.19 290 ARG A C 1
ATOM 2142 O O . ARG A 1 290 ? -9.171 -2.872 17.025 1.00 92.19 290 ARG A O 1
ATOM 2149 N N . CYS A 1 291 ? -7.266 -2.761 18.203 1.00 93.56 291 CYS A N 1
ATOM 2150 C CA . CYS A 1 291 ? -7.784 -3.437 19.383 1.00 93.56 291 CYS A CA 1
ATOM 2151 C C . CYS A 1 291 ? -8.914 -2.598 20.019 1.00 93.56 291 CYS A C 1
ATOM 2153 O O . CYS A 1 291 ? -8.673 -1.424 20.318 1.00 93.56 291 CYS A O 1
ATOM 2155 N N . PRO A 1 292 ? -10.103 -3.171 20.283 1.00 94.31 292 PRO A N 1
ATOM 2156 C CA . PRO A 1 292 ? -11.208 -2.462 20.935 1.00 94.31 292 PRO A CA 1
ATOM 2157 C C . PRO A 1 292 ? -10.877 -1.952 22.344 1.00 94.31 292 PRO A C 1
ATOM 2159 O O . PRO A 1 292 ? -11.464 -0.974 22.801 1.00 94.31 292 PRO A O 1
ATOM 2162 N N . THR A 1 293 ? -9.913 -2.579 23.027 1.00 93.88 293 THR A N 1
ATOM 2163 C CA . THR A 1 293 ? -9.497 -2.189 24.379 1.00 93.88 293 THR A CA 1
ATOM 2164 C C . THR A 1 293 ? -8.444 -1.080 24.361 1.00 93.88 293 THR A C 1
ATOM 2166 O O . THR A 1 293 ? -8.668 0.001 24.905 1.00 93.88 293 THR A O 1
ATOM 2169 N N . CYS A 1 294 ? -7.280 -1.337 23.753 1.00 93.12 294 CYS A N 1
ATOM 2170 C CA . CYS A 1 294 ? -6.103 -0.464 23.865 1.00 93.12 294 CYS A CA 1
ATOM 2171 C C . CYS A 1 294 ? -5.808 0.378 22.612 1.00 93.12 294 CYS A C 1
ATOM 2173 O O . CYS A 1 294 ? -4.831 1.126 22.594 1.00 93.12 294 CYS A O 1
ATOM 2175 N N . ALA A 1 295 ? -6.619 0.245 21.556 1.00 93.38 295 ALA A N 1
ATOM 2176 C CA . ALA A 1 295 ? -6.450 0.894 20.254 1.00 93.38 295 ALA A CA 1
ATOM 2177 C C . ALA A 1 295 ? -5.115 0.620 19.526 1.00 93.38 295 ALA A C 1
ATOM 2179 O O . ALA A 1 295 ? -4.837 1.230 18.491 1.00 93.38 295 ALA A O 1
ATOM 2180 N N . THR A 1 296 ? -4.294 -0.324 19.992 1.00 92.19 296 THR A N 1
ATOM 2181 C CA . THR A 1 296 ? -3.108 -0.780 19.252 1.00 92.19 296 THR A CA 1
ATOM 2182 C C . THR A 1 296 ? -3.526 -1.471 17.955 1.00 92.19 296 THR A C 1
ATOM 2184 O O . THR A 1 296 ? -4.525 -2.191 17.917 1.00 92.19 296 THR A O 1
ATOM 2187 N N . LYS A 1 297 ? -2.781 -1.234 16.870 1.00 90.44 297 LYS A N 1
ATOM 2188 C CA . LYS A 1 297 ? -3.060 -1.823 15.556 1.00 90.44 297 LYS A CA 1
ATOM 2189 C C . LYS A 1 297 ? -2.889 -3.344 15.597 1.00 90.44 297 LYS A C 1
ATOM 2191 O O . LYS A 1 297 ? -1.932 -3.843 16.178 1.00 90.44 297 LYS A O 1
ATOM 2196 N N . LEU A 1 298 ? -3.817 -4.058 14.970 1.00 91.25 298 LEU A N 1
ATOM 2197 C CA . LEU A 1 298 ? -3.768 -5.510 14.834 1.00 91.25 298 LEU A CA 1
ATOM 2198 C C . LEU A 1 298 ? -2.971 -5.868 13.570 1.00 91.25 298 LEU A C 1
ATOM 2200 O O . LEU A 1 298 ? -3.288 -5.400 12.469 1.00 91.25 298 LEU A O 1
ATOM 2204 N N . GLU A 1 299 ? -1.904 -6.648 13.726 1.00 86.19 299 GLU A N 1
ATOM 2205 C CA . GLU A 1 299 ? -0.954 -6.925 12.641 1.00 86.19 299 GLU A CA 1
ATOM 2206 C C . GLU A 1 299 ? -1.469 -8.020 11.703 1.00 86.19 299 GLU A C 1
ATOM 2208 O O . GLU A 1 299 ? -1.392 -7.891 10.475 1.00 86.19 299 GLU A O 1
ATOM 2213 N N . GLU A 1 300 ? -2.092 -9.058 12.256 1.00 86.88 300 GLU A N 1
ATOM 2214 C CA . GLU A 1 300 ? -2.482 -10.240 11.499 1.00 86.88 300 GLU A CA 1
ATOM 2215 C C . GLU A 1 300 ? -3.779 -10.023 10.698 1.00 86.88 300 GLU A C 1
ATOM 2217 O O . GLU A 1 300 ? -4.623 -9.182 11.024 1.00 86.88 300 GLU A O 1
ATOM 2222 N N . ARG A 1 301 ? -3.949 -10.765 9.596 1.00 86.06 301 ARG A N 1
ATOM 2223 C CA . ARG A 1 301 ? -5.188 -10.789 8.791 1.00 86.06 301 ARG A CA 1
ATOM 2224 C C . ARG A 1 301 ? -6.022 -12.023 9.134 1.00 86.06 301 ARG A C 1
ATOM 2226 O O . ARG A 1 301 ? -6.213 -12.901 8.295 1.00 86.06 301 ARG A O 1
ATOM 2233 N N . LYS A 1 302 ? -6.458 -12.085 10.387 1.00 89.25 302 LYS A N 1
ATOM 2234 C CA . LYS A 1 302 ? -7.358 -13.112 10.919 1.00 89.25 302 LYS A CA 1
ATOM 2235 C C . LYS A 1 302 ? -8.249 -12.486 11.999 1.00 89.25 302 LYS A C 1
ATOM 2237 O O . LYS A 1 302 ? -7.762 -11.570 12.671 1.00 89.25 302 LYS A O 1
ATOM 2242 N N . PRO A 1 303 ? -9.517 -12.909 12.156 1.00 88.81 303 PRO A N 1
ATOM 2243 C CA . PRO A 1 303 ? -10.373 -12.400 13.225 1.00 88.81 303 PRO A CA 1
ATOM 2244 C C . PRO A 1 303 ? -9.762 -12.688 14.600 1.00 88.81 303 PRO A C 1
ATOM 2246 O O . PRO A 1 303 ? -9.399 -11.748 15.298 1.00 88.81 303 PRO A O 1
ATOM 2249 N N . ARG A 1 304 ? -9.525 -13.962 14.932 1.00 89.00 304 ARG A N 1
ATOM 2250 C CA . ARG A 1 304 ? -8.910 -14.361 16.204 1.00 89.00 304 ARG A CA 1
ATOM 2251 C C . ARG A 1 304 ? -7.424 -14.060 16.217 1.00 89.00 304 ARG A C 1
ATOM 2253 O O . ARG A 1 304 ? -6.644 -14.745 15.555 1.00 89.00 304 ARG A O 1
ATOM 2260 N N . GLN A 1 305 ? -7.022 -13.014 16.925 1.00 91.50 305 GLN A N 1
ATOM 2261 C CA . GLN A 1 305 ? -5.619 -12.667 17.131 1.00 91.50 305 GLN A CA 1
ATOM 2262 C C . GLN A 1 305 ? -5.450 -11.928 18.453 1.00 91.50 305 GLN A C 1
ATOM 2264 O O . GLN A 1 305 ? -6.217 -11.025 18.783 1.00 91.50 305 GLN A O 1
ATOM 2269 N N . LYS A 1 306 ? -4.379 -12.248 19.177 1.00 92.81 306 LYS A N 1
ATOM 2270 C CA . LYS A 1 306 ? -4.044 -11.552 20.419 1.00 92.81 306 LYS A CA 1
ATOM 2271 C C . LYS A 1 306 ? -3.382 -10.219 20.110 1.00 92.81 306 LYS A C 1
ATOM 2273 O O . LYS A 1 306 ? -2.456 -10.140 19.301 1.00 92.81 306 LYS A O 1
ATOM 2278 N N . CYS A 1 307 ? -3.827 -9.163 20.779 1.00 93.12 307 CYS A N 1
ATOM 2279 C CA . CYS A 1 307 ? -3.177 -7.867 20.675 1.00 93.12 307 CYS A CA 1
ATOM 2280 C C . CYS A 1 307 ? -1.754 -7.918 21.258 1.00 93.12 307 CYS A C 1
ATOM 2282 O O . CYS A 1 307 ? -1.571 -8.301 22.411 1.00 93.12 307 CYS A O 1
ATOM 2284 N N . VAL A 1 308 ? -0.759 -7.431 20.510 1.00 92.00 308 VAL A N 1
ATOM 2285 C CA . VAL A 1 308 ? 0.649 -7.368 20.955 1.00 92.00 308 VAL A CA 1
ATOM 2286 C C . VAL A 1 308 ? 0.874 -6.503 22.201 1.00 92.00 308 VAL A C 1
ATOM 2288 O O . VAL A 1 308 ? 1.862 -6.691 22.900 1.00 92.00 308 VAL A O 1
ATOM 2291 N N . ALA A 1 309 ? -0.026 -5.554 22.485 1.00 91.56 309 ALA A N 1
ATOM 2292 C CA . ALA A 1 309 ? 0.111 -4.633 23.613 1.00 91.56 309 ALA A CA 1
ATOM 2293 C C . ALA A 1 309 ? -0.621 -5.107 24.876 1.00 91.56 309 ALA A C 1
ATOM 2295 O O . ALA A 1 309 ? -0.040 -5.067 25.953 1.00 91.56 309 ALA A O 1
ATOM 2296 N N . CYS A 1 310 ? -1.891 -5.517 24.764 1.00 91.81 310 CYS A N 1
ATOM 2297 C CA . CYS A 1 310 ? -2.718 -5.868 25.929 1.00 91.81 310 CYS A CA 1
ATOM 2298 C C . CYS A 1 310 ? -3.055 -7.359 26.048 1.00 91.81 310 CYS A C 1
ATOM 2300 O O . CYS A 1 310 ? -3.652 -7.761 27.045 1.00 91.81 310 CYS A O 1
ATOM 2302 N N . GLY A 1 311 ? -2.721 -8.171 25.041 1.00 90.31 311 GLY A N 1
ATOM 2303 C CA . GLY A 1 311 ? -3.019 -9.603 25.001 1.00 90.31 311 GLY A CA 1
ATOM 2304 C C . GLY A 1 311 ? -4.479 -9.971 24.717 1.00 90.31 311 GLY A C 1
ATOM 2305 O O . GLY A 1 311 ? -4.739 -11.146 24.478 1.00 90.31 311 GLY A O 1
ATOM 2306 N N . ASP A 1 312 ? -5.408 -9.007 24.711 1.00 91.19 312 ASP A N 1
ATOM 2307 C CA . ASP A 1 312 ? -6.832 -9.264 24.452 1.00 91.19 312 ASP A CA 1
ATOM 2308 C C . ASP A 1 312 ? -7.049 -9.732 23.004 1.00 91.19 312 ASP A C 1
ATOM 2310 O O . ASP A 1 312 ? -6.460 -9.165 22.072 1.00 91.19 312 ASP A O 1
ATOM 2314 N N . ASP A 1 313 ? -7.922 -10.725 22.821 1.00 91.88 313 ASP A N 1
ATOM 2315 C CA . ASP A 1 313 ? -8.437 -11.136 21.515 1.00 91.88 313 ASP A CA 1
ATOM 2316 C C . ASP A 1 313 ? -9.812 -10.480 21.274 1.00 91.88 313 ASP A C 1
ATOM 2318 O O . ASP A 1 313 ? -10.765 -10.762 22.003 1.00 91.88 313 ASP A O 1
ATOM 2322 N N . PRO A 1 314 ? -9.941 -9.573 20.286 1.00 88.06 314 PRO A N 1
ATOM 2323 C CA . PRO A 1 314 ? -11.184 -8.847 20.035 1.00 88.06 314 PRO A CA 1
ATOM 2324 C C . PRO A 1 314 ? -12.392 -9.727 19.706 1.00 88.06 314 PRO A C 1
ATOM 2326 O O . PRO A 1 314 ? -13.512 -9.305 19.973 1.00 88.06 314 PRO A O 1
ATOM 2329 N N . PHE A 1 315 ? -12.184 -10.890 19.081 1.00 90.94 315 PHE A N 1
ATOM 2330 C CA . PHE A 1 315 ? -13.267 -11.725 18.538 1.00 90.94 315 PHE A CA 1
ATOM 2331 C C . PHE A 1 315 ? -13.366 -13.093 19.225 1.00 90.94 315 PHE A C 1
ATOM 2333 O O . PHE A 1 315 ? -14.013 -13.997 18.703 1.00 90.94 315 PHE A O 1
ATOM 2340 N N . GLU A 1 316 ? -12.741 -13.248 20.395 1.00 89.06 316 GLU A N 1
ATOM 2341 C CA . GLU A 1 316 ? -12.936 -14.423 21.253 1.00 89.06 316 GLU A CA 1
ATOM 2342 C C . GLU A 1 316 ? -14.360 -14.462 21.828 1.00 89.06 316 GLU A C 1
ATOM 2344 O O . GLU A 1 316 ? -14.953 -15.532 21.942 1.00 89.06 316 GLU A O 1
ATOM 2349 N N . ASP A 1 317 ? -14.936 -13.294 22.130 1.00 89.81 317 ASP A N 1
ATOM 2350 C CA . ASP A 1 317 ? -16.316 -13.183 22.595 1.00 89.81 317 ASP A CA 1
ATOM 2351 C C . ASP A 1 317 ? -17.316 -13.273 21.415 1.00 89.81 317 ASP A C 1
ATOM 2353 O O . ASP A 1 317 ? -17.328 -12.399 20.527 1.00 89.81 317 ASP A O 1
ATOM 2357 N N . PRO A 1 318 ? -18.187 -14.303 21.380 1.00 89.12 318 PRO A N 1
ATOM 2358 C CA . PRO A 1 318 ? -19.196 -14.440 20.336 1.00 89.12 318 PRO A CA 1
ATOM 2359 C C . PRO A 1 318 ? -20.258 -13.333 20.391 1.00 89.12 318 PRO A C 1
ATOM 2361 O O . PRO A 1 318 ? -20.786 -12.953 19.339 1.00 89.12 318 PRO A O 1
ATOM 2364 N N . GLU A 1 319 ? -20.562 -12.776 21.570 1.00 91.62 319 GLU A N 1
ATOM 2365 C CA . GLU A 1 319 ? -21.543 -11.691 21.693 1.00 91.62 319 GLU A CA 1
ATOM 2366 C C . GLU A 1 319 ? -21.022 -10.412 21.037 1.00 91.62 319 GLU A C 1
ATOM 2368 O O . GLU A 1 319 ? -21.716 -9.811 20.207 1.00 91.62 319 GLU A O 1
ATOM 2373 N N . PHE A 1 320 ? -19.769 -10.046 21.324 1.00 92.62 320 PHE A N 1
ATOM 2374 C CA . PHE A 1 320 ? -19.093 -8.936 20.656 1.00 92.62 320 PHE A CA 1
ATOM 2375 C C . PHE A 1 320 ? -19.039 -9.127 19.135 1.00 92.62 320 PHE A C 1
ATOM 2377 O O . PHE A 1 320 ? -19.352 -8.204 18.377 1.00 92.62 320 PHE A O 1
ATOM 2384 N N . THR A 1 321 ? -18.682 -10.330 18.678 1.00 92.94 321 THR A N 1
ATOM 2385 C CA . THR A 1 321 ? -18.583 -10.654 17.247 1.00 92.94 321 THR A CA 1
ATOM 2386 C C . THR A 1 321 ? -19.925 -10.473 16.538 1.00 92.94 321 THR A C 1
ATOM 2388 O O . THR A 1 321 ? -19.994 -9.828 15.485 1.00 92.94 321 THR A O 1
ATOM 2391 N N . LYS A 1 322 ? -21.012 -10.973 17.134 1.00 93.81 322 LYS A N 1
ATOM 2392 C CA . LYS A 1 322 ? -22.367 -10.798 16.605 1.00 93.81 322 LYS A CA 1
ATOM 2393 C C . LYS A 1 322 ? -22.773 -9.323 16.575 1.00 93.81 322 LYS A C 1
ATOM 2395 O O . LYS A 1 322 ? -23.203 -8.833 15.530 1.00 93.81 322 LYS A O 1
ATOM 2400 N N . ALA A 1 323 ? -22.557 -8.596 17.671 1.00 93.94 323 ALA A N 1
ATOM 2401 C CA . ALA A 1 323 ? -22.878 -7.172 17.760 1.00 93.94 323 ALA A CA 1
ATOM 2402 C C . ALA A 1 323 ? -22.096 -6.329 16.736 1.00 93.94 323 ALA A C 1
ATOM 2404 O O . ALA A 1 323 ? -22.648 -5.409 16.128 1.00 93.94 323 ALA A O 1
ATOM 2405 N N . TYR A 1 324 ? -20.832 -6.674 16.481 1.00 94.44 324 TYR A N 1
ATOM 2406 C CA . TYR A 1 324 ? -20.007 -6.052 15.448 1.00 94.44 324 TYR A CA 1
ATOM 2407 C C . TYR A 1 324 ? -20.589 -6.256 14.040 1.00 94.44 324 TYR A C 1
ATOM 2409 O O . TYR A 1 324 ? -20.725 -5.294 13.274 1.00 94.44 324 TYR A O 1
ATOM 2417 N N . ILE A 1 325 ? -20.978 -7.490 13.708 1.00 94.69 325 ILE A N 1
ATOM 2418 C CA . ILE A 1 325 ? -21.587 -7.826 12.413 1.00 94.69 325 ILE A CA 1
ATOM 2419 C C . ILE A 1 325 ? -22.910 -7.078 12.228 1.00 94.69 325 ILE A C 1
ATOM 2421 O O . ILE A 1 325 ? -23.126 -6.472 11.174 1.00 94.69 325 ILE A O 1
ATOM 2425 N N . ASP A 1 326 ? -23.765 -7.074 13.249 1.00 94.50 326 ASP A N 1
ATOM 2426 C CA . ASP A 1 326 ? -25.061 -6.392 13.219 1.00 94.50 326 ASP A CA 1
ATOM 2427 C C . ASP A 1 326 ? -24.881 -4.873 13.078 1.00 94.50 326 ASP A C 1
ATOM 2429 O O . ASP A 1 326 ? -25.579 -4.224 12.291 1.00 94.50 326 ASP A O 1
ATOM 2433 N N . ARG A 1 327 ? -23.870 -4.298 13.744 1.00 93.56 327 ARG A N 1
ATOM 2434 C CA . ARG A 1 327 ? -23.535 -2.870 13.634 1.00 93.56 327 ARG A CA 1
ATOM 2435 C C . ARG A 1 327 ? -23.137 -2.464 12.219 1.00 93.56 327 ARG A C 1
ATOM 2437 O O . ARG A 1 327 ? -23.516 -1.376 11.776 1.00 93.56 327 ARG A O 1
ATOM 2444 N N . ILE A 1 328 ? -22.401 -3.309 11.501 1.00 93.88 328 ILE A N 1
ATOM 2445 C CA . ILE A 1 328 ? -22.092 -3.073 10.083 1.00 93.88 328 ILE A CA 1
ATOM 2446 C C . ILE A 1 328 ? -23.342 -3.307 9.225 1.00 93.88 328 ILE A C 1
ATOM 2448 O O . ILE A 1 328 ? -23.624 -2.511 8.327 1.00 93.88 328 ILE A O 1
ATOM 2452 N N . GLY A 1 329 ? -24.130 -4.340 9.538 1.00 94.06 329 GLY A N 1
ATOM 2453 C CA . GLY A 1 329 ? -25.387 -4.668 8.862 1.00 94.06 329 GLY A CA 1
ATOM 2454 C C . GLY A 1 329 ? -26.407 -3.525 8.870 1.00 94.06 329 GLY A C 1
ATOM 2455 O O . GLY A 1 329 ? -27.042 -3.266 7.850 1.00 94.06 329 GLY A O 1
ATOM 2456 N N . MET A 1 330 ? -26.496 -2.755 9.957 1.00 94.38 330 MET A N 1
ATOM 2457 C CA . MET A 1 330 ? -27.378 -1.579 10.040 1.00 94.38 330 MET A CA 1
ATOM 2458 C C . MET A 1 330 ? -27.058 -0.483 9.007 1.00 94.38 330 MET A C 1
ATOM 2460 O O . MET A 1 330 ? -27.917 0.343 8.704 1.00 94.38 330 MET A O 1
ATOM 2464 N N . ARG A 1 331 ? -25.847 -0.466 8.434 1.00 93.62 331 ARG A N 1
ATOM 2465 C CA . ARG A 1 331 ? -25.450 0.501 7.393 1.00 93.62 331 ARG A CA 1
ATOM 2466 C C . ARG A 1 331 ? -25.927 0.096 5.997 1.00 93.62 331 ARG A C 1
ATOM 2468 O O . ARG A 1 331 ? -26.015 0.953 5.120 1.00 93.62 331 ARG A O 1
ATOM 2475 N N . VAL A 1 332 ? -26.248 -1.185 5.788 1.00 95.69 332 VAL A N 1
ATOM 2476 C CA . VAL A 1 332 ? -26.651 -1.748 4.489 1.00 95.69 332 VAL A CA 1
ATOM 2477 C C . VAL A 1 332 ? -27.798 -0.973 3.831 1.00 95.69 332 VAL A C 1
ATOM 2479 O O . VAL A 1 332 ? -27.597 -0.542 2.699 1.00 95.69 332 VAL A O 1
ATOM 2482 N N . PRO A 1 333 ? -28.959 -0.717 4.472 1.00 96.50 333 PRO A N 1
ATOM 2483 C CA . PRO A 1 333 ? -30.081 -0.067 3.787 1.00 96.50 333 PRO A CA 1
ATOM 2484 C C . PRO A 1 333 ? -29.725 1.333 3.274 1.00 96.50 333 PRO A C 1
ATOM 2486 O O . PRO A 1 333 ? -30.019 1.660 2.126 1.00 96.50 333 PRO A O 1
ATOM 2489 N N . LEU A 1 334 ? -29.026 2.136 4.082 1.00 96.19 334 LEU A N 1
ATOM 2490 C CA . LEU A 1 334 ? -28.592 3.473 3.680 1.00 96.19 334 LEU A CA 1
ATOM 2491 C C . LEU A 1 334 ? -27.594 3.416 2.514 1.00 96.19 334 LEU A C 1
ATOM 2493 O O . LEU A 1 334 ? -27.723 4.164 1.547 1.00 96.19 334 LEU A O 1
ATOM 2497 N N . VAL A 1 335 ? -26.619 2.506 2.578 1.00 95.75 335 VAL A N 1
ATOM 2498 C CA . VAL A 1 335 ? -25.619 2.336 1.515 1.00 95.75 335 VAL A CA 1
ATOM 2499 C C . VAL A 1 335 ? -26.269 1.857 0.217 1.00 95.75 335 VAL A C 1
ATOM 2501 O O . VAL A 1 335 ? -25.905 2.354 -0.847 1.00 95.75 335 VAL A O 1
ATOM 2504 N N . LEU A 1 336 ? -27.250 0.951 0.278 1.00 96.62 336 LEU A N 1
ATOM 2505 C CA . LEU A 1 336 ? -27.997 0.500 -0.900 1.00 96.62 336 LEU A CA 1
ATOM 2506 C C . LEU A 1 336 ? -28.790 1.644 -1.541 1.00 96.62 336 LEU A C 1
ATOM 2508 O O . LEU A 1 336 ? -28.773 1.761 -2.763 1.00 96.62 336 LEU A O 1
ATOM 2512 N N . LEU A 1 337 ? -29.415 2.520 -0.746 1.00 96.88 337 LEU A N 1
ATOM 2513 C CA . LEU A 1 337 ? -30.104 3.711 -1.259 1.00 96.88 337 LEU A CA 1
ATOM 2514 C C . LEU A 1 337 ? -29.138 4.680 -1.949 1.00 96.88 337 LEU A C 1
ATOM 2516 O O . LEU A 1 337 ? -29.412 5.136 -3.060 1.00 96.88 337 LEU A O 1
ATOM 2520 N N . ILE A 1 338 ? -27.981 4.950 -1.337 1.00 96.19 338 ILE A N 1
ATOM 2521 C CA . ILE A 1 338 ? -26.936 5.789 -1.945 1.00 96.19 338 ILE A CA 1
ATOM 2522 C C . ILE A 1 338 ? -26.430 5.152 -3.248 1.00 96.19 338 ILE A C 1
ATOM 2524 O O . ILE A 1 338 ? -26.292 5.838 -4.260 1.00 96.19 338 ILE A O 1
ATOM 2528 N N . CYS A 1 339 ? -26.199 3.837 -3.252 1.00 94.62 339 CYS A N 1
ATOM 2529 C CA . CYS A 1 339 ? -25.774 3.096 -4.439 1.00 94.62 339 CYS A CA 1
ATOM 2530 C C . CYS A 1 339 ? -26.825 3.114 -5.550 1.00 94.62 339 CYS A C 1
ATOM 2532 O O . CYS A 1 339 ? -26.454 3.213 -6.715 1.00 94.62 339 CYS A O 1
ATOM 2534 N N . ALA A 1 340 ? -28.114 3.043 -5.212 1.00 94.81 340 ALA A N 1
ATOM 2535 C CA . ALA A 1 340 ? -29.201 3.135 -6.181 1.00 94.81 340 ALA A CA 1
ATOM 2536 C C . ALA A 1 340 ? -29.255 4.535 -6.808 1.00 94.81 340 ALA A C 1
ATOM 2538 O O . ALA A 1 340 ? -29.322 4.666 -8.030 1.00 94.81 340 ALA A O 1
ATOM 2539 N N . GLY A 1 341 ? -29.150 5.579 -5.977 1.00 94.50 341 GLY A N 1
ATOM 2540 C CA . GLY A 1 341 ? -29.133 6.970 -6.429 1.00 94.50 341 GLY A CA 1
ATOM 2541 C C . GLY A 1 341 ? -27.935 7.284 -7.328 1.00 94.50 341 GLY A C 1
ATOM 2542 O O . GLY A 1 341 ? -28.103 7.837 -8.412 1.00 94.50 341 GLY A O 1
ATOM 2543 N N . LEU A 1 342 ? -26.729 6.876 -6.925 1.00 93.06 342 LEU A N 1
ATOM 2544 C CA . LEU A 1 342 ? -25.521 7.055 -7.733 1.00 93.06 342 LEU A CA 1
ATOM 2545 C C . LEU A 1 342 ? -25.538 6.169 -8.988 1.00 93.06 342 LEU A C 1
ATOM 2547 O O . LEU A 1 342 ? -25.206 6.640 -10.070 1.00 93.06 342 LEU A O 1
ATOM 2551 N N . GLY A 1 343 ? -25.978 4.915 -8.881 1.00 89.69 343 GLY A N 1
ATOM 2552 C CA . GLY A 1 343 ? -26.065 3.973 -10.000 1.00 89.69 343 GLY A CA 1
ATOM 2553 C C . GLY A 1 343 ? -27.049 4.391 -11.097 1.00 89.69 343 GLY A C 1
ATOM 2554 O O . GLY A 1 343 ? -26.907 3.959 -12.241 1.00 89.69 343 GLY A O 1
ATOM 2555 N N . ALA A 1 344 ? -28.009 5.269 -10.795 1.00 90.56 344 ALA A N 1
ATOM 2556 C CA . ALA A 1 344 ? -28.874 5.874 -11.807 1.00 90.56 344 ALA A CA 1
ATOM 2557 C C . ALA A 1 344 ? -28.094 6.773 -12.795 1.00 90.56 344 ALA A C 1
ATOM 2559 O O . ALA A 1 344 ? -28.504 6.922 -13.949 1.00 90.56 344 ALA A O 1
ATOM 2560 N N . ILE A 1 345 ? -26.948 7.331 -12.379 1.00 87.38 345 ILE A N 1
ATOM 2561 C CA . ILE A 1 345 ? -26.108 8.245 -13.169 1.00 87.38 345 ILE A CA 1
ATOM 2562 C C . ILE A 1 345 ? -25.159 7.448 -14.082 1.00 87.38 345 ILE A C 1
ATOM 2564 O O . ILE A 1 345 ? -23.957 7.424 -13.846 1.00 87.38 345 ILE A O 1
ATOM 2568 N N . TRP A 1 346 ? -25.692 6.793 -15.120 1.00 83.19 346 TRP A N 1
ATOM 2569 C CA . TRP A 1 346 ? -24.966 5.988 -16.131 1.00 83.19 346 TRP A CA 1
ATOM 2570 C C . TRP A 1 346 ? -23.611 5.399 -15.655 1.00 83.19 346 TRP A C 1
ATOM 2572 O O . TRP A 1 346 ? -23.524 4.858 -14.557 1.00 83.19 346 TRP A O 1
ATOM 2582 N N . ILE A 1 347 ? -22.542 5.449 -16.457 1.00 77.25 347 ILE A N 1
ATOM 2583 C CA . ILE A 1 347 ? -21.230 4.882 -16.084 1.00 77.25 347 ILE A CA 1
ATOM 2584 C C . ILE A 1 347 ? -20.540 5.705 -14.978 1.00 77.25 347 ILE A C 1
ATOM 2586 O O . ILE A 1 347 ? -19.827 5.153 -14.139 1.00 77.25 347 ILE A O 1
ATOM 2590 N N . VAL A 1 348 ? -20.762 7.024 -14.942 1.00 83.62 348 VAL A N 1
ATOM 2591 C CA . VAL A 1 348 ? -20.048 7.949 -14.043 1.00 83.62 348 VAL A CA 1
ATOM 2592 C C . VAL A 1 348 ? -20.380 7.690 -12.572 1.00 83.62 348 VAL A C 1
ATOM 2594 O O . VAL A 1 348 ? -19.491 7.759 -11.729 1.00 83.62 348 VAL A O 1
ATOM 2597 N N . GLY A 1 349 ? -21.631 7.353 -12.258 1.00 86.38 349 GLY A N 1
ATOM 2598 C CA . GLY A 1 349 ? -22.093 7.126 -10.891 1.00 86.38 349 GLY A CA 1
ATOM 2599 C C . GLY A 1 349 ? -21.751 5.751 -10.314 1.00 86.38 349 GLY A C 1
ATOM 2600 O O . GLY A 1 349 ? -21.734 5.584 -9.095 1.00 86.38 349 GLY A O 1
ATOM 2601 N N . VAL A 1 350 ? -21.384 4.779 -11.155 1.00 86.75 350 VAL A N 1
ATOM 2602 C CA . VAL A 1 350 ? -20.956 3.446 -10.692 1.00 86.75 350 VAL A CA 1
ATOM 2603 C C . VAL A 1 350 ? -19.676 3.534 -9.870 1.00 86.75 350 VAL A C 1
ATOM 2605 O O . VAL A 1 350 ? -19.573 2.898 -8.826 1.00 86.75 350 VAL A O 1
ATOM 2608 N N . ILE A 1 351 ? -18.705 4.335 -10.313 1.00 85.56 351 ILE A N 1
ATOM 2609 C CA . ILE A 1 351 ? -17.407 4.477 -9.640 1.00 85.56 351 ILE A CA 1
ATOM 2610 C C . ILE A 1 351 ? -17.572 4.964 -8.187 1.00 85.56 351 ILE A C 1
ATOM 2612 O O . ILE A 1 351 ? -17.138 4.242 -7.285 1.00 85.56 351 ILE A O 1
ATOM 2616 N N . PRO A 1 352 ? -18.215 6.119 -7.904 1.00 89.38 352 PRO A N 1
ATOM 2617 C CA . PRO A 1 352 ? -18.396 6.579 -6.531 1.00 89.38 352 PRO A CA 1
ATOM 2618 C C . PRO A 1 352 ? -19.277 5.628 -5.714 1.00 89.38 352 PRO A C 1
ATOM 2620 O O . PRO A 1 352 ? -18.992 5.418 -4.538 1.00 89.38 352 PRO A O 1
ATOM 2623 N N . ALA A 1 353 ? -20.285 4.984 -6.314 1.00 91.50 353 ALA A N 1
ATOM 2624 C CA . ALA A 1 353 ? -21.095 3.993 -5.607 1.00 91.50 353 ALA A CA 1
ATOM 2625 C C . ALA A 1 353 ? -20.268 2.779 -5.154 1.00 91.50 353 ALA A C 1
ATOM 2627 O O . ALA A 1 353 ? -20.399 2.327 -4.014 1.00 91.50 353 ALA A O 1
ATOM 2628 N N . VAL A 1 354 ? -19.373 2.290 -6.021 1.00 89.75 354 VAL A N 1
ATOM 2629 C CA . VAL A 1 354 ? -18.441 1.206 -5.695 1.00 89.75 354 VAL A CA 1
ATOM 2630 C C . VAL A 1 354 ? -17.514 1.597 -4.553 1.00 89.75 354 VAL A C 1
ATOM 2632 O O . VAL A 1 354 ? -17.368 0.823 -3.607 1.00 89.75 354 VAL A O 1
ATOM 2635 N N . ILE A 1 355 ? -16.942 2.800 -4.599 1.00 88.19 355 ILE A N 1
ATOM 2636 C CA . ILE A 1 355 ? -16.080 3.314 -3.526 1.00 88.19 355 ILE A CA 1
ATOM 2637 C C . ILE A 1 355 ? -16.847 3.341 -2.195 1.00 88.19 355 ILE A C 1
ATOM 2639 O O . ILE A 1 355 ? -16.356 2.827 -1.188 1.00 88.19 355 ILE A O 1
ATOM 2643 N N . VAL A 1 356 ? -18.078 3.867 -2.199 1.00 91.62 356 VAL A N 1
ATOM 2644 C CA . VAL A 1 356 ? -18.912 3.982 -0.995 1.00 91.62 356 VAL A CA 1
ATOM 2645 C C . VAL A 1 356 ? -19.199 2.617 -0.375 1.00 91.62 356 VAL A C 1
ATOM 2647 O O . VAL A 1 356 ? -18.895 2.427 0.807 1.00 91.62 356 VAL A O 1
ATOM 2650 N N . TYR A 1 357 ? -19.752 1.647 -1.118 1.00 92.81 357 TYR A N 1
ATOM 2651 C CA . TYR A 1 357 ? -20.094 0.359 -0.498 1.00 92.81 357 TYR A CA 1
ATOM 2652 C C . TYR A 1 357 ? -18.849 -0.426 -0.087 1.00 92.81 357 TYR A C 1
ATOM 2654 O O . TYR A 1 357 ? -18.868 -1.118 0.935 1.00 92.81 357 TYR A O 1
ATOM 2662 N N . ARG A 1 358 ? -17.746 -0.314 -0.839 1.00 90.00 358 ARG A N 1
ATOM 2663 C CA . ARG A 1 358 ? -16.516 -1.022 -0.481 1.00 90.00 358 ARG A CA 1
ATOM 2664 C C . ARG A 1 358 ? -15.911 -0.487 0.805 1.00 90.00 358 ARG A C 1
ATOM 2666 O O . ARG A 1 358 ? -15.583 -1.279 1.682 1.00 90.00 358 ARG A O 1
ATOM 2673 N N . MET A 1 359 ? -15.847 0.829 0.969 1.00 88.19 359 MET A N 1
ATOM 2674 C CA . MET A 1 359 ? -15.336 1.432 2.200 1.00 88.19 359 MET A CA 1
ATOM 2675 C C . MET A 1 359 ? -16.231 1.172 3.416 1.00 88.19 359 MET A C 1
ATOM 2677 O O . MET A 1 359 ? -15.728 0.981 4.521 1.00 88.19 359 MET A O 1
ATOM 2681 N N . THR A 1 360 ? -17.552 1.183 3.234 1.00 90.19 360 THR A N 1
ATOM 2682 C CA . THR A 1 360 ? -18.502 1.153 4.360 1.00 90.19 360 THR A CA 1
ATOM 2683 C C . THR A 1 360 ? -18.924 -0.254 4.778 1.00 90.19 360 THR A C 1
ATOM 2685 O O . THR A 1 360 ? -19.076 -0.493 5.978 1.00 90.19 360 THR A O 1
ATOM 2688 N N . LEU A 1 361 ? -19.107 -1.171 3.821 1.00 91.94 361 LEU A N 1
ATOM 2689 C CA . LEU A 1 361 ? -19.637 -2.520 4.059 1.00 91.94 361 LEU A CA 1
ATOM 2690 C C . LEU A 1 361 ? -18.583 -3.620 3.918 1.00 91.94 361 LEU A C 1
ATOM 2692 O O . LEU A 1 361 ? -18.652 -4.615 4.631 1.00 91.94 361 LEU A O 1
ATOM 2696 N N . VAL A 1 362 ? -17.624 -3.470 3.001 1.00 90.56 362 VAL A N 1
ATOM 2697 C CA . VAL A 1 362 ? -16.664 -4.542 2.675 1.00 90.56 362 VAL A CA 1
ATOM 2698 C C . VAL A 1 362 ? -15.374 -4.419 3.484 1.00 90.56 362 VAL A C 1
ATOM 2700 O O . VAL A 1 362 ? -14.919 -5.404 4.067 1.00 90.56 362 VAL A O 1
ATOM 2703 N N . ALA A 1 363 ? -14.791 -3.220 3.543 1.00 88.69 363 ALA A N 1
ATOM 2704 C CA . ALA A 1 363 ? -13.510 -2.964 4.196 1.00 88.69 363 ALA A CA 1
ATOM 2705 C C . ALA A 1 363 ? -13.437 -3.442 5.662 1.00 88.69 363 ALA A C 1
ATOM 2707 O O . ALA A 1 363 ? -12.405 -4.022 6.010 1.00 88.69 363 ALA A O 1
ATOM 2708 N N . PRO A 1 364 ? -14.483 -3.291 6.508 1.00 90.81 364 PRO A N 1
ATOM 2709 C CA . PRO A 1 364 ? -14.433 -3.756 7.895 1.00 90.81 364 PRO A CA 1
ATOM 2710 C C . PRO A 1 364 ? -14.164 -5.264 8.023 1.00 90.81 364 PRO A C 1
ATOM 2712 O O . PRO A 1 364 ? -13.284 -5.660 8.777 1.00 90.81 364 PRO A O 1
ATOM 2715 N N . PHE A 1 365 ? -14.843 -6.101 7.232 1.00 91.44 365 PHE A N 1
ATOM 2716 C CA . PHE A 1 365 ? -14.646 -7.557 7.255 1.00 91.44 365 PHE A CA 1
ATOM 2717 C C . PHE A 1 365 ? -13.352 -7.971 6.559 1.00 91.44 365 PHE A C 1
ATOM 2719 O O . PHE A 1 365 ? -12.596 -8.811 7.046 1.00 91.44 365 PHE A O 1
ATOM 2726 N N . ARG A 1 366 ? -13.078 -7.355 5.407 1.00 86.62 366 ARG A N 1
ATOM 2727 C CA . ARG A 1 366 ? -11.964 -7.711 4.525 1.00 86.62 366 ARG A CA 1
ATOM 2728 C C . ARG A 1 366 ? -10.592 -7.572 5.188 1.00 86.62 366 ARG A C 1
ATOM 2730 O O . ARG A 1 366 ? -9.710 -8.383 4.913 1.00 86.62 366 ARG A O 1
ATOM 2737 N N . ARG A 1 367 ? -10.425 -6.594 6.086 1.00 87.62 367 ARG A N 1
ATOM 2738 C CA . ARG A 1 367 ? -9.191 -6.353 6.868 1.00 87.62 367 ARG A CA 1
ATOM 2739 C C . ARG A 1 367 ? -8.735 -7.567 7.694 1.00 87.62 367 ARG A C 1
ATOM 2741 O O . ARG A 1 367 ? -7.558 -7.654 8.054 1.00 87.62 367 ARG A O 1
ATOM 2748 N N . TYR A 1 368 ? -9.641 -8.513 7.945 1.00 88.81 368 TYR A N 1
ATOM 2749 C CA . TYR A 1 368 ? -9.408 -9.740 8.707 1.00 88.81 368 TYR A CA 1
ATOM 2750 C C . TYR A 1 368 ? -9.320 -11.008 7.843 1.00 88.81 368 TYR A C 1
ATOM 2752 O O . TYR A 1 368 ? -9.200 -12.096 8.395 1.00 88.81 368 TYR A O 1
ATOM 2760 N N . ILE A 1 369 ? -9.365 -10.904 6.509 1.00 87.75 369 ILE A N 1
ATOM 2761 C CA . ILE A 1 369 ? -9.331 -12.066 5.606 1.00 87.75 369 ILE A CA 1
ATOM 2762 C C . ILE A 1 369 ? -7.914 -12.269 5.037 1.00 87.75 369 ILE A C 1
ATOM 2764 O O . ILE A 1 369 ? -7.324 -11.321 4.499 1.00 87.75 369 ILE A O 1
ATOM 2768 N N . PRO A 1 370 ? -7.354 -13.494 5.079 1.00 84.75 370 PRO A N 1
ATOM 2769 C CA . PRO A 1 370 ? -6.043 -13.777 4.508 1.00 84.75 370 PRO A CA 1
ATOM 2770 C C . PRO A 1 370 ? -6.048 -13.651 2.976 1.00 84.75 370 PRO A C 1
ATOM 2772 O O . PRO A 1 370 ? -7.022 -13.983 2.294 1.00 84.75 370 PRO A O 1
ATOM 2775 N N . ARG A 1 371 ? -4.915 -13.207 2.417 1.00 73.38 371 ARG A N 1
ATOM 2776 C CA . ARG A 1 371 ? -4.762 -12.857 0.988 1.00 73.38 371 ARG A CA 1
ATOM 2777 C C . ARG A 1 371 ? -5.116 -14.000 0.030 1.00 73.38 371 ARG A C 1
ATOM 2779 O O . ARG A 1 371 ? -5.806 -13.769 -0.956 1.00 73.38 371 ARG A O 1
ATOM 2786 N N . GLY A 1 372 ? -4.704 -15.233 0.339 1.00 71.69 372 GLY A N 1
ATOM 2787 C CA . GLY A 1 372 ? -4.943 -16.394 -0.531 1.00 71.69 372 GLY A CA 1
ATOM 2788 C C . GLY A 1 372 ? -6.430 -16.677 -0.772 1.00 71.69 372 GLY A C 1
ATOM 2789 O O . GLY A 1 372 ? -6.858 -16.802 -1.918 1.00 71.69 372 GLY A O 1
ATOM 2790 N N . ARG A 1 373 ? -7.245 -16.688 0.296 1.00 74.12 373 ARG A N 1
ATOM 2791 C CA . ARG A 1 373 ? -8.709 -16.860 0.188 1.00 74.12 373 ARG A CA 1
ATOM 2792 C C . ARG A 1 373 ? -9.365 -15.656 -0.491 1.00 74.12 373 ARG A C 1
ATOM 2794 O O . ARG A 1 373 ? -10.289 -15.825 -1.284 1.00 74.12 373 ARG A O 1
ATOM 2801 N N . ASN A 1 374 ? -8.856 -14.451 -0.230 1.00 74.44 374 ASN A N 1
ATOM 2802 C CA . ASN A 1 374 ? -9.353 -13.225 -0.850 1.00 74.44 374 ASN A CA 1
ATOM 2803 C C . ASN A 1 374 ? -9.164 -13.225 -2.379 1.00 74.44 374 ASN A C 1
ATOM 2805 O O . ASN A 1 374 ? -10.040 -12.755 -3.100 1.00 74.44 374 ASN A O 1
ATOM 2809 N N . PHE A 1 375 ? -8.068 -13.800 -2.891 1.00 74.62 375 PHE A N 1
ATOM 2810 C CA . PHE A 1 375 ? -7.787 -13.843 -4.328 1.00 74.62 375 PHE A CA 1
ATOM 2811 C C . PHE A 1 375 ? -8.885 -14.568 -5.120 1.00 74.62 375 PHE A C 1
ATOM 2813 O O . PHE A 1 375 ? -9.457 -13.985 -6.042 1.00 74.62 375 PHE A O 1
ATOM 2820 N N . VAL A 1 376 ? -9.229 -15.805 -4.743 1.00 77.19 376 VAL A N 1
ATOM 2821 C CA . VAL A 1 376 ? -10.252 -16.611 -5.443 1.00 77.19 376 VAL A CA 1
ATOM 2822 C C . VAL A 1 376 ? -11.607 -15.899 -5.438 1.00 77.19 376 VAL A C 1
ATOM 2824 O O . VAL A 1 376 ? -12.248 -15.755 -6.480 1.00 77.19 376 VAL A O 1
ATOM 2827 N N . MET A 1 377 ? -12.006 -15.365 -4.283 1.00 78.88 377 MET A N 1
ATOM 2828 C CA . MET A 1 377 ? -13.293 -14.683 -4.119 1.00 78.88 377 MET A CA 1
ATOM 2829 C C . MET A 1 377 ? -13.361 -13.377 -4.908 1.00 78.88 377 MET A C 1
ATOM 2831 O O . MET A 1 377 ? -14.380 -13.072 -5.528 1.00 78.88 377 MET A O 1
ATOM 2835 N N . LYS A 1 378 ? -12.261 -12.623 -4.956 1.00 80.31 378 LYS A N 1
ATOM 2836 C CA . LYS A 1 378 ? -12.153 -11.392 -5.745 1.00 80.31 378 LYS A CA 1
ATOM 2837 C C . LYS A 1 378 ? -12.331 -11.664 -7.235 1.00 80.31 378 LYS A C 1
ATOM 2839 O O . LYS A 1 378 ? -12.991 -10.876 -7.912 1.00 80.31 378 LYS A O 1
ATOM 2844 N N . TRP A 1 379 ? -11.785 -12.765 -7.750 1.00 80.06 379 TRP A N 1
ATOM 2845 C CA . TRP A 1 379 ? -11.999 -13.169 -9.142 1.00 80.06 379 TRP A CA 1
ATOM 2846 C C . TRP A 1 379 ? -13.428 -13.645 -9.404 1.00 80.06 379 TRP A C 1
ATOM 2848 O O . TRP A 1 379 ? -14.019 -13.213 -10.394 1.00 80.06 379 TRP A O 1
ATOM 2858 N N . GLY A 1 380 ? -14.014 -14.431 -8.495 1.00 84.94 380 GLY A N 1
ATOM 2859 C CA . GLY A 1 380 ? -15.423 -14.832 -8.581 1.00 84.94 380 GLY A CA 1
ATOM 2860 C C . GLY A 1 380 ? -16.371 -13.628 -8.619 1.00 84.94 380 GLY A C 1
ATOM 2861 O O . GLY A 1 380 ? -17.172 -13.493 -9.544 1.00 84.94 380 GLY A O 1
ATOM 2862 N N . LEU A 1 381 ? -16.215 -12.687 -7.681 1.00 85.94 381 LEU A N 1
ATOM 2863 C CA . LEU A 1 381 ? -17.001 -11.449 -7.650 1.00 85.94 381 LEU A CA 1
ATOM 2864 C C . LEU A 1 381 ? -16.759 -10.577 -8.886 1.00 85.94 381 LEU A C 1
ATOM 2866 O O . LEU A 1 381 ? -17.711 -10.018 -9.418 1.00 85.94 381 LEU A O 1
ATOM 2870 N N . ARG A 1 382 ? -15.521 -10.477 -9.393 1.00 85.88 382 ARG A N 1
ATOM 2871 C CA . ARG A 1 382 ? -15.239 -9.740 -10.640 1.00 85.88 382 ARG A CA 1
ATOM 2872 C C . ARG A 1 382 ? -15.979 -10.321 -11.836 1.00 85.88 382 ARG A C 1
ATOM 2874 O O . ARG A 1 382 ? -16.477 -9.542 -12.640 1.00 85.88 382 ARG A O 1
ATOM 2881 N N . LEU A 1 383 ? -16.050 -11.645 -11.957 1.00 86.69 383 LEU A N 1
ATOM 2882 C CA . LEU A 1 383 ? -16.769 -12.294 -13.052 1.00 86.69 383 LEU A CA 1
ATOM 2883 C C . LEU A 1 383 ? -18.269 -11.992 -12.965 1.00 86.69 383 LEU A C 1
ATOM 2885 O O . LEU A 1 383 ? -18.867 -11.570 -13.952 1.00 86.69 383 LEU A O 1
ATOM 2889 N N . VAL A 1 384 ? -18.855 -12.101 -11.769 1.00 88.50 384 VAL A N 1
ATOM 2890 C CA . VAL A 1 384 ? -20.261 -11.730 -11.535 1.00 88.50 384 VAL A CA 1
ATOM 2891 C C . VAL A 1 384 ? -20.498 -10.247 -11.834 1.00 88.50 384 VAL A C 1
ATOM 2893 O O . VAL A 1 384 ? -21.450 -9.900 -12.528 1.00 88.50 384 VAL A O 1
ATOM 2896 N N . PHE A 1 385 ? -19.621 -9.354 -11.374 1.00 89.06 385 PHE A N 1
ATOM 2897 C CA . PHE A 1 385 ? -19.745 -7.916 -11.625 1.00 89.06 385 PHE A CA 1
ATOM 2898 C C . PHE A 1 385 ? -19.565 -7.563 -13.092 1.00 89.06 385 PHE A C 1
ATOM 2900 O O . PHE A 1 385 ? -20.233 -6.658 -13.569 1.00 89.06 385 PHE A O 1
ATOM 2907 N N . PHE A 1 386 ? -18.708 -8.274 -13.822 1.00 87.62 386 PHE A N 1
ATOM 2908 C CA . PHE A 1 386 ? -18.568 -8.092 -15.260 1.00 87.62 386 PHE A CA 1
ATOM 2909 C C . PHE A 1 386 ? -19.880 -8.410 -15.986 1.00 87.62 386 PHE A C 1
ATOM 2911 O O . PHE A 1 386 ? -20.319 -7.625 -16.823 1.00 87.62 386 PHE A O 1
ATOM 2918 N N . ILE A 1 387 ? -20.552 -9.499 -15.600 1.00 88.12 387 ILE A N 1
ATOM 2919 C CA . ILE A 1 387 ? -21.877 -9.852 -16.128 1.00 88.12 387 ILE A CA 1
ATOM 2920 C C . ILE A 1 387 ? -22.908 -8.770 -15.770 1.00 88.12 387 ILE A C 1
ATOM 2922 O O . ILE A 1 387 ? -23.644 -8.312 -16.640 1.00 88.12 387 ILE A O 1
ATOM 2926 N N . LEU A 1 388 ? -22.936 -8.307 -14.515 1.00 86.38 388 LEU A N 1
ATOM 2927 C CA . LEU A 1 388 ? -23.867 -7.258 -14.074 1.00 86.38 388 LEU A CA 1
ATOM 2928 C C . LEU A 1 388 ? -23.617 -5.907 -14.764 1.00 86.38 388 LEU A C 1
ATOM 2930 O O . LEU A 1 388 ? -24.570 -5.203 -15.091 1.00 86.38 388 LEU A O 1
ATOM 2934 N N . LEU A 1 389 ? -22.357 -5.553 -15.020 1.00 85.75 389 LEU A N 1
ATOM 2935 C CA . LEU A 1 389 ? -21.983 -4.344 -15.757 1.00 85.75 389 LEU A CA 1
ATOM 2936 C C . LEU A 1 389 ? -22.343 -4.448 -17.241 1.00 85.75 389 LEU A C 1
ATOM 2938 O O . LEU A 1 389 ? -22.777 -3.459 -17.825 1.00 85.75 389 LEU A O 1
ATOM 2942 N N . ALA A 1 390 ? -22.228 -5.632 -17.851 1.00 85.56 390 ALA A N 1
ATOM 2943 C CA . ALA A 1 390 ? -22.657 -5.850 -19.232 1.00 85.56 390 ALA A CA 1
ATOM 2944 C C . ALA A 1 390 ? -24.169 -5.609 -19.418 1.00 85.56 390 ALA A C 1
ATOM 2946 O O . ALA A 1 390 ? -24.596 -5.156 -20.477 1.00 85.56 390 ALA A O 1
ATOM 2947 N N . LEU A 1 391 ? -24.978 -5.832 -18.376 1.00 85.38 391 LEU A N 1
ATOM 2948 C CA . LEU A 1 391 ? -26.413 -5.519 -18.379 1.00 85.38 391 LEU A CA 1
ATOM 2949 C C . LEU A 1 391 ? -26.710 -4.010 -18.281 1.00 85.38 391 LEU A C 1
ATOM 2951 O O . LEU A 1 391 ? -27.826 -3.583 -18.574 1.00 85.38 391 LEU A O 1
ATOM 2955 N N . GLN A 1 392 ? -25.726 -3.184 -17.915 1.00 83.88 392 GLN A N 1
ATOM 2956 C CA . GLN A 1 392 ? -25.882 -1.738 -17.714 1.00 83.88 392 GLN A CA 1
ATOM 2957 C C . GLN A 1 392 ? -25.852 -0.917 -19.020 1.00 83.88 392 GLN A C 1
ATOM 2959 O O . GLN A 1 392 ? -25.789 0.311 -18.98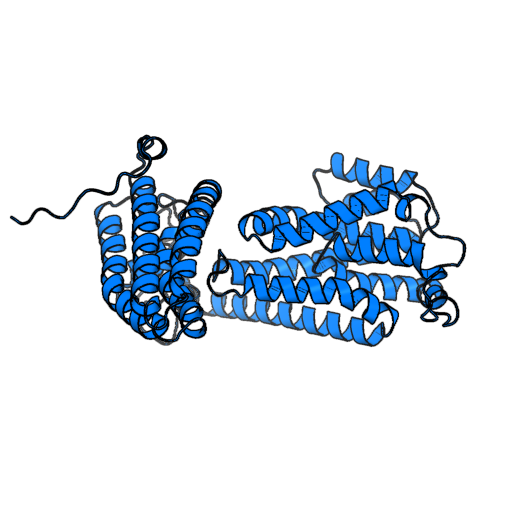6 1.00 83.88 392 GLN A O 1
ATOM 2964 N N . ILE A 1 393 ? -25.926 -1.570 -20.187 1.00 80.00 393 ILE A N 1
ATOM 2965 C CA . ILE A 1 393 ? -26.079 -0.889 -21.486 1.00 80.00 393 ILE A CA 1
ATOM 2966 C C . ILE A 1 393 ? -27.346 -0.015 -21.494 1.00 80.00 393 ILE A C 1
ATOM 2968 O O . ILE A 1 393 ? -27.360 1.052 -22.108 1.00 80.00 393 ILE A O 1
ATOM 2972 N N . PHE A 1 394 ? -28.388 -0.424 -20.766 1.00 81.25 394 PHE A N 1
ATOM 2973 C CA . PHE A 1 394 ? -29.619 0.345 -20.636 1.00 81.25 394 PHE A CA 1
ATOM 2974 C C . PHE A 1 394 ? -29.511 1.406 -19.522 1.00 81.25 394 PHE A C 1
ATOM 2976 O O . PHE A 1 394 ? -29.117 1.081 -18.395 1.00 81.25 394 PHE A O 1
ATOM 2983 N N . PRO A 1 395 ? -29.893 2.672 -19.788 1.00 73.44 395 PRO A N 1
ATOM 2984 C CA . PRO A 1 395 ? -29.959 3.700 -18.752 1.00 73.44 395 PRO A CA 1
ATOM 2985 C C . PRO A 1 395 ? -30.934 3.278 -17.639 1.00 73.44 395 PRO A C 1
ATOM 2987 O O . PRO A 1 395 ? -31.883 2.538 -17.881 1.00 73.44 395 PRO A O 1
ATOM 2990 N N . ALA A 1 396 ? -30.681 3.727 -16.408 1.00 81.94 396 ALA A N 1
ATOM 2991 C CA . ALA A 1 396 ? -31.418 3.374 -15.184 1.00 81.94 396 ALA A CA 1
ATOM 2992 C C . ALA A 1 396 ? -31.286 1.924 -14.663 1.00 81.94 396 ALA A C 1
ATOM 2994 O O . ALA A 1 396 ? -31.506 1.717 -13.471 1.00 81.94 396 ALA A O 1
ATOM 2995 N N . VAL A 1 397 ? -30.824 0.941 -15.452 1.00 88.06 397 VAL A N 1
ATOM 2996 C CA . VAL A 1 397 ? -30.535 -0.423 -14.932 1.00 88.06 397 VAL A CA 1
ATOM 2997 C C . VAL A 1 397 ? -29.458 -0.398 -13.836 1.00 88.06 397 VAL A C 1
ATOM 2999 O O . VAL A 1 397 ? -29.502 -1.187 -12.891 1.00 88.06 397 VAL A O 1
ATOM 3002 N N . GLY A 1 398 ? -28.555 0.585 -13.896 1.00 84.75 398 GLY A N 1
ATOM 3003 C CA . GLY A 1 398 ? -27.549 0.850 -12.865 1.00 84.75 398 GLY A CA 1
ATOM 3004 C C . GLY A 1 398 ? -28.115 1.085 -11.459 1.00 84.75 398 GLY A C 1
ATOM 3005 O O . GLY A 1 398 ? -27.473 0.718 -10.475 1.00 84.75 398 GLY A O 1
ATOM 3006 N N . ALA A 1 399 ? -29.338 1.616 -11.344 1.00 91.44 399 ALA A N 1
ATOM 3007 C CA . ALA A 1 399 ? -29.990 1.838 -10.053 1.00 91.44 399 ALA A CA 1
ATOM 3008 C C . ALA A 1 399 ? -30.326 0.525 -9.326 1.00 91.44 399 ALA A C 1
ATOM 3010 O O . ALA A 1 399 ? -30.493 0.529 -8.112 1.00 91.44 399 ALA A O 1
ATOM 3011 N N . VAL A 1 400 ? -30.397 -0.596 -10.052 1.00 93.38 400 VAL A N 1
ATOM 3012 C CA . VAL A 1 400 ? -30.640 -1.932 -9.490 1.00 93.38 400 VAL A CA 1
ATOM 3013 C C . VAL A 1 400 ? -29.346 -2.738 -9.421 1.00 93.38 400 VAL A C 1
ATOM 3015 O O . VAL A 1 400 ? -29.062 -3.353 -8.392 1.00 93.38 400 VAL A O 1
ATOM 3018 N N . THR A 1 401 ? -28.528 -2.724 -10.478 1.00 92.31 401 THR A N 1
ATOM 3019 C CA . THR A 1 401 ? -27.317 -3.560 -10.529 1.00 92.31 401 THR A CA 1
ATOM 3020 C C . THR A 1 401 ? -26.304 -3.174 -9.457 1.00 92.31 401 THR A C 1
ATOM 3022 O O . THR A 1 401 ? -25.738 -4.061 -8.820 1.00 92.31 401 THR A O 1
ATOM 3025 N N . VAL A 1 402 ? -26.102 -1.881 -9.191 1.00 92.38 402 VAL A N 1
ATOM 3026 C CA . VAL A 1 402 ? -25.098 -1.430 -8.218 1.00 92.38 402 VAL A CA 1
ATOM 3027 C C . VAL A 1 402 ? -25.479 -1.794 -6.770 1.00 92.38 402 VAL A C 1
ATOM 3029 O O . VAL A 1 402 ? -24.627 -2.351 -6.072 1.00 92.38 402 VAL A O 1
ATOM 3032 N N . PRO A 1 403 ? -26.728 -1.596 -6.297 1.00 95.12 403 PRO A N 1
ATOM 3033 C CA . PRO A 1 403 ? -27.172 -2.152 -5.016 1.00 95.12 403 PRO A CA 1
ATOM 3034 C C . PRO A 1 403 ? -27.041 -3.675 -4.925 1.00 95.12 403 PRO A C 1
ATOM 3036 O O . PRO A 1 403 ? -26.598 -4.185 -3.897 1.00 95.12 403 PRO A O 1
ATOM 3039 N N . VAL A 1 404 ? -27.359 -4.413 -5.996 1.00 94.75 404 VAL A N 1
ATOM 3040 C CA . VAL A 1 404 ? -27.177 -5.876 -6.023 1.00 94.75 404 VAL A CA 1
ATOM 3041 C C . VAL A 1 404 ? -25.699 -6.242 -5.856 1.00 94.75 404 VAL A C 1
ATOM 3043 O O . VAL A 1 404 ? -25.372 -7.115 -5.054 1.00 94.75 404 VAL A O 1
ATOM 3046 N N . MET A 1 405 ? -24.788 -5.539 -6.536 1.00 93.25 405 MET A N 1
ATOM 3047 C CA . MET A 1 405 ? -23.341 -5.722 -6.366 1.00 93.25 405 MET A CA 1
ATOM 3048 C C . MET A 1 405 ? -22.886 -5.440 -4.927 1.00 93.25 405 MET A C 1
ATOM 3050 O O . MET A 1 405 ? -22.088 -6.204 -4.372 1.00 93.25 405 MET A O 1
ATOM 3054 N N . ALA A 1 406 ? -23.393 -4.367 -4.314 1.00 94.38 406 ALA A N 1
ATOM 3055 C CA . ALA A 1 406 ? -23.089 -4.004 -2.932 1.00 94.38 406 ALA A CA 1
ATOM 3056 C C . ALA A 1 406 ? -23.579 -5.074 -1.943 1.00 94.38 406 ALA A C 1
ATOM 3058 O O . ALA A 1 406 ? -22.820 -5.498 -1.068 1.00 94.38 406 ALA A O 1
ATOM 3059 N N . LEU A 1 407 ? -24.811 -5.563 -2.121 1.00 95.88 407 LEU A N 1
ATOM 3060 C CA . LEU A 1 407 ? -25.404 -6.601 -1.281 1.00 95.88 407 LEU A CA 1
ATOM 3061 C C . LEU A 1 407 ? -24.658 -7.935 -1.416 1.00 95.88 407 LEU A C 1
ATOM 3063 O O . LEU A 1 407 ? -24.289 -8.525 -0.404 1.00 95.88 407 LEU A O 1
ATOM 3067 N N . LEU A 1 408 ? -24.381 -8.386 -2.645 1.00 94.12 408 LEU A N 1
ATOM 3068 C CA . LEU A 1 408 ? -23.611 -9.610 -2.891 1.00 94.12 408 LEU A CA 1
ATOM 3069 C C . LEU A 1 408 ? -22.222 -9.530 -2.253 1.00 94.12 408 LEU A C 1
ATOM 3071 O O . LEU A 1 408 ? -21.806 -10.469 -1.578 1.00 94.12 408 LEU A O 1
ATOM 3075 N N . SER A 1 409 ? -21.532 -8.395 -2.410 1.00 92.12 409 SER A N 1
ATOM 3076 C CA . SER A 1 409 ? -20.239 -8.170 -1.754 1.00 92.12 409 SER A CA 1
ATOM 3077 C C . SER A 1 409 ? -20.370 -8.306 -0.240 1.00 92.12 409 SER A C 1
ATOM 3079 O O . SER A 1 409 ? -19.658 -9.098 0.371 1.00 92.12 409 SER A O 1
ATOM 3081 N N . PHE A 1 410 ? -21.299 -7.566 0.368 1.00 94.62 410 PHE A N 1
ATOM 3082 C CA . PHE A 1 410 ? -21.513 -7.596 1.811 1.00 94.62 410 PHE A CA 1
ATOM 3083 C C . PHE A 1 410 ? -21.778 -9.017 2.322 1.00 94.62 410 PHE A C 1
ATOM 3085 O O . PHE A 1 410 ? -21.129 -9.446 3.274 1.00 94.62 410 PHE A O 1
ATOM 3092 N N . LEU A 1 411 ? -22.668 -9.769 1.668 1.00 94.12 411 LEU A N 1
ATOM 3093 C CA . LEU A 1 411 ? -23.015 -11.131 2.076 1.00 94.12 411 LEU A CA 1
ATOM 3094 C C . LEU A 1 411 ? -21.818 -12.081 1.995 1.00 94.12 411 LEU A C 1
ATOM 3096 O O . LEU A 1 411 ? -21.556 -12.804 2.956 1.00 94.12 411 LEU A O 1
ATOM 3100 N N . VAL A 1 412 ? -21.066 -12.041 0.892 1.00 92.38 412 VAL A N 1
ATOM 3101 C CA . VAL A 1 412 ? -19.896 -12.905 0.697 1.00 92.38 412 VAL A CA 1
ATOM 3102 C C . VAL A 1 412 ? -18.809 -12.611 1.736 1.00 92.38 412 VAL A C 1
ATOM 3104 O O . VAL A 1 412 ? -18.307 -13.533 2.381 1.00 92.38 412 VAL A O 1
ATOM 3107 N N . TYR A 1 413 ? -18.456 -11.339 1.943 1.00 91.44 413 TYR A N 1
ATOM 3108 C CA . TYR A 1 413 ? -17.417 -10.970 2.912 1.00 91.44 413 TYR A CA 1
ATOM 3109 C C . TYR A 1 413 ? -17.858 -11.216 4.361 1.00 91.44 413 TYR A C 1
ATOM 3111 O O . TYR A 1 413 ? -17.046 -11.671 5.168 1.00 91.44 413 TYR A O 1
ATOM 3119 N N . ARG A 1 414 ? -19.137 -10.985 4.685 1.00 93.81 414 ARG A N 1
ATOM 3120 C CA . ARG A 1 414 ? -19.712 -11.296 6.002 1.00 93.81 414 ARG A CA 1
ATOM 3121 C C . ARG A 1 414 ? -19.648 -12.791 6.301 1.00 93.81 414 ARG A C 1
ATOM 3123 O O . ARG A 1 414 ? -19.168 -13.161 7.365 1.00 93.81 414 ARG A O 1
ATOM 3130 N N . GLN A 1 415 ? -20.107 -13.644 5.382 1.00 91.56 415 GLN A N 1
ATOM 3131 C CA . GLN A 1 415 ? -20.084 -15.101 5.573 1.00 91.56 415 GLN A CA 1
ATOM 3132 C C . GLN A 1 415 ? -18.664 -15.616 5.792 1.00 91.56 415 GLN A C 1
ATOM 3134 O O . GLN A 1 415 ? -18.431 -16.408 6.696 1.00 91.56 415 GLN A O 1
ATOM 3139 N N . MET A 1 416 ? -17.706 -15.115 5.012 1.00 88.75 416 MET A N 1
ATOM 3140 C CA . MET A 1 416 ? -16.298 -15.475 5.165 1.00 88.75 416 MET A CA 1
ATOM 3141 C C . MET A 1 416 ? -15.731 -15.056 6.518 1.00 88.75 416 MET A C 1
ATOM 3143 O O . MET A 1 416 ? -15.006 -15.829 7.136 1.00 88.75 416 MET A O 1
ATOM 3147 N N . PHE A 1 417 ? -16.051 -13.843 6.972 1.00 91.69 417 PHE A N 1
ATOM 3148 C CA . PHE A 1 417 ? -15.631 -13.357 8.280 1.00 91.69 417 PHE A CA 1
ATOM 3149 C C . PHE A 1 417 ? -16.184 -14.229 9.412 1.00 91.69 417 PHE A C 1
ATOM 3151 O O . PHE A 1 417 ? -15.403 -14.672 10.244 1.00 91.69 417 PHE A O 1
ATOM 3158 N N . VAL A 1 418 ? -17.489 -14.523 9.395 1.00 91.00 418 VAL A N 1
ATOM 3159 C CA . VAL A 1 418 ? -18.159 -15.391 10.386 1.00 91.00 418 VAL A CA 1
ATOM 3160 C C . VAL A 1 418 ? -17.487 -16.759 10.449 1.00 91.00 418 VAL A C 1
ATOM 3162 O O . VAL A 1 418 ? -16.985 -17.157 11.491 1.00 91.00 418 VAL A O 1
ATOM 3165 N N . CYS A 1 419 ? -17.343 -17.396 9.292 1.00 87.88 419 CYS A N 1
ATOM 3166 C CA . CYS A 1 419 ? -16.676 -18.682 9.120 1.00 87.88 419 CYS A CA 1
ATOM 3167 C C . CYS A 1 419 ? -15.239 -18.727 9.673 1.00 87.88 419 CYS A C 1
ATOM 3169 O O . CYS A 1 419 ? -14.777 -19.773 10.110 1.00 87.88 419 CYS A O 1
ATOM 3171 N N . MET A 1 420 ? -14.507 -17.608 9.659 1.00 86.94 420 MET A N 1
ATOM 3172 C CA . MET A 1 420 ? -13.164 -17.532 10.253 1.00 86.94 420 MET A CA 1
ATOM 3173 C C . MET A 1 420 ? -13.163 -17.097 11.719 1.00 86.94 420 MET A C 1
ATOM 3175 O O . MET A 1 420 ? -12.159 -17.281 12.393 1.00 86.94 420 MET A O 1
ATOM 3179 N N . ALA A 1 421 ? -14.228 -16.457 12.195 1.00 86.56 421 ALA A N 1
ATOM 3180 C CA . ALA A 1 421 ? -14.371 -16.078 13.596 1.00 86.56 421 ALA A CA 1
ATOM 3181 C C . ALA A 1 421 ? -14.838 -17.265 14.454 1.00 86.56 421 ALA A C 1
ATOM 3183 O O . ALA A 1 421 ? -14.509 -17.333 15.636 1.00 86.56 421 ALA A O 1
ATOM 3184 N N . GLU A 1 422 ? -15.563 -18.211 13.859 1.00 83.56 422 GLU A N 1
ATOM 3185 C CA . GLU A 1 422 ? -16.074 -19.414 14.526 1.00 83.56 422 GLU A CA 1
ATOM 3186 C C . GLU A 1 422 ? -15.034 -20.552 14.623 1.00 83.56 422 GLU A C 1
ATOM 3188 O O . GLU A 1 422 ? -15.270 -21.506 15.349 1.00 83.56 422 GLU A O 1
ATOM 3193 N N . ASP A 1 423 ? -13.846 -20.416 14.010 1.00 66.81 423 ASP A N 1
ATOM 3194 C CA . ASP A 1 423 ? -12.795 -21.457 13.933 1.00 66.81 423 ASP A CA 1
ATOM 3195 C C . ASP A 1 423 ? -13.252 -22.784 13.283 1.00 66.81 423 ASP A C 1
ATOM 3197 O O . ASP A 1 423 ? -12.605 -23.820 13.432 1.00 66.81 423 ASP A O 1
ATOM 3201 N N . ASP A 1 424 ? -14.325 -22.760 12.489 1.00 55.31 424 ASP A N 1
ATOM 3202 C CA . ASP A 1 424 ? -14.815 -23.950 11.796 1.00 55.31 424 ASP A CA 1
ATOM 3203 C C . ASP A 1 424 ? -13.920 -24.292 10.591 1.00 55.31 424 ASP A C 1
ATOM 3205 O O . ASP A 1 424 ? -14.060 -23.747 9.486 1.00 55.31 424 ASP A O 1
ATOM 3209 N N . GLU A 1 425 ? -13.023 -25.268 10.773 1.00 50.91 425 GLU A N 1
ATOM 3210 C CA . GLU A 1 425 ? -12.266 -25.917 9.687 1.00 50.91 425 GLU A CA 1
ATOM 3211 C C . GLU A 1 425 ? -13.189 -26.446 8.560 1.00 50.91 425 GLU A C 1
ATOM 3213 O O . GLU A 1 425 ? -12.769 -26.582 7.407 1.00 50.91 425 GLU A O 1
ATOM 3218 N N . GLU A 1 426 ? -14.477 -26.670 8.844 1.00 48.50 426 GLU A N 1
ATOM 3219 C CA . GLU A 1 426 ? -15.470 -27.208 7.904 1.00 48.50 426 GLU A CA 1
ATOM 3220 C C . GLU A 1 426 ? -15.841 -26.271 6.744 1.00 48.50 426 GLU A C 1
ATOM 3222 O O . GLU A 1 426 ? -16.261 -26.724 5.671 1.00 48.50 426 GLU A O 1
ATOM 3227 N N . CYS A 1 427 ? -15.677 -24.963 6.906 1.00 48.25 427 CYS A N 1
ATOM 3228 C CA . CYS A 1 427 ? -16.181 -23.986 5.945 1.00 48.25 427 CYS A CA 1
ATOM 3229 C C . CYS A 1 427 ? -15.348 -23.911 4.641 1.00 48.25 427 CYS A C 1
ATOM 3231 O O . CYS A 1 427 ? -15.828 -23.420 3.617 1.00 48.25 427 CYS A O 1
ATOM 3233 N N . ALA A 1 428 ? -14.130 -24.468 4.617 1.00 46.84 428 ALA A N 1
ATOM 3234 C CA . ALA A 1 428 ? -13.353 -24.630 3.380 1.00 46.84 428 ALA A CA 1
ATOM 3235 C C . ALA A 1 428 ? -13.945 -25.685 2.418 1.00 46.84 428 ALA A C 1
ATOM 3237 O O . ALA A 1 428 ? -13.576 -25.709 1.244 1.00 46.84 428 ALA A O 1
ATOM 3238 N N . SER A 1 429 ? -14.864 -26.538 2.892 1.00 47.00 429 SER A N 1
ATOM 3239 C CA . SER A 1 429 ? -15.396 -27.676 2.126 1.00 47.00 429 SER A CA 1
ATOM 3240 C C . SER A 1 429 ? -16.770 -27.444 1.483 1.00 47.00 429 SER A C 1
ATOM 3242 O O . SER A 1 429 ? -17.159 -28.208 0.599 1.00 47.00 429 SER A O 1
ATOM 3244 N N . LYS A 1 430 ? -17.510 -26.395 1.872 1.00 37.38 430 LYS A N 1
ATOM 3245 C CA . LYS A 1 430 ? -18.851 -26.119 1.330 1.00 37.38 430 LYS A CA 1
ATOM 3246 C C . LYS A 1 430 ? -18.828 -24.937 0.356 1.00 37.38 430 LYS A C 1
ATOM 3248 O O . LYS A 1 430 ? -18.816 -23.787 0.797 1.00 37.38 430 LYS A O 1
ATOM 3253 N N . PRO A 1 431 ? -18.869 -25.174 -0.970 1.00 40.00 431 PRO A N 1
ATOM 3254 C CA . PRO A 1 431 ? -19.207 -24.116 -1.904 1.00 40.00 431 PRO A CA 1
ATOM 3255 C C . PRO A 1 431 ? -20.654 -23.678 -1.645 1.00 40.00 431 PRO A C 1
ATOM 3257 O O . PRO A 1 431 ? -21.565 -24.489 -1.489 1.00 40.00 431 PRO A O 1
ATOM 3260 N N . SER A 1 432 ? -20.825 -22.363 -1.571 1.00 43.25 432 SER A N 1
ATOM 3261 C CA . SER A 1 432 ? -22.070 -21.624 -1.379 1.00 43.25 432 SER A CA 1
ATOM 3262 C C . SER A 1 432 ? -23.278 -22.219 -2.112 1.00 43.25 432 SER A C 1
ATOM 3264 O O . SER A 1 432 ? -23.289 -22.261 -3.343 1.00 43.25 432 SER A O 1
ATOM 3266 N N . LEU A 1 433 ? -24.342 -22.535 -1.372 1.00 38.12 433 LEU A N 1
ATOM 3267 C CA . LEU A 1 433 ? -25.697 -22.612 -1.913 1.00 38.12 433 LEU A CA 1
ATOM 3268 C C . LEU A 1 433 ? -26.579 -21.592 -1.194 1.00 38.12 433 LEU A C 1
ATOM 3270 O O . LEU A 1 433 ? -26.868 -21.673 -0.002 1.00 38.12 433 LEU A O 1
ATOM 3274 N N . ILE A 1 434 ? -26.938 -20.582 -1.976 1.00 45.59 434 ILE A N 1
ATOM 3275 C CA . ILE A 1 434 ? -27.879 -19.510 -1.693 1.00 45.59 434 ILE A CA 1
ATOM 3276 C C . ILE A 1 434 ? -29.257 -20.144 -1.482 1.00 45.59 434 ILE A C 1
ATOM 3278 O O . ILE A 1 434 ? -29.961 -20.366 -2.454 1.00 45.59 434 ILE A O 1
ATOM 3282 N N . THR A 1 435 ? -29.644 -20.445 -0.243 1.00 43.31 435 THR A N 1
ATOM 3283 C CA . THR A 1 435 ? -31.061 -20.581 0.150 1.00 43.31 435 THR A CA 1
ATOM 3284 C C . THR A 1 435 ? -31.158 -20.704 1.661 1.00 43.31 435 THR A C 1
ATOM 3286 O O . THR A 1 435 ? -31.166 -21.809 2.183 1.00 43.31 435 THR A O 1
ATOM 3289 N N . GLN A 1 436 ? -31.259 -19.575 2.361 1.00 34.34 436 GLN A N 1
ATOM 3290 C CA . GLN A 1 436 ? -32.062 -19.495 3.582 1.00 34.34 436 GLN A CA 1
ATOM 3291 C C . GLN A 1 436 ? -32.742 -18.125 3.601 1.00 34.34 436 GLN A C 1
ATOM 3293 O O . GLN A 1 436 ? -32.185 -17.117 4.028 1.00 34.34 436 GLN A O 1
ATOM 3298 N N . THR A 1 437 ? -33.940 -18.099 3.027 1.00 35.34 437 THR A N 1
ATOM 3299 C CA . THR A 1 437 ? -34.951 -17.060 3.228 1.00 35.34 437 THR A CA 1
ATOM 3300 C C . THR A 1 437 ? -35.343 -17.056 4.711 1.00 35.34 437 THR A C 1
ATOM 3302 O O . THR A 1 437 ? -35.463 -18.143 5.282 1.00 35.34 437 THR A O 1
ATOM 3305 N N . PRO A 1 438 ? -35.557 -15.900 5.363 1.00 42.72 438 PRO A N 1
ATOM 3306 C CA . PRO A 1 438 ? -36.071 -15.884 6.727 1.00 42.72 438 PRO A CA 1
ATOM 3307 C C . PRO A 1 438 ? -37.475 -16.497 6.749 1.00 42.72 438 PRO A C 1
ATOM 3309 O O . PRO A 1 438 ? -38.350 -16.098 5.978 1.00 42.72 438 PRO A O 1
ATOM 3312 N N . ALA A 1 439 ? -37.668 -17.489 7.618 1.00 33.28 439 ALA A N 1
ATOM 3313 C CA . ALA A 1 439 ? -38.981 -18.026 7.925 1.00 33.28 439 ALA A CA 1
ATOM 3314 C C . ALA A 1 439 ? -39.840 -16.906 8.524 1.00 33.28 439 ALA A C 1
ATOM 3316 O O . ALA A 1 439 ? -39.484 -16.315 9.541 1.00 33.28 439 ALA A O 1
ATOM 3317 N N . ALA A 1 440 ? -40.953 -16.609 7.859 1.00 36.12 440 ALA A N 1
ATOM 3318 C CA . ALA A 1 440 ? -42.065 -15.913 8.476 1.00 36.12 440 ALA A CA 1
ATOM 3319 C C . ALA A 1 440 ? -42.721 -16.876 9.477 1.00 36.12 440 ALA A C 1
ATOM 3321 O O . ALA A 1 440 ? -43.099 -17.989 9.102 1.00 36.12 440 ALA A O 1
ATOM 3322 N N . GLY A 1 441 ? -42.819 -16.438 10.728 1.00 39.81 441 GLY A N 1
ATOM 3323 C CA . GLY A 1 441 ? -43.482 -17.116 11.837 1.00 39.81 441 GLY A CA 1
ATOM 3324 C C . GLY A 1 441 ? -43.510 -16.194 13.036 1.00 39.81 441 GLY A C 1
ATOM 3325 O O . GLY A 1 441 ? -42.416 -15.993 13.606 1.00 39.81 441 GLY A O 1
#

Sequence (441 aa):
MSLLVGLIVQALGSMGLFASRAFVPAFAAALILRLGPHLPFGLNEAGMLKALGIVAGATPTWFTSNGCLIVLGILAGLEIAATKNPDARAILNEIDKYAKPVMAALTVMGVASAGDAEFANSIIGAVESTGGLALVPVLAAGLTWSAIPAAFSAAGTFVIASTRSFVVGLLIGADEDDDVGIQKLISWGEDLWALFGLFFFILFPIVMLILIGLATGFIYLIKWWVHRKEEKSKVPCTNCGELMYRCAMKCGNCRTPNPKVCDVGWLGQSDTDDPADMVTQPYQLAAAKRCPTCATKLEERKPRQKCVACGDDPFEDPEFTKAYIDRIGMRVPLVLLICAGLGAIWIVGVIPAVIVYRMTLVAPFRRYIPRGRNFVMKWGLRLVFFILLALQIFPAVGAVTVPVMALLSFLVYRQMFVCMAEDDEECASKPSLITQTPAAG

Mean predicted aligned error: 10.5 Å

Secondary structure (DSSP, 8-state):
-HHHHHHHHHHHHHHHHHHH-SHHHHHHHHHHHHHGGG-SSSTTTSSHHHHTT--TT---TTTTSHHHHHHHHHHHHHHHHHHTSHHHHHHHHHHHHHHHHHHHHHHHHHHH----HHHHHHHHHHHHHTTT-THHHHHHT---TTHHHHHHHHHHHHHHHHHHHHHHHHHHHHSTT-SSSHHHHHHHHHHHHHHHHHHHHHH-HHHHHHHHHHHHHHHHHHHHHHHHHHHHTEEE-TTT--EEETT-SB-TTT-PBPSS-EEE-TTSPEEEEEE--TTTHHHHHHHTTB-TTT-PBP-SSSSS---TTT---TTS-HHHHHHHHHHHHTTHHHHHHHHHHHHTSHHHHHHHHHHHHIIIIIHHHHTTS-HHHHHHHHHHHHHHHHHHHHGGGSTTTHHHHHHHHHHHHHHHHHHHHHHHHTT-GGGGS-------PPPP-

Radius of gyration: 26.53 Å; Cα contacts (8 Å, |Δi|>4): 565; chains: 1; bounding box: 81×47×73 Å

Organism: NCBI:txid1385975

Nearest PDB structures (foldseek):
  8r5s-assembly1_B  TM=1.648E-01  e=3.391E+00  unidentified

pLDDT: mean 80.21, std 14.85, range [33.28, 96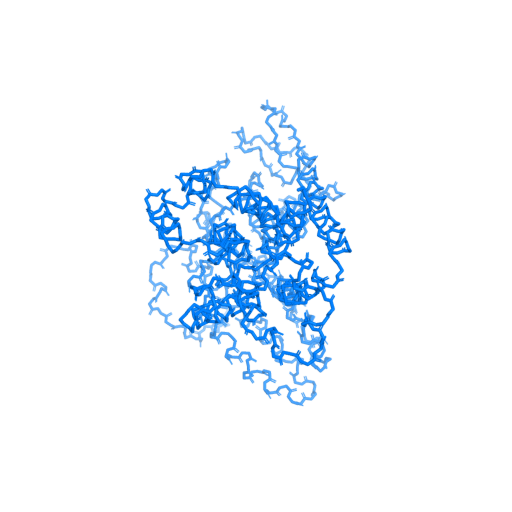.88]